Protein AF-A0A8J6LP80-F1 (afdb_monomer)

InterPro domains:
  IPR001304 C-type lectin-like [PS50041] (24-219)
  IPR001304 C-type lectin-like [SM00034] (18-219)
  IPR005078 Peptidase C54 [PTHR22624] (248-592)
  IPR016186 C-type lectin-like/link domain superfamily [G3DSA:3.10.100.10] (18-226)
  IPR016187 C-type lectin fold [SSF56436] (19-219)
  IPR018378 C-type lectin, conserved site [PS00615] (191-218)
  IPR038765 Papain-like cysteine peptidase superfamily [SSF54001] (249-574)
  IPR046792 Peptidase C54, catalytic domain [PF03416] (277-555)

Solvent-accessible surface area (backbone atoms only — not comparable to full-atom values): 34244 Å² total; per-residue (Å²): 132,85,84,73,82,73,74,62,49,58,66,46,42,73,76,28,68,53,75,69,73,47,74,56,100,90,34,43,26,34,50,33,62,79,35,86,95,34,38,87,52,56,33,27,52,69,57,39,33,44,57,20,23,61,26,39,19,20,28,32,67,68,86,44,61,66,52,42,51,51,54,49,54,26,34,48,57,75,82,80,81,77,76,86,71,85,82,90,80,69,85,72,62,64,56,59,62,54,62,65,53,76,80,49,74,90,80,60,63,44,85,74,39,56,47,33,46,38,23,34,31,47,59,82,54,95,85,46,74,91,48,70,84,26,61,60,50,79,41,39,18,38,24,27,67,55,81,66,49,72,48,60,42,50,89,47,58,38,90,95,39,96,58,53,59,44,24,74,46,50,94,80,67,38,48,24,59,64,51,53,49,33,81,74,76,67,44,64,30,44,24,33,27,44,33,43,38,80,79,79,72,49,73,28,34,38,52,35,48,45,77,55,66,34,33,40,35,26,24,55,26,64,66,55,49,49,51,34,44,70,75,44,83,87,66,81,81,85,70,61,65,78,37,48,83,71,72,68,71,78,74,91,46,67,70,90,43,90,50,54,31,25,49,37,22,43,80,42,48,38,70,86,37,40,70,58,53,43,44,56,51,29,36,39,66,38,45,48,24,35,33,78,32,74,47,43,91,48,94,89,28,55,35,50,38,71,84,23,37,32,36,56,28,32,46,44,28,47,53,48,52,48,49,42,38,72,76,64,34,83,84,56,73,63,55,83,86,63,68,54,68,69,58,40,55,56,54,44,31,48,35,61,37,81,86,15,68,54,1,63,44,39,49,37,59,47,26,47,82,70,82,33,58,76,78,55,67,54,56,53,55,56,40,51,53,36,49,48,61,46,40,76,76,38,73,89,73,48,49,37,62,48,73,32,58,93,41,38,42,47,50,48,62,52,47,58,69,23,40,58,80,76,86,84,83,86,80,95,75,94,76,90,79,79,76,66,51,35,27,34,42,40,35,38,46,46,71,50,42,80,79,42,38,45,74,80,45,50,64,44,56,56,47,50,20,52,36,75,40,18,58,19,33,34,30,37,51,93,72,53,26,34,29,31,39,22,37,41,79,70,28,32,30,30,49,74,18,91,49,81,41,78,51,73,76,60,72,80,53,88,44,69,68,24,36,57,54,49,49,68,31,37,44,79,68,50,46,70,45,51,54,64,75,41,44,18,52,29,20,44,32,34,46,22,70,39,65,67,49,43,55,52,47,54,51,48,43,46,62,72,35,36,72,79,39,96,69,43,87,52,49,78,39,65,59,81,62,83,86,72,59,82,51,76,67,60,60,52,59,66,71,74,69,85,84,90,79,94,80,70,81,74,59,58,75,81,74,98

Secondary structure (DSSP, 8-state):
-----PPPPHHHHHH------EEETTEEEEEGGGSTTTTT--B-HHHHHHHHHTTTEEE----SHHHHHHHHHHH---TTSS-SS-----TTHHHHHHHTTSSS-TTS--TT--EEEEEEEES-STT-TT-GGG-SHHHH-EEETTT-PBPPPTTSPPTT-SS--B-S--TTSSPSP--HHHHHHS----EEEEEESTTSS-EEEEEE-TTS-B-BEEEE-HHHHHHHHHHSTT---SSHHHHHTTT----TTS---SSEEEETTEEEETTTSHHHHHHHHHTSB----EEEEEEESSTTSEEE-TTTTHHHHHHHHHHHHHHHHHHT-TT----TT---HHHHHHHHTTSSSTTSTTSHHHHHHHHGGGT--TT----HHHHHHHHHHHGGG-TTT--EEEE--TTEEEHHHHHHHHB-----SS-------S--BPPEEEEEEEE--SSS--GGGHHHHHHHHHSTTEEEEEE-STT--EEEEEEETTEEEEE-----EE----SS--SHHHHHHHHTTB-SS-EEEEGGGS-SEEEEEEEESSHHHHHHHHHHHIIIIITT-SS-SSEEESS--GGGSPPHHHHHHTTS--SS----SSTHHHH-

Sequence (608 aa):
MRALVRYATPFVCVINRGPKQFFFRGHNYFFTGHVPELANRKVDWLDGRNICREYCMDLVSLETQEENNMIFRLIQQNPRQSASSSGDATNVSKEASNVMRSSLNSFLFADDVPYIWTSGRLCDFKGCENRSDLEPKNVYGWFWSANREKLAPTNKVPNGWGYNPWSSTGHKKQRQPDNAEFDINGTSESCLSVLNNVYNDGIAWHDVACYHEKPVVCEDSEELLNYVAATNRGIPMDGMFELYLEGSIEPDDIPHTRDPVYILGKRYNAIQELDIIRQDVLSKLWFTYRKNFVPIGGDEGLTTDKGWGCMLRCGQMVLAQALITLHLGRNWMWEPETRDPTYLNILSKFMDKRQAPFSIHQIAMMGVSENKEVGQWFGPNTVAQVLKKLVKYDEWSSLAIHIALDNTLVVSDIRELCLSESCSEGSRSARFGSGDWKPLLLVVPLRLGLQEINPIYVSGLQKCFQFRQSLGVIGGKPNLALYFIGCVGEEVIYLDPHTTQKSGCVENKETEEEIDLDCTYHCKYASRINILSMDPSVAVCFFCSTESDFNELCHSIKKDLIEPEKQPLFEITHEKPKQWTPTLDDAVEAADFDVSGDFDSEHEFEIL

Organism: Tenebrio molitor (NCBI:txid7067)

Radius of gyration: 31.03 Å; Cα contacts (8 Å, |Δi|>4): 1084; chains: 1; bounding box: 61×64×97 Å

Foldseek 3Di:
DPPDQDAQDLVLQVPALDDQLDDDPHKGKDWLCPPVVRVPFWFFQSVLQVVLSSNLWGFADCQAPVSVVLVLQQQAEDPPPPPPDDDDDDPPVVVVVVVVCVPDDPRSHDHHFFKAFGQKFFQPDPPSPPVPQCPVRQFFRIARNLARHTDHGQPDAPPNGPDRQFFCQDPVGHTPPPQVVCVVPNAGLGGWMFGACPVPRGTGIYRHGRRDIHITMIMNRPVSVVVSCVVDPDDDPPPPPVVVVVVHDDPPQQDQDQFWWFFQQDTDGSPPCVVVVLQLQQQQFFAAKAAQFCAAPDNPHDRILAQACFLLRLLLRLVLQLQCCQPVNSSDTDDLPDQPVSNQVSVQLAFQHPPRLSHPNQQQVLLVVVVHHRNHHDFNQSSLVSVQVSCVVVPPLQEHEAEDPPLEAAQQVQCPRFQDDPPDDDDDDDDDDDGGGRKYKYKYWFQQDDFWHDPLCQQQLLLLSNHNQWSAKWAADRSFIWGFRIDTDQKTWTRGRNDYYYGDDQHRPPDPVNSVVSSVRGDSGIDMDGPRPTGSGMMTIGIDRDPVSVVVVVVSCCPRFNVVGPDGRGYYDHHDDPVPPQDVVNVVVVVPDDDDDDPDPPVVVVPD

Structure (mmCIF, N/CA/C/O backbone):
data_AF-A0A8J6LP80-F1
#
_entry.id   AF-A0A8J6LP80-F1
#
loop_
_atom_site.group_PDB
_atom_site.id
_atom_site.type_symbol
_atom_site.label_atom_id
_atom_site.label_alt_id
_atom_site.label_comp_id
_atom_site.label_asym_id
_atom_site.label_entity_id
_atom_site.label_seq_id
_atom_site.pdbx_PDB_ins_code
_atom_site.Cartn_x
_atom_site.Cartn_y
_atom_site.Cartn_z
_atom_site.occupancy
_atom_site.B_iso_or_equiv
_atom_site.auth_seq_id
_atom_site.auth_comp_id
_atom_site.auth_asym_id
_atom_site.auth_atom_id
_atom_site.pdbx_PDB_model_num
ATOM 1 N N . MET A 1 1 ? 20.989 -16.444 -13.467 1.00 26.78 1 MET A N 1
ATOM 2 C CA . MET A 1 1 ? 19.651 -15.865 -13.214 1.00 26.78 1 MET A CA 1
ATOM 3 C C . MET A 1 1 ? 18.886 -15.852 -14.525 1.00 26.78 1 MET A C 1
ATOM 5 O O . MET A 1 1 ? 19.343 -15.214 -15.459 1.00 26.78 1 MET A O 1
ATOM 9 N N . ARG A 1 2 ? 17.793 -16.613 -14.650 1.00 22.61 2 ARG A N 1
ATOM 10 C CA . ARG A 1 2 ? 16.909 -16.500 -15.820 1.00 22.61 2 ARG A CA 1
ATOM 11 C C . ARG A 1 2 ? 16.100 -15.217 -15.644 1.00 22.61 2 ARG A C 1
ATOM 13 O O . ARG A 1 2 ? 15.275 -15.166 -14.739 1.00 22.61 2 ARG A O 1
ATOM 20 N N . ALA A 1 3 ? 16.373 -14.194 -16.449 1.00 25.19 3 ALA A N 1
ATOM 21 C CA . ALA A 1 3 ? 15.530 -13.008 -16.515 1.00 25.19 3 ALA A CA 1
ATOM 22 C C . ALA A 1 3 ? 14.143 -13.453 -17.005 1.00 25.19 3 ALA A C 1
ATOM 24 O O . ALA A 1 3 ? 13.977 -13.873 -18.150 1.00 25.19 3 ALA A O 1
ATOM 25 N N . LEU A 1 4 ? 13.173 -13.491 -16.092 1.00 31.00 4 LEU A N 1
ATOM 26 C CA . LEU A 1 4 ? 11.791 -13.795 -16.433 1.00 31.00 4 LEU A CA 1
ATOM 27 C C . LEU A 1 4 ? 11.212 -12.579 -17.147 1.00 31.00 4 LEU A C 1
ATOM 29 O O . LEU A 1 4 ? 11.228 -11.468 -16.623 1.00 31.00 4 LEU A O 1
ATOM 33 N N . VAL A 1 5 ? 10.693 -12.823 -18.344 1.00 37.19 5 VAL A N 1
ATOM 34 C CA . VAL A 1 5 ? 9.841 -11.895 -19.076 1.00 37.19 5 VAL A CA 1
ATOM 35 C C . VAL A 1 5 ? 8.685 -11.496 -18.152 1.00 37.19 5 VAL A C 1
ATOM 37 O O . VAL A 1 5 ? 7.885 -12.355 -17.774 1.00 37.19 5 VAL A O 1
ATOM 40 N N . ARG A 1 6 ? 8.603 -10.222 -17.749 1.00 46.88 6 ARG A N 1
ATOM 41 C CA . ARG A 1 6 ? 7.464 -9.736 -16.961 1.00 46.88 6 ARG A CA 1
ATOM 42 C C . ARG A 1 6 ? 6.260 -9.644 -17.895 1.00 46.88 6 ARG A C 1
ATOM 44 O O . ARG A 1 6 ? 6.293 -8.911 -18.882 1.00 46.88 6 ARG A O 1
ATOM 51 N N . TYR A 1 7 ? 5.217 -10.419 -17.615 1.00 42.94 7 TYR A N 1
ATOM 52 C CA . TYR A 1 7 ? 3.915 -10.195 -18.234 1.00 42.94 7 TYR A CA 1
ATOM 53 C C . TYR A 1 7 ? 3.310 -8.947 -17.587 1.00 42.94 7 TYR A C 1
ATOM 55 O O . TYR A 1 7 ? 3.284 -8.854 -16.359 1.00 42.94 7 TYR A O 1
ATOM 63 N N . ALA A 1 8 ? 2.865 -7.984 -18.399 1.00 46.97 8 ALA A N 1
ATOM 64 C CA . ALA A 1 8 ? 2.059 -6.873 -17.907 1.00 46.97 8 ALA A CA 1
ATOM 65 C C . ALA A 1 8 ? 0.829 -7.461 -17.203 1.00 46.97 8 ALA A C 1
ATOM 67 O O . ALA A 1 8 ? 0.135 -8.308 -17.774 1.00 46.97 8 ALA A O 1
ATOM 68 N N . THR A 1 9 ? 0.584 -7.084 -15.949 1.00 47.47 9 THR A N 1
ATOM 69 C CA . THR A 1 9 ? -0.633 -7.530 -15.272 1.00 47.47 9 THR A CA 1
ATOM 70 C C . THR A 1 9 ? -1.821 -6.768 -15.864 1.00 47.47 9 THR A C 1
ATOM 72 O O . THR A 1 9 ? -1.679 -5.587 -16.199 1.00 47.47 9 THR A O 1
ATOM 75 N N . PRO A 1 10 ? -3.005 -7.396 -15.985 1.00 44.72 10 PRO A N 1
ATOM 76 C CA . PRO A 1 10 ? -4.181 -6.731 -16.545 1.00 44.72 10 PRO A CA 1
ATOM 77 C C . PRO A 1 10 ? -4.525 -5.409 -15.832 1.00 44.72 10 PRO A C 1
ATOM 79 O O . PRO A 1 10 ? -5.001 -4.476 -16.465 1.00 44.72 10 PRO A O 1
ATOM 82 N N . PHE A 1 11 ? -4.180 -5.295 -14.546 1.00 45.62 11 PHE A N 1
ATOM 83 C CA . PHE A 1 11 ? -4.316 -4.094 -13.718 1.00 45.62 11 PHE A CA 1
ATOM 84 C C . PHE A 1 11 ? -3.388 -2.931 -14.136 1.00 45.62 11 PHE A C 1
ATOM 86 O O . PHE A 1 11 ? -3.830 -1.787 -14.224 1.00 45.62 11 PHE A O 1
ATOM 93 N N . VAL A 1 12 ? -2.120 -3.208 -14.476 1.00 46.50 12 VAL A N 1
ATOM 94 C CA . VAL A 1 12 ? -1.152 -2.188 -14.939 1.00 46.50 12 VAL A CA 1
ATOM 95 C C . VAL A 1 12 ? -1.576 -1.604 -16.291 1.00 46.50 12 VAL A C 1
ATOM 97 O O . VAL A 1 12 ? -1.488 -0.398 -16.497 1.00 46.50 12 VAL A O 1
ATOM 100 N N . CYS A 1 13 ? -2.122 -2.440 -17.176 1.00 48.72 13 CYS A N 1
ATOM 101 C CA . CYS A 1 13 ? -2.629 -2.027 -18.485 1.00 48.72 13 CYS A CA 1
ATOM 102 C C . CYS A 1 13 ? -3.896 -1.152 -18.438 1.00 48.72 13 CYS A C 1
ATOM 104 O O . CYS A 1 13 ? -4.115 -0.335 -19.334 1.00 48.72 13 CYS A O 1
ATOM 106 N N . VAL A 1 14 ? -4.740 -1.327 -17.416 1.00 47.91 14 VAL A N 1
ATOM 107 C CA . VAL A 1 14 ? -5.978 -0.548 -17.234 1.00 47.91 14 VAL A CA 1
ATOM 108 C C . VAL A 1 14 ? -5.680 0.845 -16.670 1.00 47.91 14 VAL A C 1
ATOM 110 O O . VAL A 1 14 ? -6.313 1.815 -17.079 1.00 47.91 14 VAL A O 1
ATOM 113 N N . ILE A 1 15 ? -4.689 0.960 -15.782 1.00 41.50 15 ILE A N 1
ATOM 114 C CA . ILE A 1 15 ? -4.385 2.198 -15.044 1.00 41.50 15 ILE A CA 1
ATOM 115 C C . ILE A 1 15 ? -3.308 3.039 -15.741 1.00 41.50 15 ILE A C 1
ATOM 117 O O . ILE A 1 15 ? -3.322 4.265 -15.648 1.00 41.50 15 ILE A O 1
ATOM 121 N N . ASN A 1 16 ? -2.383 2.406 -16.466 1.00 49.72 16 ASN A N 1
ATOM 122 C CA . ASN A 1 16 ? -1.235 3.073 -17.064 1.00 49.72 16 ASN A CA 1
ATOM 123 C C . ASN A 1 16 ? -1.218 2.869 -18.585 1.00 49.72 16 ASN A C 1
ATOM 125 O O . ASN A 1 16 ? -0.516 2.008 -19.108 1.00 49.72 16 ASN A O 1
ATOM 129 N N . ARG A 1 17 ? -1.986 3.691 -19.317 1.00 53.03 17 ARG A N 1
ATOM 130 C CA . ARG A 1 17 ? -1.955 3.718 -20.796 1.00 53.03 17 ARG A CA 1
ATOM 131 C C . ARG A 1 17 ? -0.724 4.435 -21.380 1.00 53.03 17 ARG A C 1
ATOM 133 O O . ARG A 1 17 ? -0.657 4.619 -22.595 1.00 53.03 17 ARG A O 1
ATOM 140 N N . GLY A 1 18 ? 0.222 4.824 -20.518 1.00 54.50 18 GLY A N 1
ATOM 141 C CA . GLY A 1 18 ? 1.477 5.478 -20.865 1.00 54.50 18 GLY A CA 1
ATOM 142 C C . GLY A 1 18 ? 1.342 6.846 -21.522 1.00 54.50 18 GLY A C 1
ATOM 143 O O . GLY A 1 18 ? 0.242 7.301 -21.841 1.00 54.50 18 GLY A O 1
ATOM 144 N N . PRO A 1 19 ? 2.470 7.543 -21.714 1.00 60.47 19 PRO A N 1
ATOM 145 C CA . PRO A 1 19 ? 2.487 8.723 -22.557 1.00 60.47 19 PRO A CA 1
ATOM 146 C C . PRO A 1 19 ? 2.093 8.288 -23.974 1.00 60.47 19 PRO A C 1
ATOM 148 O O . PRO A 1 19 ? 2.704 7.390 -24.533 1.00 60.47 19 PRO A O 1
ATOM 151 N N . LYS A 1 20 ? 1.057 8.890 -24.561 1.00 66.44 20 LYS A N 1
ATOM 152 C CA . LYS A 1 20 ? 0.644 8.646 -25.954 1.00 66.44 20 LYS A CA 1
ATOM 153 C C . LYS A 1 20 ? 1.025 9.862 -26.778 1.00 66.44 20 LYS A C 1
ATOM 155 O O . LYS A 1 20 ? 0.257 10.811 -26.896 1.00 66.44 20 LYS A O 1
ATOM 160 N N . GLN A 1 21 ? 2.269 9.877 -27.245 1.00 64.25 21 GLN A N 1
ATOM 161 C CA . GLN A 1 21 ? 2.877 11.068 -27.842 1.00 64.25 21 GLN A CA 1
ATOM 162 C C . GLN A 1 21 ? 2.489 11.244 -29.307 1.00 64.25 21 GLN A C 1
ATOM 164 O O . GLN A 1 21 ? 2.327 12.372 -29.770 1.00 64.25 21 GLN A O 1
ATOM 169 N N . PHE A 1 22 ? 2.335 10.143 -30.040 1.00 68.38 22 PHE A N 1
ATOM 170 C CA . PHE A 1 22 ? 1.884 10.175 -31.425 1.00 68.38 22 PHE A CA 1
ATOM 171 C C . PHE A 1 22 ? 1.090 8.917 -31.781 1.00 68.38 22 PHE A C 1
ATOM 173 O O . PHE A 1 22 ? 1.276 7.855 -31.192 1.00 68.38 22 PHE A O 1
ATOM 180 N N . PHE A 1 23 ? 0.173 9.064 -32.735 1.00 67.56 23 PHE A N 1
ATOM 181 C CA . PHE A 1 23 ? -0.740 8.020 -33.190 1.00 67.56 23 PHE A CA 1
ATOM 182 C C . PHE A 1 23 ? -0.531 7.776 -34.682 1.00 67.56 23 PHE A C 1
ATOM 184 O O . PHE A 1 23 ? -0.495 8.726 -35.471 1.00 67.56 23 PHE A O 1
ATOM 191 N N . PHE A 1 24 ? -0.408 6.513 -35.073 1.00 69.25 24 PHE A N 1
ATOM 192 C CA . PHE A 1 24 ? -0.235 6.120 -36.464 1.00 69.25 24 PHE A CA 1
ATOM 193 C C . PHE A 1 24 ? -0.962 4.799 -36.730 1.00 69.25 24 PHE A C 1
ATOM 195 O O . PHE A 1 24 ? -0.836 3.851 -35.967 1.00 69.25 24 PHE A O 1
ATOM 202 N N . ARG A 1 25 ? -1.770 4.761 -37.800 1.00 66.06 25 ARG A N 1
ATOM 203 C CA . ARG A 1 25 ? -2.488 3.566 -38.294 1.00 66.06 25 ARG A CA 1
ATOM 204 C C . ARG A 1 25 ? -3.314 2.756 -37.277 1.00 66.06 25 ARG A C 1
ATOM 206 O O . ARG A 1 25 ? -3.630 1.610 -37.553 1.00 66.06 25 ARG A O 1
ATOM 213 N N . GLY A 1 26 ? -3.769 3.358 -36.180 1.00 63.44 26 GLY A N 1
ATOM 214 C CA . GLY A 1 26 ? -4.545 2.639 -35.157 1.00 63.44 26 GLY A CA 1
ATOM 215 C C . GLY A 1 26 ? -3.773 2.392 -33.865 1.00 63.44 26 GLY A C 1
ATOM 216 O O . GLY A 1 26 ? -4.394 2.099 -32.848 1.00 63.44 26 GLY A O 1
ATOM 217 N N . HIS A 1 27 ? -2.456 2.600 -33.871 1.00 72.75 27 HIS A N 1
ATOM 218 C CA . HIS A 1 27 ? -1.583 2.362 -32.728 1.00 72.75 27 HIS A CA 1
ATOM 219 C C . HIS A 1 27 ? -1.078 3.679 -32.133 1.00 72.75 27 HIS A C 1
ATOM 221 O O . HIS A 1 27 ? -0.793 4.649 -32.847 1.00 72.75 27 HIS A O 1
ATOM 227 N N . ASN A 1 28 ? -0.979 3.729 -30.805 1.00 79.81 28 ASN A N 1
ATOM 228 C CA . ASN A 1 28 ? -0.285 4.799 -30.097 1.00 79.81 28 ASN A CA 1
ATOM 229 C C . ASN A 1 28 ? 1.177 4.431 -29.870 1.00 79.81 28 ASN A C 1
ATOM 231 O O . ASN A 1 28 ? 1.510 3.268 -29.648 1.00 79.81 28 ASN A O 1
ATOM 235 N N . TYR A 1 29 ? 2.020 5.457 -29.860 1.00 84.25 29 TYR A N 1
ATOM 236 C CA . TYR A 1 29 ? 3.454 5.329 -29.681 1.00 84.25 29 TYR A CA 1
ATOM 237 C C . TYR A 1 29 ? 3.985 6.363 -28.691 1.00 84.25 29 TYR A C 1
ATOM 239 O O . TYR A 1 29 ? 3.449 7.474 -28.561 1.00 84.25 29 TYR A O 1
ATOM 247 N N . PHE A 1 30 ? 5.108 6.033 -28.057 1.00 85.75 30 PHE A N 1
ATOM 248 C CA . PHE A 1 30 ? 5.949 7.023 -27.393 1.00 85.75 30 PHE A CA 1
ATOM 249 C C . PHE A 1 30 ? 7.425 6.683 -27.467 1.00 85.75 30 PHE A C 1
ATOM 251 O O . PHE A 1 30 ? 7.824 5.528 -27.605 1.00 85.75 30 PHE A O 1
ATOM 258 N N . PHE A 1 31 ? 8.240 7.721 -27.329 1.00 87.94 31 PHE A N 1
ATOM 259 C CA . PHE A 1 31 ? 9.682 7.607 -27.226 1.00 87.94 31 PHE A CA 1
ATOM 260 C C . PHE A 1 31 ? 10.124 7.891 -25.792 1.00 87.94 31 PHE A C 1
ATOM 262 O O . PHE A 1 31 ? 9.765 8.926 -25.226 1.00 87.94 31 PHE A O 1
ATOM 269 N N . THR A 1 32 ? 10.932 7.008 -25.197 1.00 84.56 32 THR A N 1
ATOM 270 C CA . THR A 1 32 ? 11.375 7.189 -23.802 1.00 84.56 32 THR A CA 1
ATOM 271 C C . THR A 1 32 ? 12.175 8.464 -23.585 1.00 84.56 32 THR A C 1
ATOM 273 O O . THR A 1 32 ? 12.100 9.034 -22.503 1.00 84.56 32 THR A O 1
ATOM 276 N N . GLY A 1 33 ? 12.889 8.956 -24.603 1.00 80.94 33 GLY A N 1
ATOM 277 C CA . GLY A 1 33 ? 13.634 10.216 -24.515 1.00 80.94 33 GLY A CA 1
ATOM 278 C C . GLY A 1 33 ? 12.755 11.448 -24.262 1.00 80.94 33 GLY A C 1
ATOM 279 O O . GLY A 1 33 ? 13.234 12.447 -23.738 1.00 80.94 33 GLY A O 1
ATOM 280 N N . HIS A 1 34 ? 11.465 11.379 -24.595 1.00 76.62 34 HIS A N 1
ATOM 281 C CA . HIS A 1 34 ? 10.493 12.455 -24.374 1.00 76.62 34 HIS A CA 1
ATOM 282 C C . HIS A 1 34 ? 9.743 12.332 -23.037 1.00 76.62 34 HIS A C 1
ATOM 284 O O . HIS A 1 34 ? 8.889 13.162 -22.730 1.00 76.62 34 HIS A O 1
ATOM 290 N N . VAL A 1 35 ? 10.001 11.275 -22.267 1.00 76.88 35 VAL A N 1
ATOM 291 C CA . VAL A 1 35 ? 9.379 11.032 -20.962 1.00 76.88 35 VAL A CA 1
ATOM 292 C C . VAL A 1 35 ? 10.377 11.479 -19.894 1.00 76.88 35 VAL A C 1
ATOM 294 O O . VAL A 1 35 ? 11.449 10.878 -19.830 1.00 76.88 35 VAL A O 1
ATOM 297 N N . PRO A 1 36 ? 10.095 12.514 -19.079 1.00 74.75 36 PRO A N 1
ATOM 298 C CA . PRO A 1 36 ? 11.082 13.104 -18.168 1.00 74.75 36 PRO A CA 1
ATOM 299 C C . PRO A 1 36 ? 11.809 12.085 -17.278 1.00 74.75 36 PRO A C 1
ATOM 301 O O . PRO A 1 36 ? 13.028 12.155 -17.117 1.00 74.75 36 PRO A O 1
ATOM 304 N N . GLU A 1 37 ? 11.092 11.081 -16.773 1.00 74.50 37 GLU A N 1
ATOM 305 C CA . GLU A 1 37 ? 11.625 10.031 -15.898 1.00 74.50 37 GLU A CA 1
ATOM 306 C C . GLU A 1 37 ? 12.518 9.018 -16.635 1.00 74.50 37 GLU A C 1
ATOM 308 O O . GLU A 1 37 ? 13.327 8.324 -16.013 1.00 74.50 37 GLU A O 1
ATOM 313 N N . LEU A 1 38 ? 12.373 8.912 -17.960 1.00 79.62 38 LEU A N 1
ATOM 314 C CA . LEU A 1 38 ? 13.081 7.954 -18.816 1.00 79.62 38 LEU A CA 1
ATOM 315 C C . LEU A 1 38 ? 14.025 8.631 -19.823 1.00 79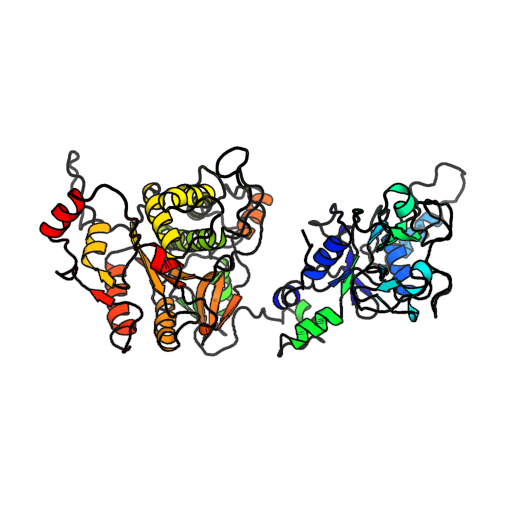.62 38 LEU A C 1
ATOM 317 O O . LEU A 1 38 ? 14.727 7.926 -20.546 1.00 79.62 38 LEU A O 1
ATOM 321 N N . ALA A 1 39 ? 14.091 9.966 -19.842 1.00 76.56 39 ALA A N 1
ATOM 322 C CA . ALA A 1 39 ? 14.715 10.748 -20.909 1.00 76.56 39 ALA A CA 1
ATOM 323 C C . ALA A 1 39 ? 16.185 10.372 -21.168 1.00 76.56 39 ALA A C 1
ATOM 325 O O . ALA A 1 39 ? 16.628 10.281 -22.310 1.00 76.56 39 ALA A O 1
ATOM 326 N N . ASN A 1 40 ? 16.926 10.081 -20.096 1.00 78.44 40 ASN A N 1
ATOM 327 C CA . ASN A 1 40 ? 18.342 9.698 -20.149 1.00 78.44 40 ASN A CA 1
ATOM 328 C C . ASN A 1 40 ? 18.575 8.190 -19.981 1.00 78.44 40 ASN A C 1
ATOM 330 O O . ASN A 1 40 ? 19.719 7.742 -19.874 1.00 78.44 40 ASN A O 1
ATOM 334 N N . ARG A 1 41 ? 17.506 7.392 -19.911 1.00 84.38 41 ARG A N 1
ATOM 335 C CA . ARG A 1 41 ? 17.596 5.965 -19.622 1.00 84.38 41 ARG A CA 1
ATOM 336 C C . ARG A 1 41 ? 17.864 5.185 -20.906 1.00 84.38 41 ARG A C 1
ATOM 338 O O . ARG A 1 41 ? 17.086 5.229 -21.857 1.00 84.38 41 ARG A O 1
ATOM 345 N N . LYS A 1 42 ? 18.961 4.431 -20.904 1.00 91.69 42 LYS A N 1
ATOM 346 C CA . LYS A 1 42 ? 19.288 3.425 -21.916 1.00 91.69 42 LYS A CA 1
ATOM 347 C C . LYS A 1 42 ? 19.245 2.059 -21.248 1.00 91.69 42 LYS A C 1
ATOM 349 O O . LYS A 1 42 ? 19.639 1.940 -20.093 1.00 91.69 42 LYS A O 1
ATOM 354 N N . VAL A 1 43 ? 18.709 1.064 -21.941 1.00 92.50 43 VAL A N 1
ATOM 355 C CA . VAL A 1 43 ? 18.515 -0.283 -21.393 1.00 92.50 43 VAL A CA 1
ATOM 356 C C . VAL A 1 43 ? 18.833 -1.343 -22.430 1.00 92.50 43 VAL A C 1
ATOM 358 O O . VAL A 1 43 ? 18.801 -1.069 -23.636 1.00 92.50 43 VAL A O 1
ATOM 361 N N . ASP A 1 44 ? 19.138 -2.547 -21.955 1.00 96.00 44 ASP A N 1
ATOM 362 C CA . ASP A 1 44 ? 19.221 -3.720 -22.814 1.00 96.00 44 ASP A CA 1
ATOM 363 C C . ASP A 1 44 ? 17.870 -4.021 -23.490 1.00 96.00 44 ASP A C 1
ATOM 365 O O . ASP A 1 44 ? 16.830 -3.434 -23.172 1.00 96.00 44 ASP A O 1
ATOM 369 N N . TRP A 1 45 ? 17.878 -4.922 -24.469 1.00 95.69 45 TRP A N 1
ATOM 370 C CA . TRP A 1 45 ? 16.689 -5.213 -25.265 1.00 95.69 45 TRP A CA 1
ATOM 371 C C . TRP A 1 45 ? 15.525 -5.776 -24.433 1.00 95.69 45 TRP A C 1
ATOM 373 O O . TRP A 1 45 ? 14.365 -5.441 -24.682 1.00 95.69 45 TRP A O 1
ATOM 383 N N . LEU A 1 46 ? 15.808 -6.625 -23.438 1.00 90.62 46 LEU A N 1
ATOM 384 C CA . LEU A 1 46 ? 14.769 -7.259 -22.625 1.00 90.62 46 LEU A CA 1
ATOM 385 C C . LEU A 1 46 ? 14.137 -6.250 -21.664 1.00 90.62 46 LEU A C 1
ATOM 387 O O . LEU A 1 46 ? 12.911 -6.197 -21.544 1.00 90.62 46 LEU A O 1
ATOM 391 N N . ASP A 1 47 ? 14.958 -5.430 -21.019 1.00 89.19 47 ASP A N 1
ATOM 392 C CA . ASP A 1 47 ? 14.495 -4.350 -20.158 1.00 89.19 47 ASP A CA 1
ATOM 393 C C . ASP A 1 47 ? 13.762 -3.268 -20.952 1.00 89.19 47 ASP A C 1
ATOM 395 O O . ASP A 1 47 ? 12.765 -2.733 -20.468 1.00 89.19 47 ASP A O 1
ATOM 399 N N . GLY A 1 48 ? 14.161 -3.019 -22.201 1.00 92.00 48 GLY A N 1
ATOM 400 C CA . GLY A 1 48 ? 13.427 -2.170 -23.138 1.00 92.00 48 GLY A CA 1
ATOM 401 C C . GLY A 1 48 ? 11.987 -2.629 -23.350 1.00 92.00 48 GLY A C 1
ATOM 402 O O . GLY A 1 48 ? 11.051 -1.841 -23.211 1.00 92.00 48 GLY A O 1
ATOM 403 N N . ARG A 1 49 ? 11.791 -3.929 -23.596 1.00 91.12 49 ARG A N 1
ATOM 404 C CA . ARG A 1 49 ? 10.446 -4.521 -23.685 1.00 91.12 49 ARG A CA 1
ATOM 405 C C . ARG A 1 49 ? 9.682 -4.428 -22.375 1.00 91.12 49 ARG A C 1
ATOM 407 O O . ARG A 1 49 ? 8.490 -4.132 -22.387 1.00 91.12 49 ARG A O 1
ATOM 414 N N . ASN A 1 50 ? 10.350 -4.681 -21.251 1.00 87.50 50 ASN A N 1
ATOM 415 C CA . ASN A 1 50 ? 9.717 -4.599 -19.937 1.00 87.50 50 ASN A CA 1
ATOM 416 C C . ASN A 1 50 ? 9.220 -3.173 -19.646 1.00 87.50 50 ASN A C 1
ATOM 418 O O . ASN A 1 50 ? 8.103 -3.038 -19.160 1.00 87.50 50 ASN A O 1
ATOM 422 N N . ILE A 1 51 ? 9.983 -2.133 -20.011 1.00 85.81 51 ILE A N 1
ATOM 423 C CA . ILE A 1 51 ? 9.553 -0.729 -19.894 1.00 85.81 51 ILE A CA 1
ATOM 424 C C . ILE A 1 51 ? 8.285 -0.483 -20.711 1.00 85.81 51 ILE A C 1
ATOM 426 O O . ILE A 1 51 ? 7.318 0.037 -20.171 1.00 85.81 51 ILE A O 1
ATOM 430 N N . CYS A 1 52 ? 8.241 -0.884 -21.984 1.00 87.94 52 CYS A N 1
ATOM 431 C CA . CYS A 1 52 ? 7.036 -0.681 -22.794 1.00 87.94 52 CYS A CA 1
ATOM 432 C C . CYS A 1 52 ? 5.811 -1.400 -22.205 1.00 87.94 52 CYS A C 1
ATOM 434 O O . CYS A 1 52 ? 4.702 -0.866 -22.204 1.00 87.94 52 CYS A O 1
ATOM 436 N N . ARG A 1 53 ? 6.018 -2.578 -21.615 1.00 84.12 53 ARG A N 1
ATOM 437 C CA . ARG A 1 53 ? 4.951 -3.383 -21.006 1.00 84.12 53 ARG A CA 1
ATOM 438 C C . ARG A 1 53 ? 4.414 -2.826 -19.699 1.00 84.12 53 ARG A C 1
ATOM 440 O O . ARG A 1 53 ? 3.270 -3.118 -19.362 1.00 84.12 53 ARG A O 1
ATOM 447 N N . GLU A 1 54 ? 5.178 -1.992 -18.997 1.00 76.62 54 GLU A N 1
ATOM 448 C CA . GLU A 1 54 ? 4.658 -1.201 -17.871 1.00 76.62 54 GLU A CA 1
ATOM 449 C C . GLU A 1 54 ? 3.561 -0.212 -18.314 1.00 76.62 54 GLU A C 1
ATOM 451 O O . GLU A 1 54 ? 2.794 0.262 -17.477 1.00 76.62 54 GLU A O 1
ATOM 456 N N . TYR A 1 55 ? 3.446 0.043 -19.623 1.00 75.19 55 TYR A N 1
ATOM 457 C CA . TYR A 1 55 ? 2.473 0.944 -20.242 1.00 75.19 55 TYR A CA 1
ATOM 458 C C . TYR A 1 55 ? 1.482 0.239 -21.183 1.00 75.19 55 TYR A C 1
ATOM 460 O O . TYR A 1 55 ? 0.865 0.877 -22.033 1.00 75.19 55 TYR A O 1
ATOM 468 N N . CYS A 1 56 ? 1.342 -1.086 -21.071 1.00 75.44 56 CYS A N 1
ATOM 469 C CA . CYS A 1 56 ? 0.544 -1.910 -21.989 1.00 75.44 56 CYS A CA 1
ATOM 470 C C . CYS A 1 56 ? 0.958 -1.863 -23.468 1.00 75.44 56 CYS A C 1
ATOM 472 O O . CYS A 1 56 ? 0.177 -2.176 -24.368 1.00 75.44 56 CYS A O 1
ATOM 474 N N . MET A 1 57 ? 2.201 -1.484 -23.716 1.00 86.31 57 MET A N 1
ATOM 475 C CA . MET A 1 57 ? 2.813 -1.447 -25.032 1.00 86.31 57 MET A CA 1
ATOM 476 C C . MET A 1 57 ? 3.875 -2.549 -25.130 1.00 86.31 57 MET A C 1
ATOM 478 O O . MET A 1 57 ? 4.181 -3.249 -24.161 1.00 86.31 57 MET A O 1
ATOM 482 N N . ASP A 1 58 ? 4.477 -2.710 -26.296 1.00 91.31 58 ASP A N 1
ATOM 483 C CA . ASP A 1 58 ? 5.731 -3.446 -26.460 1.00 91.31 58 ASP A CA 1
ATOM 484 C C . ASP A 1 58 ? 6.704 -2.583 -27.280 1.00 91.31 58 ASP A C 1
ATOM 486 O O . ASP A 1 58 ? 6.381 -1.450 -27.636 1.00 91.31 58 ASP A O 1
ATOM 490 N N . LEU A 1 59 ? 7.921 -3.065 -27.533 1.00 94.12 59 LEU A N 1
ATOM 491 C CA . LEU A 1 59 ? 8.825 -2.370 -28.450 1.00 94.12 59 LEU A CA 1
ATOM 492 C C . LEU A 1 59 ? 8.183 -2.245 -29.837 1.00 94.12 59 LEU A C 1
ATOM 494 O O . LEU A 1 59 ? 7.475 -3.148 -30.284 1.00 94.12 59 LEU A O 1
ATOM 498 N N . VAL A 1 60 ? 8.501 -1.154 -30.530 1.00 94.56 60 VAL A N 1
ATOM 499 C CA . VAL A 1 60 ? 7.973 -0.877 -31.868 1.00 94.56 60 VAL A CA 1
ATOM 500 C C . VAL A 1 60 ? 8.304 -1.983 -32.877 1.00 94.56 60 VAL A C 1
ATOM 502 O O . VAL A 1 60 ? 9.430 -2.501 -32.911 1.00 94.56 60 VAL A O 1
ATOM 505 N N . SER A 1 61 ? 7.330 -2.308 -33.720 1.00 93.56 61 SER A N 1
ATOM 506 C CA . SER A 1 61 ? 7.440 -3.221 -34.857 1.00 93.56 61 SER A CA 1
ATOM 507 C C . SER A 1 61 ? 7.323 -2.417 -36.153 1.00 93.56 61 SER A C 1
ATOM 509 O O . SER A 1 61 ? 6.419 -1.610 -36.324 1.00 93.56 61 SER A O 1
ATOM 511 N N . LEU A 1 62 ? 8.280 -2.576 -37.069 1.00 93.50 62 LEU A N 1
ATOM 512 C CA . LEU A 1 62 ? 8.356 -1.762 -38.291 1.00 93.50 62 LEU A CA 1
ATOM 513 C C . LEU A 1 62 ? 7.836 -2.562 -39.485 1.00 93.50 62 LEU A C 1
ATOM 515 O O . LEU A 1 62 ? 8.599 -2.984 -40.356 1.00 93.50 62 LEU A O 1
ATOM 519 N N . GLU A 1 63 ? 6.539 -2.839 -39.482 1.00 90.06 63 GLU A N 1
ATOM 520 C CA . GLU A 1 63 ? 5.902 -3.781 -40.407 1.00 90.06 63 GLU A CA 1
ATOM 521 C C . GLU A 1 63 ? 5.723 -3.183 -41.805 1.00 90.06 63 GLU A C 1
ATOM 523 O O . GLU A 1 63 ? 5.880 -3.865 -42.826 1.00 90.06 63 GLU A O 1
ATOM 528 N N . THR A 1 64 ? 5.474 -1.877 -41.862 1.00 90.06 64 THR A N 1
ATOM 529 C CA . THR A 1 64 ? 5.265 -1.136 -43.104 1.00 90.06 64 THR A CA 1
ATOM 530 C C . THR A 1 64 ? 6.351 -0.097 -43.356 1.00 90.06 64 THR A C 1
ATOM 532 O O . THR A 1 64 ? 6.989 0.433 -42.442 1.00 90.06 64 THR A O 1
ATOM 535 N N . GLN A 1 65 ? 6.556 0.244 -44.634 1.00 88.06 65 GLN A N 1
ATOM 536 C CA . GLN A 1 65 ? 7.525 1.275 -44.998 1.00 88.06 65 GLN A CA 1
ATOM 537 C C . GLN A 1 65 ? 7.144 2.630 -44.383 1.00 88.06 65 GLN A C 1
ATOM 539 O O . GLN A 1 65 ? 8.022 3.431 -44.060 1.00 88.06 65 GLN A O 1
ATOM 544 N N . GLU A 1 66 ? 5.851 2.907 -44.209 1.00 84.06 66 GLU A N 1
ATOM 545 C CA . GLU A 1 66 ? 5.397 4.151 -43.595 1.00 84.06 66 GLU A CA 1
ATOM 546 C C . GLU A 1 66 ? 5.747 4.237 -42.101 1.00 84.06 66 GLU A C 1
ATOM 548 O O . GLU A 1 66 ? 6.261 5.279 -41.691 1.00 84.06 66 GLU A O 1
ATOM 553 N N . GLU A 1 67 ? 5.557 3.164 -41.320 1.00 85.88 67 GLU A N 1
ATOM 554 C CA . GLU A 1 67 ? 6.019 3.080 -39.917 1.00 85.88 67 GLU A CA 1
ATOM 555 C C . GLU A 1 67 ? 7.530 3.243 -39.822 1.00 85.88 67 GLU A C 1
ATOM 557 O O . GLU A 1 67 ? 8.033 4.040 -39.030 1.00 85.88 67 GLU A O 1
ATOM 562 N N . ASN A 1 68 ? 8.270 2.541 -40.681 1.00 91.00 68 ASN A N 1
ATOM 563 C CA . ASN A 1 68 ? 9.719 2.656 -40.715 1.00 91.00 68 ASN A CA 1
ATOM 564 C C . ASN A 1 68 ? 10.163 4.099 -40.986 1.00 91.00 68 ASN A C 1
ATOM 566 O O . ASN A 1 68 ? 11.010 4.642 -40.281 1.00 91.00 68 ASN A O 1
ATOM 570 N N . ASN A 1 69 ? 9.546 4.757 -41.968 1.00 87.44 69 ASN A N 1
ATOM 571 C CA . ASN A 1 69 ? 9.846 6.148 -42.285 1.00 87.44 69 ASN A CA 1
ATOM 572 C C . ASN A 1 69 ? 9.443 7.103 -41.149 1.00 87.44 69 ASN A C 1
ATOM 574 O O . ASN A 1 69 ? 10.116 8.113 -40.948 1.00 87.44 69 ASN A O 1
ATOM 578 N N . MET A 1 70 ? 8.358 6.821 -40.423 1.00 86.38 70 MET A N 1
ATOM 579 C CA . MET A 1 70 ? 7.961 7.588 -39.239 1.00 86.38 70 MET A CA 1
ATOM 580 C C . MET A 1 70 ? 9.052 7.524 -38.168 1.00 86.38 70 MET A C 1
ATOM 582 O O . MET A 1 70 ? 9.505 8.566 -37.696 1.00 86.38 70 MET A O 1
ATOM 586 N N . ILE A 1 71 ? 9.526 6.322 -37.844 1.00 87.94 71 ILE A N 1
ATOM 587 C CA . ILE A 1 71 ? 10.592 6.119 -36.860 1.00 87.94 71 ILE A CA 1
ATOM 588 C C . ILE A 1 71 ? 11.921 6.710 -37.332 1.00 87.94 71 ILE A C 1
ATOM 590 O O . ILE A 1 71 ? 12.636 7.318 -36.540 1.00 87.94 71 ILE A O 1
ATOM 594 N N . PHE A 1 72 ? 12.229 6.628 -38.626 1.00 89.38 72 PHE A N 1
ATOM 595 C CA . PHE A 1 72 ? 13.422 7.265 -39.181 1.00 89.38 72 PHE A CA 1
ATOM 596 C C . PHE A 1 72 ? 13.368 8.782 -39.004 1.00 89.38 72 PHE A C 1
ATOM 598 O O . PHE A 1 72 ? 14.358 9.368 -38.585 1.00 89.38 72 PHE A O 1
ATOM 605 N N . ARG A 1 73 ? 12.215 9.420 -39.255 1.00 83.50 73 ARG A N 1
ATOM 606 C CA . ARG A 1 73 ? 12.035 10.866 -39.029 1.00 83.50 73 ARG A CA 1
ATOM 607 C C . ARG A 1 73 ? 12.149 11.244 -37.555 1.00 83.50 73 ARG A C 1
ATOM 609 O O . ARG A 1 73 ? 12.710 12.295 -37.268 1.00 83.50 73 ARG A O 1
ATOM 616 N N . LEU A 1 74 ? 11.639 10.402 -36.652 1.00 82.00 74 LEU A N 1
ATOM 617 C CA . LEU A 1 74 ? 11.711 10.625 -35.206 1.00 82.00 74 LEU A CA 1
ATOM 618 C C . LEU A 1 74 ? 13.163 10.750 -34.729 1.00 82.00 74 LEU A C 1
ATOM 620 O O . LEU A 1 74 ? 13.462 11.647 -33.946 1.00 82.00 74 LEU A O 1
ATOM 624 N N . ILE A 1 75 ? 14.053 9.874 -35.208 1.00 83.75 75 ILE A N 1
ATOM 625 C CA . ILE A 1 75 ? 15.459 9.814 -34.766 1.00 83.75 75 ILE A CA 1
ATOM 626 C C . ILE A 1 75 ? 16.427 10.578 -35.681 1.00 83.75 75 ILE A C 1
ATOM 628 O O . ILE A 1 75 ? 17.632 10.599 -35.428 1.00 83.75 75 ILE A O 1
ATOM 632 N N . GLN A 1 76 ? 15.934 11.185 -36.762 1.00 80.38 76 GLN A N 1
ATOM 633 C CA . GLN A 1 76 ? 16.757 11.929 -37.708 1.00 80.38 76 GLN A CA 1
ATOM 634 C C . GLN A 1 76 ? 17.297 13.211 -37.055 1.00 80.38 76 GLN A C 1
ATOM 636 O O . GLN A 1 76 ? 16.551 14.131 -36.732 1.00 80.38 76 GLN A O 1
ATOM 641 N N . GLN A 1 77 ? 18.619 13.291 -36.903 1.00 57.34 77 GLN A N 1
ATOM 642 C CA . GLN A 1 77 ? 19.311 14.456 -36.344 1.00 57.34 77 GLN A CA 1
ATOM 643 C C . GLN A 1 77 ? 19.058 15.746 -37.149 1.00 57.34 77 GLN A C 1
ATOM 645 O O . GLN A 1 77 ? 19.049 15.752 -38.383 1.00 57.34 77 GLN A O 1
ATOM 650 N N . ASN A 1 78 ? 18.942 16.874 -36.437 1.00 47.22 78 ASN A N 1
ATOM 651 C CA . ASN A 1 78 ? 18.970 18.221 -37.013 1.00 47.22 78 ASN A CA 1
ATOM 652 C C . ASN A 1 78 ? 20.273 18.420 -37.831 1.00 47.22 78 ASN A C 1
ATOM 654 O O . ASN A 1 78 ? 21.362 18.260 -37.276 1.00 47.22 78 ASN A O 1
ATOM 658 N N . PRO A 1 79 ? 20.229 18.880 -39.096 1.00 36.97 79 PRO A N 1
ATOM 659 C CA . PRO A 1 79 ? 21.416 19.093 -39.936 1.00 36.97 79 PRO A CA 1
ATOM 660 C C . PRO A 1 79 ? 22.235 20.343 -39.546 1.00 36.97 79 PRO A C 1
ATOM 662 O O . PRO A 1 79 ? 22.788 21.032 -40.401 1.00 36.97 79 PRO A O 1
ATOM 665 N N . ARG A 1 80 ? 22.322 20.691 -38.254 1.00 38.22 80 ARG A N 1
ATOM 666 C CA . ARG A 1 80 ? 23.132 21.831 -37.787 1.00 38.22 80 ARG A CA 1
ATOM 667 C C . ARG A 1 80 ? 24.614 21.502 -37.589 1.00 38.22 80 ARG A C 1
ATOM 669 O O . ARG A 1 80 ? 25.387 22.437 -37.418 1.00 38.22 80 ARG A O 1
ATOM 676 N N . GLN A 1 81 ? 25.032 20.235 -37.654 1.00 34.56 81 GLN A N 1
ATOM 677 C CA . GLN A 1 81 ? 26.430 19.847 -37.396 1.00 34.56 81 GLN A CA 1
ATOM 678 C C . GLN A 1 81 ? 27.209 19.273 -38.594 1.00 34.56 81 GLN A C 1
ATOM 680 O O . GLN A 1 81 ? 28.354 18.873 -38.423 1.00 34.56 81 GLN A O 1
ATOM 685 N N . SER A 1 82 ? 26.678 19.315 -39.821 1.00 32.97 82 SER A N 1
ATOM 686 C CA . SER A 1 82 ? 27.431 18.906 -41.026 1.00 32.97 82 SER A CA 1
ATOM 687 C C . SER A 1 82 ? 27.757 20.050 -41.997 1.00 32.97 82 SER A C 1
ATOM 689 O O . SER A 1 82 ? 28.154 19.795 -43.130 1.00 32.97 82 SER A O 1
ATOM 691 N N . ALA A 1 83 ? 27.618 21.313 -41.582 1.00 35.44 83 ALA A N 1
ATOM 692 C CA . ALA A 1 83 ? 27.980 22.482 -42.389 1.00 35.44 83 ALA A CA 1
ATOM 693 C C . ALA A 1 83 ? 29.284 23.130 -41.893 1.00 35.44 83 ALA A C 1
ATOM 695 O O . ALA A 1 83 ? 29.318 24.294 -41.503 1.00 35.44 83 ALA A O 1
ATOM 696 N N . SER A 1 84 ? 30.378 22.371 -41.925 1.00 34.53 84 SER A N 1
ATOM 697 C CA . SER A 1 84 ? 31.737 22.922 -41.930 1.00 34.53 84 SER A CA 1
ATOM 698 C C . SER A 1 84 ? 32.445 22.527 -43.224 1.00 34.53 84 SER A C 1
ATOM 700 O O . SER A 1 84 ? 33.445 21.818 -43.211 1.00 34.53 84 SER A O 1
ATOM 702 N N . SER A 1 85 ? 31.879 22.910 -44.366 1.00 36.56 85 SER A N 1
ATOM 703 C CA . SER A 1 85 ? 32.604 23.146 -45.622 1.00 36.56 85 SER A CA 1
ATOM 704 C C . SER A 1 85 ? 31.616 23.490 -46.734 1.00 36.56 85 SER A C 1
ATOM 706 O O . SER A 1 85 ? 30.561 22.881 -46.853 1.00 36.56 85 SER A O 1
ATOM 708 N N . SER A 1 86 ? 32.015 24.444 -47.572 1.00 31.66 86 SER A N 1
ATOM 709 C CA . SER A 1 86 ? 31.335 24.963 -48.767 1.00 31.66 86 SER A CA 1
ATOM 710 C C . SER A 1 86 ? 30.187 25.954 -48.525 1.00 31.66 86 SER A C 1
ATOM 712 O O . SER A 1 86 ? 29.218 25.694 -47.820 1.00 31.66 86 SER A O 1
ATOM 714 N N . GLY A 1 87 ? 30.396 27.157 -49.065 1.00 39.53 87 GLY A N 1
ATOM 715 C CA . GLY A 1 87 ? 29.542 28.324 -48.914 1.00 39.53 87 GLY A CA 1
ATOM 716 C C . GLY A 1 87 ? 28.405 28.412 -49.929 1.00 39.53 87 GLY A C 1
ATOM 717 O O . GLY A 1 87 ? 28.242 27.558 -50.792 1.00 39.53 87 GLY A O 1
ATOM 718 N N . ASP A 1 88 ? 27.680 29.521 -49.789 1.00 40.81 88 ASP A N 1
ATOM 719 C CA . ASP A 1 88 ? 26.594 30.025 -50.632 1.00 40.81 88 ASP A CA 1
ATOM 720 C C . ASP A 1 88 ? 25.292 29.212 -50.680 1.00 40.81 88 ASP A C 1
ATOM 722 O O . ASP A 1 88 ? 25.081 28.336 -51.513 1.00 40.81 88 ASP A O 1
ATOM 726 N N . ALA A 1 89 ? 24.327 29.641 -49.859 1.00 31.66 89 ALA A N 1
ATOM 727 C CA . ALA A 1 89 ? 22.911 29.555 -50.203 1.00 31.66 89 ALA A CA 1
ATOM 728 C C . ALA A 1 89 ? 22.139 30.751 -49.615 1.00 31.66 89 ALA A C 1
ATOM 730 O O . ALA A 1 89 ? 22.170 31.029 -48.417 1.00 31.66 89 ALA A O 1
ATOM 731 N N . THR A 1 90 ? 21.465 31.471 -50.508 1.00 38.16 90 THR A N 1
ATOM 732 C CA . THR A 1 90 ? 20.729 32.730 -50.306 1.00 38.16 90 THR A CA 1
ATOM 733 C C . THR A 1 90 ? 19.616 32.681 -49.245 1.00 38.16 90 THR A C 1
ATOM 735 O O . THR A 1 90 ? 18.977 31.651 -49.042 1.00 38.16 90 THR A O 1
ATOM 738 N N . ASN A 1 91 ? 19.324 33.843 -48.641 1.00 39.78 91 ASN A N 1
ATOM 739 C CA . ASN A 1 91 ? 18.371 34.086 -47.538 1.00 39.78 91 ASN A CA 1
ATOM 740 C C . ASN A 1 91 ? 16.897 33.671 -47.768 1.00 39.78 91 ASN A C 1
ATOM 742 O O . ASN A 1 91 ? 16.083 33.848 -46.869 1.00 39.78 91 ASN A O 1
ATOM 746 N N . VAL A 1 92 ? 16.537 33.088 -48.913 1.00 36.88 92 VAL A N 1
ATOM 747 C CA . VAL A 1 92 ? 15.150 32.710 -49.247 1.00 36.88 92 VAL A CA 1
ATOM 748 C C . VAL A 1 92 ? 14.777 31.306 -48.717 1.00 36.88 92 VAL A C 1
ATOM 750 O O . VAL A 1 92 ? 13.601 30.993 -48.552 1.00 36.88 92 VAL A O 1
ATOM 753 N N . SER A 1 93 ? 15.750 30.458 -48.354 1.00 35.06 93 SER A N 1
ATOM 754 C CA . SER A 1 93 ? 15.498 29.084 -47.861 1.00 35.06 93 SER A CA 1
ATOM 755 C C . SER A 1 93 ? 15.251 28.967 -46.347 1.00 35.06 93 SER A C 1
ATOM 757 O O . SER A 1 93 ? 14.771 27.932 -45.870 1.00 35.06 93 SER A O 1
ATOM 759 N N . LYS A 1 94 ? 15.539 30.025 -45.576 1.00 36.22 94 LYS A N 1
ATOM 760 C CA . LYS A 1 94 ? 15.294 30.052 -44.122 1.00 36.22 94 LYS A CA 1
ATOM 761 C C . LYS A 1 94 ? 13.827 30.309 -43.774 1.00 36.22 94 LYS A C 1
ATOM 763 O O . LYS A 1 94 ? 13.339 29.742 -42.801 1.00 36.22 94 LYS A O 1
ATOM 768 N N . GLU A 1 95 ? 13.106 31.086 -44.582 1.00 32.47 95 GLU A N 1
ATOM 769 C CA . GLU A 1 95 ? 11.681 31.361 -44.344 1.00 32.47 95 GLU A CA 1
ATOM 770 C C . GLU A 1 95 ? 10.781 30.193 -44.769 1.00 32.47 95 GLU A C 1
ATOM 772 O O . GLU A 1 95 ? 9.865 29.837 -44.031 1.00 32.47 95 GLU A O 1
ATOM 777 N N . ALA A 1 96 ? 11.099 29.488 -45.862 1.00 31.45 96 ALA A N 1
ATOM 778 C CA . ALA A 1 96 ? 10.345 28.297 -46.274 1.00 31.45 96 ALA A CA 1
ATOM 779 C C . ALA A 1 96 ? 10.438 27.140 -45.253 1.00 31.45 96 ALA A C 1
ATOM 781 O O . ALA A 1 96 ? 9.465 26.416 -45.045 1.00 31.45 96 ALA A O 1
ATOM 782 N N . SER A 1 97 ? 11.573 27.012 -44.552 1.00 37.28 97 SER A N 1
ATOM 783 C CA . SER A 1 97 ? 11.758 26.006 -43.491 1.00 37.28 97 SER A CA 1
ATOM 784 C C . SER A 1 97 ? 11.011 26.342 -42.192 1.00 37.28 97 SER A C 1
ATOM 786 O O . SER A 1 97 ? 10.717 25.443 -41.407 1.00 37.28 97 SER A O 1
ATOM 788 N N . ASN A 1 98 ? 10.685 27.618 -41.958 1.00 35.34 98 ASN A N 1
ATOM 789 C CA . ASN A 1 98 ? 9.908 28.042 -40.790 1.00 35.34 98 ASN A CA 1
ATOM 790 C C . ASN A 1 98 ? 8.396 27.996 -41.047 1.00 35.34 98 ASN A C 1
ATOM 792 O O . ASN A 1 98 ? 7.642 27.697 -40.127 1.00 35.34 98 ASN A O 1
ATOM 796 N N . VAL A 1 99 ? 7.949 28.211 -42.288 1.00 33.88 99 VAL A N 1
ATOM 797 C CA . VAL A 1 99 ? 6.520 28.133 -42.641 1.00 33.88 99 VAL A CA 1
ATOM 798 C C . VAL A 1 99 ? 6.027 26.681 -42.723 1.00 33.88 99 VAL A C 1
ATOM 800 O O . VAL A 1 99 ? 4.901 26.407 -42.329 1.00 33.88 99 VAL A O 1
ATOM 803 N N . MET A 1 100 ? 6.866 25.710 -43.112 1.00 31.48 100 MET A N 1
ATOM 804 C CA . MET A 1 100 ? 6.474 24.286 -43.077 1.00 31.48 100 MET A CA 1
ATOM 805 C C . MET A 1 100 ? 6.445 23.670 -41.662 1.00 31.48 100 MET A C 1
ATOM 807 O O . MET A 1 100 ? 5.959 22.554 -41.490 1.00 31.48 100 MET A O 1
ATOM 811 N N . ARG A 1 101 ? 6.954 24.381 -40.645 1.00 39.59 101 ARG A N 1
ATOM 812 C CA . ARG A 1 101 ? 6.940 23.959 -39.231 1.00 39.59 101 ARG A CA 1
ATOM 813 C C . ARG A 1 101 ? 5.705 24.429 -38.459 1.00 39.59 101 ARG A C 1
ATOM 815 O O . ARG A 1 101 ? 5.513 23.988 -37.334 1.00 39.59 101 ARG A O 1
ATOM 822 N N . SER A 1 102 ? 4.850 25.277 -39.038 1.00 35.69 102 SER A N 1
ATOM 823 C CA . SER A 1 102 ? 3.630 25.748 -38.363 1.00 35.69 102 SER A CA 1
ATOM 824 C C . SER A 1 102 ? 2.411 24.837 -38.565 1.00 35.69 102 SER A C 1
ATOM 826 O O . SER A 1 102 ? 1.323 25.169 -38.101 1.00 35.69 102 SER A O 1
ATOM 828 N N . SER A 1 103 ? 2.553 23.695 -39.253 1.00 34.38 103 SER A N 1
ATOM 829 C CA . SER A 1 103 ? 1.427 22.782 -39.538 1.00 34.38 103 SER A CA 1
ATOM 830 C C . SER A 1 103 ? 1.713 21.292 -39.304 1.00 34.38 103 SER A C 1
ATOM 832 O O . SER A 1 103 ? 0.862 20.460 -39.597 1.00 34.38 103 SER A O 1
ATOM 834 N N . LEU A 1 104 ? 2.869 20.937 -38.736 1.00 35.97 104 LEU A N 1
ATOM 835 C CA . LEU A 1 104 ? 3.157 19.590 -38.233 1.00 35.97 104 LEU A CA 1
ATOM 836 C C . LEU A 1 104 ? 3.723 19.723 -36.817 1.00 35.97 104 LEU A C 1
ATOM 838 O O . LEU A 1 104 ? 4.708 20.429 -36.615 1.00 35.97 104 LEU A O 1
ATOM 842 N N . ASN A 1 105 ? 3.049 19.087 -35.854 1.00 37.78 105 ASN A N 1
ATOM 843 C CA . ASN A 1 105 ? 3.294 19.185 -34.414 1.00 37.78 105 ASN A CA 1
ATOM 844 C C . ASN A 1 105 ? 4.790 19.184 -34.059 1.00 37.78 105 ASN A C 1
ATOM 846 O O . ASN A 1 105 ? 5.523 18.254 -34.393 1.00 37.78 105 ASN A O 1
ATOM 850 N N . SER A 1 106 ? 5.214 20.182 -33.283 1.00 37.81 106 SER A N 1
ATOM 851 C CA . SER A 1 106 ? 6.561 20.339 -32.714 1.00 37.81 106 SER A CA 1
ATOM 852 C C . SER A 1 106 ? 7.003 19.207 -31.767 1.00 37.81 106 SER A C 1
ATOM 854 O O . SER A 1 106 ? 8.091 19.282 -31.213 1.00 37.81 106 SER A O 1
ATOM 856 N N . PHE A 1 107 ? 6.177 18.173 -31.580 1.00 43.47 107 PHE A N 1
ATOM 857 C CA . PHE A 1 107 ? 6.379 17.037 -30.673 1.00 43.47 107 PHE A CA 1
ATOM 858 C C . PHE A 1 107 ? 6.965 15.777 -31.347 1.00 43.47 107 PHE A C 1
ATOM 860 O O . PHE A 1 107 ? 7.176 14.773 -30.677 1.00 43.47 107 PHE A O 1
ATOM 867 N N . LEU A 1 108 ? 7.202 15.792 -32.666 1.00 47.38 108 LEU A N 1
ATOM 868 C CA . LEU A 1 108 ? 7.573 14.589 -33.436 1.00 47.38 108 LEU A CA 1
ATOM 869 C C . LEU A 1 108 ? 9.080 14.312 -33.562 1.00 47.38 108 LEU A C 1
ATOM 871 O O . LEU A 1 108 ? 9.445 13.278 -34.114 1.00 47.38 108 LEU A O 1
ATOM 875 N N 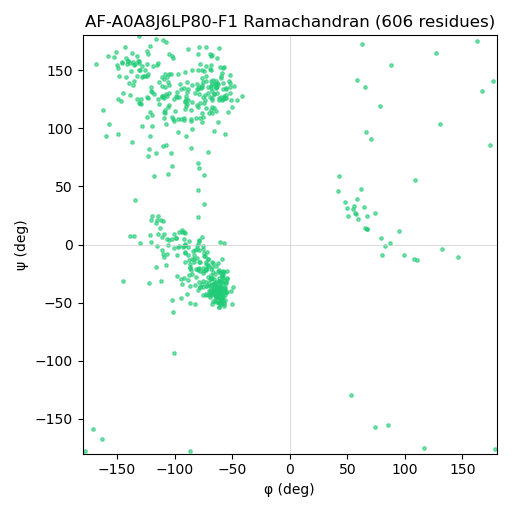. PHE A 1 109 ? 9.952 15.209 -33.104 1.00 53.03 109 PHE A N 1
ATOM 876 C CA . PHE A 1 109 ? 11.396 15.086 -33.322 1.00 53.03 109 PHE A CA 1
ATOM 877 C C . PHE A 1 109 ? 12.125 14.865 -32.002 1.00 53.03 109 PHE A C 1
ATOM 879 O O . PHE A 1 109 ? 11.999 15.684 -31.095 1.00 53.03 109 PHE A O 1
ATOM 886 N N . ALA A 1 110 ? 12.909 13.790 -31.928 1.00 57.81 110 ALA A N 1
ATOM 887 C CA . ALA A 1 110 ? 13.847 13.575 -30.842 1.00 57.81 110 ALA A CA 1
ATOM 888 C C . ALA A 1 110 ? 15.200 14.183 -31.232 1.00 57.81 110 ALA A C 1
ATOM 890 O O . ALA A 1 110 ? 15.826 13.762 -32.209 1.00 57.81 110 ALA A O 1
ATOM 891 N N . ASP A 1 111 ? 15.653 15.196 -30.495 1.00 57.34 111 ASP A N 1
ATOM 892 C CA . ASP A 1 111 ? 16.963 15.792 -30.746 1.00 57.34 111 ASP A CA 1
ATOM 893 C C . ASP A 1 111 ? 18.077 14.780 -30.407 1.00 57.34 111 ASP A C 1
ATOM 895 O O . ASP A 1 111 ? 18.141 14.243 -29.305 1.00 57.34 111 ASP A O 1
ATOM 899 N N . ASP A 1 112 ? 18.971 14.540 -31.370 1.00 65.44 112 ASP A N 1
ATOM 900 C CA . ASP A 1 112 ? 20.240 13.817 -31.193 1.00 65.44 112 ASP A CA 1
ATOM 901 C C . ASP A 1 112 ? 20.154 12.343 -30.731 1.00 65.44 112 ASP A C 1
ATOM 903 O O . ASP A 1 112 ? 20.878 11.904 -29.838 1.00 65.44 112 ASP A O 1
ATOM 907 N N . VAL A 1 113 ? 19.290 11.537 -31.368 1.00 79.69 113 VAL A N 1
ATOM 908 C CA . VAL A 1 113 ? 19.166 10.094 -31.079 1.00 79.69 113 VAL A CA 1
ATOM 909 C C . VAL A 1 113 ? 19.982 9.247 -32.072 1.00 79.69 113 VAL A C 1
ATOM 911 O O . VAL A 1 113 ? 19.581 9.094 -33.228 1.00 79.69 113 VAL A O 1
ATOM 914 N N . PRO A 1 114 ? 21.110 8.638 -31.652 1.00 83.19 114 PRO A N 1
ATOM 915 C CA . PRO A 1 114 ? 21.971 7.865 -32.551 1.00 83.19 114 PRO A CA 1
ATOM 916 C C . PRO A 1 114 ? 21.445 6.453 -32.843 1.00 83.19 114 PRO A C 1
ATOM 918 O O . PRO A 1 114 ? 21.888 5.819 -33.798 1.00 83.19 114 PRO A O 1
ATOM 921 N N . TYR A 1 115 ? 20.555 5.917 -32.006 1.00 91.75 115 TYR A N 1
ATOM 922 C CA . TYR A 1 115 ? 20.035 4.557 -32.134 1.00 91.75 115 TYR A CA 1
ATOM 923 C C . TYR A 1 115 ? 18.839 4.315 -31.213 1.00 91.75 115 TYR A C 1
ATOM 925 O O . TYR A 1 115 ? 18.735 4.938 -30.156 1.00 91.75 115 TYR A O 1
ATOM 933 N N . ILE A 1 116 ? 17.990 3.354 -31.576 1.00 95.00 116 ILE A N 1
ATOM 934 C CA . ILE A 1 116 ? 16.870 2.877 -30.750 1.00 95.00 116 ILE A CA 1
ATOM 935 C C . ILE A 1 116 ? 16.711 1.356 -30.846 1.00 95.00 116 ILE A C 1
ATOM 937 O O . ILE A 1 116 ? 17.130 0.733 -31.830 1.00 95.00 116 ILE A O 1
ATOM 941 N N . TRP A 1 117 ? 16.072 0.753 -29.845 1.00 97.44 117 TRP A N 1
ATOM 942 C CA . TRP A 1 117 ? 15.595 -0.627 -29.956 1.00 97.44 117 TRP A CA 1
ATOM 943 C C . TRP A 1 117 ? 14.283 -0.746 -30.740 1.00 97.44 117 TRP A C 1
ATOM 945 O O . TRP A 1 117 ? 13.436 0.144 -30.697 1.00 97.44 117 TRP A O 1
ATOM 955 N N . THR A 1 118 ? 14.119 -1.891 -31.407 1.00 96.75 118 THR A N 1
ATOM 956 C CA . THR A 1 118 ? 12.852 -2.379 -31.979 1.00 96.75 118 THR A CA 1
ATOM 957 C C . THR A 1 118 ? 12.508 -3.740 -31.372 1.00 96.75 118 THR A C 1
ATOM 959 O O . THR A 1 118 ? 13.350 -4.365 -30.720 1.00 96.75 118 THR A O 1
ATOM 962 N N . SER A 1 119 ? 11.309 -4.261 -31.630 1.00 95.75 119 SER A N 1
ATOM 963 C CA . SER A 1 119 ? 10.920 -5.604 -31.183 1.00 95.75 119 SER A CA 1
ATOM 964 C C . SER A 1 119 ? 11.550 -6.746 -31.993 1.00 95.75 119 SER A C 1
ATOM 966 O O . SER A 1 119 ? 11.293 -7.915 -31.683 1.00 95.75 119 SER A O 1
ATOM 968 N N . GLY A 1 120 ? 12.358 -6.451 -33.018 1.00 96.69 120 GLY A N 1
ATOM 969 C CA . GLY A 1 120 ? 12.913 -7.460 -33.917 1.00 96.69 120 GLY A CA 1
ATOM 970 C C . GLY A 1 120 ? 13.883 -8.401 -33.201 1.00 96.69 120 GLY A C 1
ATOM 971 O O . GLY A 1 120 ? 14.799 -7.969 -32.496 1.00 96.69 120 GLY A O 1
ATOM 972 N N . ARG A 1 121 ? 13.668 -9.706 -33.377 1.00 96.25 121 ARG A N 1
ATOM 973 C CA . ARG A 1 121 ? 14.387 -10.773 -32.676 1.00 96.25 121 ARG A CA 1
ATOM 974 C C . ARG A 1 121 ? 14.694 -11.928 -33.625 1.00 96.25 121 ARG A C 1
ATOM 976 O O . ARG A 1 121 ? 13.844 -12.339 -34.414 1.00 96.25 121 ARG A O 1
ATOM 983 N N . LEU A 1 122 ? 15.896 -12.484 -33.510 1.00 96.12 122 LEU A N 1
ATOM 984 C CA . LEU A 1 122 ? 16.287 -13.709 -34.201 1.00 96.12 122 LEU A CA 1
ATOM 985 C C . LEU A 1 122 ? 15.759 -14.951 -33.456 1.00 96.12 122 LEU A C 1
ATOM 987 O O . LEU A 1 122 ? 15.833 -15.033 -32.230 1.00 96.12 122 LEU A O 1
ATOM 991 N N . CYS A 1 123 ? 15.246 -15.943 -34.188 1.00 92.12 123 CYS A N 1
ATOM 992 C CA . CYS A 1 123 ? 14.756 -17.218 -33.642 1.00 92.12 123 CYS A CA 1
ATOM 993 C C . CYS A 1 123 ? 15.910 -18.199 -33.324 1.00 92.12 123 CYS A C 1
ATOM 995 O O . CYS A 1 123 ? 16.087 -19.254 -33.947 1.00 92.12 123 CYS A O 1
ATOM 997 N N . ASP A 1 124 ? 16.735 -17.841 -32.347 1.00 88.38 124 ASP A N 1
ATOM 998 C CA . ASP A 1 124 ? 17.897 -18.601 -31.860 1.00 88.38 124 ASP A CA 1
ATOM 999 C C . ASP A 1 124 ? 17.687 -19.207 -30.456 1.00 88.38 124 ASP A C 1
ATOM 1001 O O . ASP A 1 124 ? 18.618 -19.738 -29.855 1.00 88.38 124 ASP A O 1
ATOM 1005 N N . PHE A 1 125 ? 16.461 -19.150 -29.937 1.00 85.12 125 PHE A N 1
ATOM 1006 C CA . PHE A 1 125 ? 16.083 -19.622 -28.606 1.00 85.12 125 PHE A CA 1
ATOM 1007 C C . PHE A 1 125 ? 15.248 -20.910 -28.660 1.00 85.12 125 PHE A C 1
ATOM 1009 O O . PHE A 1 125 ? 14.860 -21.405 -29.722 1.00 85.12 125 PHE A O 1
ATOM 1016 N N . LYS A 1 126 ? 14.965 -21.460 -27.474 1.00 79.81 126 LYS A N 1
ATOM 1017 C CA . LYS A 1 126 ? 14.213 -22.706 -27.307 1.00 79.81 126 LYS A CA 1
ATOM 1018 C C . LYS A 1 126 ? 12.791 -22.584 -27.869 1.00 79.81 126 LYS A C 1
ATOM 1020 O O . LYS A 1 126 ? 12.045 -21.699 -27.460 1.00 79.81 126 LYS A O 1
ATOM 1025 N N . GLY A 1 127 ? 12.405 -23.494 -28.755 1.00 77.69 127 GLY A N 1
ATOM 1026 C CA . GLY A 1 127 ? 11.156 -23.481 -29.526 1.00 77.69 127 GLY A CA 1
ATOM 1027 C C . GLY A 1 127 ? 11.357 -23.213 -31.023 1.00 77.69 127 GLY A C 1
ATOM 1028 O O . GLY A 1 127 ? 10.442 -23.449 -31.810 1.00 77.69 127 GLY A O 1
ATOM 1029 N N . CYS A 1 128 ? 12.545 -22.760 -31.429 1.00 83.94 128 CYS A N 1
ATOM 1030 C CA . CYS A 1 128 ? 12.916 -22.564 -32.833 1.00 83.94 128 CYS A CA 1
ATOM 1031 C C . CYS A 1 128 ? 13.599 -23.800 -33.449 1.00 83.94 128 CYS A C 1
ATOM 1033 O O . CYS A 1 128 ? 13.986 -23.770 -34.620 1.00 83.94 128 CYS A O 1
ATOM 1035 N N . GLU A 1 129 ? 13.813 -24.872 -32.681 1.00 85.88 129 GLU A N 1
ATOM 1036 C CA . GLU A 1 129 ? 14.466 -26.083 -33.175 1.00 85.88 129 GLU A CA 1
ATOM 1037 C C . GLU A 1 129 ? 13.594 -26.781 -34.236 1.00 85.88 129 GLU A C 1
ATOM 1039 O O . GLU A 1 129 ? 12.372 -26.843 -34.122 1.00 85.88 129 GLU A O 1
ATOM 1044 N N . ASN A 1 130 ? 14.223 -27.334 -35.279 1.00 83.06 130 ASN A N 1
ATOM 1045 C CA . ASN A 1 130 ? 13.576 -28.089 -36.369 1.00 83.06 130 ASN A CA 1
ATOM 1046 C C . ASN A 1 130 ? 12.644 -27.288 -37.306 1.00 83.06 130 ASN A C 1
ATOM 1048 O O . ASN A 1 130 ? 11.931 -27.874 -38.124 1.00 83.06 130 ASN A O 1
ATOM 1052 N N . ARG A 1 131 ? 12.677 -25.953 -37.256 1.00 85.56 131 ARG A N 1
ATOM 1053 C CA . ARG A 1 131 ? 11.942 -25.072 -38.177 1.00 85.56 131 ARG A CA 1
ATOM 1054 C C . ARG A 1 131 ? 12.728 -24.820 -39.467 1.00 85.56 131 ARG A C 1
ATOM 1056 O O . ARG A 1 131 ? 13.396 -23.802 -39.614 1.00 85.56 131 ARG A O 1
ATOM 1063 N N . SER A 1 132 ? 12.638 -25.755 -40.416 1.00 89.88 132 SER A N 1
ATOM 1064 C CA . SER A 1 132 ? 13.336 -25.660 -41.717 1.00 89.88 132 SER A CA 1
ATOM 1065 C C . SER A 1 132 ? 12.972 -24.415 -42.540 1.00 89.88 132 SER A C 1
ATOM 1067 O O . SER A 1 132 ? 13.775 -23.955 -43.344 1.00 89.88 132 SER A O 1
ATOM 1069 N N . ASP A 1 133 ? 11.799 -23.823 -42.304 1.00 88.62 133 ASP A N 1
ATOM 1070 C CA . ASP A 1 133 ? 11.342 -22.579 -42.932 1.00 88.62 133 ASP A CA 1
ATOM 1071 C C . ASP A 1 133 ? 12.047 -21.314 -42.410 1.00 88.62 133 ASP A C 1
ATOM 1073 O O . ASP A 1 133 ? 11.851 -20.223 -42.959 1.00 88.62 133 ASP A O 1
ATOM 1077 N N . LEU A 1 134 ? 12.819 -21.439 -41.328 1.00 90.88 134 LEU A N 1
ATOM 1078 C CA . LEU A 1 134 ? 13.631 -20.370 -40.751 1.00 90.88 134 LEU A CA 1
ATOM 1079 C C . LEU A 1 134 ? 15.103 -20.484 -41.156 1.00 90.88 134 LEU A C 1
ATOM 1081 O O . LEU A 1 134 ? 15.875 -19.601 -40.807 1.00 90.88 134 LEU A O 1
ATOM 1085 N N . GLU A 1 135 ? 15.498 -21.524 -41.894 1.00 91.81 135 GLU A N 1
ATOM 1086 C CA . GLU A 1 135 ? 16.892 -21.752 -42.272 1.00 91.81 135 GLU A CA 1
ATOM 1087 C C . GLU A 1 135 ? 17.229 -21.186 -43.666 1.00 91.81 135 GLU A C 1
ATOM 1089 O O . GLU A 1 135 ? 16.460 -21.373 -44.612 1.00 91.81 135 GLU A O 1
ATOM 1094 N N . PRO A 1 136 ? 18.398 -20.537 -43.839 1.00 94.19 136 PRO A N 1
ATOM 1095 C CA . PRO A 1 136 ? 19.342 -20.130 -42.796 1.00 94.19 136 PRO A CA 1
ATOM 1096 C C . PRO A 1 136 ? 18.783 -19.013 -41.895 1.00 94.19 136 PRO A C 1
ATOM 1098 O O . PRO A 1 136 ? 18.208 -18.033 -42.384 1.00 94.19 136 PRO A O 1
ATOM 1101 N N . LYS A 1 137 ? 18.990 -19.147 -40.576 1.00 90.81 137 LYS A N 1
ATOM 1102 C CA . LYS A 1 137 ? 18.420 -18.244 -39.551 1.00 90.81 137 LYS A CA 1
ATOM 1103 C C . LYS A 1 137 ? 18.723 -16.769 -39.771 1.00 90.81 137 LYS A C 1
ATOM 1105 O O . LYS A 1 137 ? 17.829 -15.944 -39.624 1.00 90.81 137 LYS A O 1
ATOM 1110 N N . ASN A 1 138 ? 19.940 -16.429 -40.184 1.00 92.62 138 ASN A N 1
ATOM 1111 C CA . ASN A 1 138 ? 20.324 -15.039 -40.445 1.00 92.62 138 ASN A CA 1
ATOM 1112 C C . ASN A 1 138 ? 19.537 -14.388 -41.604 1.00 92.62 138 ASN A C 1
ATOM 1114 O O . ASN A 1 138 ? 19.488 -13.164 -41.693 1.00 92.62 138 ASN A O 1
ATOM 1118 N N . VAL A 1 139 ? 18.899 -15.178 -42.475 1.00 94.81 139 VAL A N 1
ATOM 1119 C CA . VAL A 1 139 ? 18.073 -14.673 -43.580 1.00 94.81 139 VAL A CA 1
ATOM 1120 C C . VAL A 1 139 ? 16.584 -14.776 -43.273 1.00 94.81 139 VAL A C 1
ATOM 1122 O O . VAL A 1 139 ? 15.863 -13.805 -43.484 1.00 94.81 139 VAL A O 1
ATOM 1125 N N . TYR A 1 140 ? 16.115 -15.928 -42.788 1.00 95.69 140 TYR A N 1
ATOM 1126 C CA . TYR A 1 140 ? 14.681 -16.232 -42.662 1.00 95.69 140 TYR A CA 1
ATOM 1127 C C . TYR A 1 140 ? 14.174 -16.296 -41.215 1.00 95.69 140 TYR A C 1
ATOM 1129 O O . TYR A 1 140 ? 12.977 -16.482 -41.001 1.00 95.69 140 TYR A O 1
ATOM 1137 N N . GLY A 1 141 ? 15.063 -16.180 -40.229 1.00 94.56 141 GLY A N 1
ATOM 1138 C CA . GLY A 1 141 ? 14.777 -16.437 -38.818 1.00 94.56 141 GLY A CA 1
ATOM 1139 C C . GLY A 1 141 ? 14.333 -15.225 -37.999 1.00 94.56 141 GLY A C 1
ATOM 1140 O O . GLY A 1 141 ? 14.198 -15.363 -36.785 1.00 94.56 141 GLY A O 1
ATOM 1141 N N . TRP A 1 142 ? 14.138 -14.058 -38.613 1.00 96.56 142 TRP A N 1
ATOM 1142 C CA . TRP A 1 142 ? 13.761 -12.828 -37.910 1.00 96.56 142 TRP A CA 1
ATOM 1143 C C . TRP A 1 142 ? 12.244 -12.671 -37.800 1.00 96.56 142 TRP A C 1
ATOM 1145 O O . TRP A 1 142 ? 11.508 -12.937 -38.751 1.00 96.56 142 TRP A O 1
ATOM 1155 N N . PHE A 1 143 ? 11.780 -12.207 -36.644 1.00 94.88 143 PHE A N 1
ATOM 1156 C CA . PHE A 1 143 ? 10.373 -11.899 -36.388 1.00 94.88 143 PHE A CA 1
ATOM 1157 C C . PHE A 1 143 ? 10.242 -10.701 -35.435 1.00 94.88 143 PHE A C 1
ATOM 1159 O O . PHE A 1 143 ? 11.158 -10.398 -34.662 1.00 94.88 143 PHE A O 1
ATOM 1166 N N . TRP A 1 144 ? 9.103 -10.020 -35.489 1.00 94.38 144 TRP A N 1
ATOM 1167 C CA . TRP A 1 144 ? 8.723 -8.987 -34.536 1.00 94.38 144 TRP A CA 1
ATOM 1168 C C . TRP A 1 144 ? 8.237 -9.674 -33.271 1.00 94.38 144 TRP A C 1
ATOM 1170 O O . TRP A 1 144 ? 7.196 -10.323 -33.242 1.00 94.38 144 TRP A O 1
ATOM 1180 N N . SER A 1 145 ? 9.008 -9.599 -32.195 1.00 90.31 145 SER A N 1
ATOM 1181 C CA . SER A 1 145 ? 8.666 -10.337 -30.978 1.00 90.31 145 SER A CA 1
ATOM 1182 C C . SER A 1 145 ? 7.452 -9.779 -30.229 1.00 90.31 145 SER A C 1
ATOM 1184 O O . SER A 1 145 ? 6.969 -10.446 -29.310 1.00 90.31 145 SER A O 1
ATOM 1186 N N . ALA A 1 146 ? 6.987 -8.577 -30.588 1.00 86.38 146 ALA A N 1
ATOM 1187 C CA . ALA A 1 146 ? 5.819 -7.913 -30.011 1.00 86.38 146 ALA A CA 1
ATOM 1188 C C . ALA A 1 146 ? 4.482 -8.509 -30.484 1.00 86.38 146 ALA A C 1
ATOM 1190 O O . ALA A 1 146 ? 3.558 -8.608 -29.683 1.00 86.38 146 ALA A O 1
ATOM 1191 N N . ASN A 1 147 ? 4.396 -8.927 -31.749 1.00 84.94 147 ASN A N 1
ATOM 1192 C CA . ASN A 1 147 ? 3.174 -9.453 -32.377 1.00 84.94 147 ASN A CA 1
ATOM 1193 C C . ASN A 1 147 ? 3.390 -10.796 -33.111 1.00 84.94 147 ASN A C 1
ATOM 1195 O O . ASN A 1 147 ? 2.461 -11.359 -33.675 1.00 84.94 147 ASN A O 1
ATOM 1199 N N . ARG A 1 148 ? 4.619 -11.330 -33.075 1.00 86.75 148 ARG A N 1
ATOM 1200 C CA . ARG A 1 148 ? 5.046 -12.625 -33.640 1.00 86.75 148 ARG A CA 1
ATOM 1201 C C . ARG A 1 148 ? 5.015 -12.696 -35.166 1.00 86.75 148 ARG A C 1
ATOM 1203 O O . ARG A 1 148 ? 5.193 -13.787 -35.716 1.00 86.75 148 ARG A O 1
ATOM 1210 N N . GLU A 1 149 ? 4.882 -11.561 -35.842 1.00 88.88 149 GLU A N 1
ATOM 1211 C CA . GLU A 1 149 ? 4.922 -11.497 -37.298 1.00 88.88 149 GLU A CA 1
ATOM 1212 C C . GLU A 1 149 ? 6.336 -11.749 -37.832 1.00 88.88 149 GLU A C 1
ATOM 1214 O O . GLU A 1 149 ? 7.340 -11.247 -37.318 1.00 88.88 149 GLU A O 1
ATOM 1219 N N . LYS A 1 150 ? 6.435 -12.576 -38.877 1.00 91.69 150 LYS A N 1
ATOM 1220 C CA . LYS A 1 150 ? 7.720 -12.961 -39.478 1.00 91.69 150 LYS A CA 1
ATOM 1221 C C . LYS A 1 150 ? 8.223 -11.834 -40.379 1.00 91.69 150 LYS A C 1
ATOM 1223 O O . LYS A 1 150 ? 7.510 -11.398 -41.281 1.00 91.69 150 LYS A O 1
ATOM 1228 N N . LEU A 1 151 ? 9.478 -11.417 -40.203 1.00 94.56 151 LEU A N 1
ATOM 1229 C CA . LEU A 1 151 ? 10.085 -10.429 -41.095 1.00 94.56 151 LEU A CA 1
ATOM 1230 C C . LEU A 1 151 ? 10.307 -11.031 -42.487 1.00 94.56 151 LEU A C 1
ATOM 1232 O O . LEU A 1 151 ? 10.564 -12.228 -42.659 1.00 94.56 151 LEU A O 1
ATOM 1236 N N . ALA A 1 152 ? 10.269 -10.164 -43.500 1.00 94.38 152 ALA A N 1
ATOM 1237 C CA . ALA A 1 152 ? 10.731 -10.529 -44.830 1.00 94.38 152 ALA A CA 1
ATOM 1238 C C . ALA A 1 152 ? 12.209 -10.972 -44.786 1.00 94.38 152 ALA A C 1
ATOM 1240 O O . ALA A 1 152 ? 12.969 -10.483 -43.945 1.00 94.38 152 ALA A O 1
ATOM 1241 N N . PRO A 1 153 ? 12.643 -11.858 -45.705 1.00 96.12 153 PRO A N 1
ATOM 1242 C CA . PRO A 1 153 ? 14.030 -12.297 -45.759 1.00 96.12 153 PRO A CA 1
ATOM 1243 C C . PRO A 1 153 ? 14.986 -11.105 -45.792 1.00 96.12 153 PRO A C 1
ATOM 1245 O O . PRO A 1 153 ? 14.816 -10.213 -46.626 1.00 96.12 153 PRO A O 1
ATOM 1248 N N . THR A 1 154 ? 16.007 -11.103 -44.935 1.00 96.00 154 THR A N 1
ATOM 1249 C CA . THR A 1 154 ? 16.904 -9.941 -44.749 1.00 96.00 154 THR A CA 1
ATOM 1250 C C . THR A 1 154 ? 17.605 -9.511 -46.037 1.00 96.00 154 THR A C 1
ATOM 1252 O O . THR A 1 154 ? 17.958 -8.348 -46.223 1.00 96.00 154 THR A O 1
ATOM 1255 N N . ASN A 1 155 ? 17.730 -10.427 -47.000 1.00 94.38 155 ASN A N 1
ATOM 1256 C CA . ASN A 1 155 ? 18.328 -10.177 -48.301 1.00 94.38 155 ASN A CA 1
ATOM 1257 C C . ASN A 1 155 ? 17.358 -9.665 -49.389 1.00 94.38 155 ASN A C 1
ATOM 1259 O O . ASN A 1 155 ? 17.820 -9.368 -50.494 1.00 94.38 155 ASN A O 1
ATOM 1263 N N . LYS A 1 156 ? 16.056 -9.521 -49.109 1.00 94.38 156 LYS A N 1
ATOM 1264 C CA . LYS A 1 156 ? 15.022 -9.083 -50.067 1.00 94.38 156 LYS A CA 1
ATOM 1265 C C . LYS A 1 156 ? 14.343 -7.791 -49.632 1.00 94.38 156 LYS A C 1
ATOM 1267 O O . LYS A 1 156 ? 14.313 -7.460 -48.455 1.00 94.38 156 LYS A O 1
ATOM 1272 N N . VAL A 1 157 ? 13.822 -7.036 -50.593 1.00 95.44 157 VAL A N 1
ATOM 1273 C CA . VAL A 1 157 ? 12.941 -5.899 -50.296 1.00 95.44 157 VAL A CA 1
ATOM 1274 C C . VAL A 1 157 ? 11.617 -6.462 -49.760 1.00 95.44 157 VAL A C 1
ATOM 1276 O O . VAL A 1 157 ? 11.066 -7.353 -50.416 1.00 95.44 157 VAL A O 1
ATOM 1279 N N . PRO A 1 158 ? 11.123 -6.020 -48.587 1.00 94.25 158 PRO A N 1
ATOM 1280 C CA . PRO A 1 158 ? 9.837 -6.480 -48.076 1.00 94.25 158 PRO A CA 1
ATOM 1281 C C . PRO A 1 158 ? 8.684 -6.128 -49.029 1.00 94.25 158 PRO A C 1
ATOM 1283 O O . PRO A 1 158 ? 8.749 -5.164 -49.792 1.00 94.25 158 PRO A O 1
ATOM 1286 N N . ASN A 1 159 ? 7.611 -6.918 -49.009 1.00 89.75 159 ASN A N 1
ATOM 1287 C CA . ASN A 1 159 ? 6.474 -6.687 -49.900 1.00 89.75 159 ASN A CA 1
ATOM 1288 C C . ASN A 1 159 ? 5.822 -5.329 -49.602 1.00 89.75 159 ASN A C 1
ATOM 1290 O O . ASN A 1 159 ? 5.524 -5.025 -48.453 1.00 89.75 159 ASN A O 1
ATOM 1294 N N . GLY A 1 160 ? 5.594 -4.523 -50.641 1.00 90.12 160 GLY A N 1
ATOM 1295 C CA . GLY A 1 160 ? 5.051 -3.168 -50.498 1.00 90.12 160 GLY A CA 1
ATOM 1296 C C . GLY A 1 160 ? 6.092 -2.098 -50.153 1.00 90.12 160 GLY A C 1
ATOM 1297 O O . GLY A 1 160 ? 5.731 -0.929 -50.083 1.00 90.12 160 GLY A O 1
ATOM 1298 N N . TRP A 1 161 ? 7.369 -2.466 -49.990 1.00 94.69 161 TRP A N 1
ATOM 1299 C CA . TRP A 1 161 ? 8.450 -1.519 -49.729 1.00 94.69 161 TRP A CA 1
ATOM 1300 C C . TRP A 1 161 ? 9.198 -1.155 -51.018 1.00 94.69 161 TRP A C 1
ATOM 1302 O O . TRP A 1 161 ? 9.378 -1.977 -51.916 1.00 94.69 161 TRP A O 1
ATOM 1312 N N . GLY A 1 162 ? 9.681 0.083 -51.101 1.00 94.12 162 GLY A N 1
ATOM 1313 C CA . GLY A 1 162 ? 10.522 0.580 -52.191 1.00 94.12 162 GLY A CA 1
ATOM 1314 C C . GLY A 1 162 ? 12.016 0.290 -52.015 1.00 94.12 162 GLY A C 1
ATOM 1315 O O . GLY A 1 162 ? 12.782 0.465 -52.958 1.00 94.12 162 GLY A O 1
ATOM 1316 N N . TYR A 1 163 ? 12.446 -0.138 -50.824 1.00 94.19 163 TYR A N 1
ATOM 1317 C CA . TYR A 1 163 ? 13.842 -0.447 -50.509 1.00 94.19 163 TYR A CA 1
ATOM 1318 C C . TYR A 1 163 ? 13.947 -1.490 -49.391 1.00 94.19 163 TYR A C 1
ATOM 1320 O O . TYR A 1 163 ? 12.993 -1.727 -48.653 1.00 94.19 163 TYR A O 1
ATOM 1328 N N . ASN A 1 164 ? 15.115 -2.126 -49.271 1.00 95.12 164 ASN A N 1
ATOM 1329 C CA . ASN A 1 164 ? 15.402 -3.023 -48.156 1.00 95.12 164 ASN A CA 1
ATOM 1330 C C . ASN A 1 164 ? 15.989 -2.203 -46.988 1.00 95.12 164 ASN A C 1
ATOM 1332 O O . ASN A 1 164 ? 16.983 -1.512 -47.214 1.00 95.12 164 ASN A O 1
ATOM 1336 N N . PRO A 1 165 ? 15.398 -2.268 -45.782 1.00 95.50 165 PRO A N 1
ATOM 1337 C CA . PRO A 1 165 ? 15.824 -1.454 -44.644 1.00 95.50 165 PRO A CA 1
ATOM 1338 C C . PRO A 1 165 ? 17.087 -1.948 -43.925 1.00 95.50 165 PRO A C 1
ATOM 1340 O O . PRO A 1 165 ? 17.674 -1.188 -43.158 1.00 95.50 165 PRO A O 1
ATOM 1343 N N . TRP A 1 166 ? 17.521 -3.189 -44.159 1.00 97.25 166 TRP A N 1
ATOM 1344 C CA . TRP A 1 166 ? 18.787 -3.704 -43.637 1.00 97.25 166 TRP A CA 1
ATOM 1345 C C . TRP A 1 166 ? 19.964 -3.001 -44.294 1.00 97.25 166 TRP A C 1
ATOM 1347 O O . TRP A 1 166 ? 20.028 -2.902 -45.527 1.00 97.25 166 TRP A O 1
ATOM 1357 N N . SER A 1 167 ? 20.913 -2.553 -43.474 1.00 96.44 167 SER A N 1
ATOM 1358 C CA . SER A 1 167 ? 22.070 -1.829 -43.980 1.00 96.44 167 SER A CA 1
ATOM 1359 C C . SER A 1 167 ? 22.891 -2.657 -44.966 1.00 96.44 167 SER A C 1
ATOM 1361 O O . SER A 1 167 ? 23.063 -3.872 -44.836 1.00 96.44 167 SER A O 1
ATOM 1363 N N . SER A 1 168 ? 23.447 -1.979 -45.970 1.00 94.56 168 SER A N 1
ATOM 1364 C CA . SER A 1 168 ? 24.431 -2.553 -46.888 1.00 94.56 168 SER A CA 1
ATOM 1365 C C . SER A 1 168 ? 25.823 -2.721 -46.270 1.00 94.56 168 SER A C 1
ATOM 1367 O O . SER A 1 168 ? 26.699 -3.287 -46.922 1.00 94.56 168 SER A O 1
ATOM 1369 N N . THR A 1 169 ? 26.043 -2.218 -45.055 1.00 93.81 169 THR A N 1
ATOM 1370 C CA . THR A 1 169 ? 27.321 -2.259 -44.336 1.00 93.81 169 THR A CA 1
ATOM 1371 C C . THR A 1 169 ? 27.087 -2.480 -42.837 1.00 93.81 169 THR A C 1
ATOM 1373 O O . THR A 1 169 ? 25.966 -2.396 -42.359 1.00 93.81 169 THR A O 1
ATOM 1376 N N . GLY A 1 170 ? 28.151 -2.735 -42.089 1.00 91.62 170 GLY A N 1
ATOM 1377 C CA . GLY A 1 170 ? 28.130 -2.950 -40.645 1.00 91.62 170 GLY A CA 1
ATOM 1378 C C . GLY A 1 170 ? 29.556 -2.990 -40.114 1.00 91.62 170 GLY A C 1
ATOM 1379 O O . GLY A 1 170 ? 30.487 -2.531 -40.793 1.00 91.62 170 GLY A O 1
ATOM 1380 N N . HIS A 1 171 ? 29.769 -3.585 -38.942 1.00 92.00 171 HIS A N 1
ATOM 1381 C CA . HIS A 1 171 ? 31.109 -3.708 -38.364 1.00 92.00 171 HIS A CA 1
ATOM 1382 C C . HIS A 1 171 ? 32.068 -4.479 -39.288 1.00 92.00 171 HIS A C 1
ATOM 1384 O O . HIS A 1 171 ? 33.210 -4.056 -39.492 1.00 92.00 171 HIS A O 1
ATOM 1390 N N . LYS A 1 172 ? 31.594 -5.550 -39.942 1.00 91.69 172 LYS A N 1
ATOM 1391 C CA . LYS A 1 172 ? 32.392 -6.329 -40.907 1.00 91.69 172 LYS A CA 1
ATOM 1392 C C . LYS A 1 172 ? 32.497 -5.678 -42.290 1.00 91.69 172 LYS A C 1
ATOM 1394 O O . LYS A 1 172 ? 33.101 -6.267 -43.188 1.00 91.69 172 LYS A O 1
ATOM 1399 N N . LYS A 1 173 ? 31.929 -4.480 -42.488 1.00 92.12 173 LYS A N 1
ATOM 1400 C CA . LYS A 1 173 ? 31.780 -3.810 -43.799 1.00 92.12 173 LYS A CA 1
ATOM 1401 C C . LYS A 1 173 ? 31.040 -4.678 -44.825 1.00 92.12 173 LYS A C 1
ATOM 1403 O O . LYS A 1 173 ? 31.346 -4.659 -46.016 1.00 92.12 173 LYS A O 1
ATOM 1408 N N . GLN A 1 174 ? 30.095 -5.472 -44.336 1.00 92.75 174 GLN A N 1
ATOM 1409 C CA . GLN A 1 174 ? 29.246 -6.360 -45.120 1.00 92.75 174 GLN A CA 1
ATOM 1410 C C . GLN A 1 174 ? 27.782 -6.036 -44.844 1.00 92.75 174 GLN A C 1
ATOM 1412 O O . GLN A 1 174 ? 27.459 -5.322 -43.898 1.00 92.75 174 GLN A O 1
ATOM 1417 N N . ARG A 1 175 ? 26.898 -6.563 -45.689 1.00 94.38 175 ARG A N 1
ATOM 1418 C CA . ARG A 1 175 ? 25.458 -6.375 -45.550 1.00 94.38 175 ARG A CA 1
ATOM 1419 C C . ARG A 1 175 ? 24.944 -7.002 -44.251 1.00 94.38 175 ARG A C 1
ATOM 1421 O O . ARG A 1 175 ? 25.299 -8.139 -43.958 1.00 94.38 175 ARG A O 1
ATOM 1428 N N . GLN A 1 176 ? 24.076 -6.286 -43.546 1.00 96.06 176 GLN A N 1
ATOM 1429 C CA . GLN A 1 176 ? 23.415 -6.762 -42.333 1.00 96.06 176 GLN A CA 1
ATOM 1430 C C . GLN A 1 176 ? 22.303 -7.779 -42.661 1.00 96.06 176 GLN A C 1
ATOM 1432 O O . GLN A 1 176 ? 21.665 -7.668 -43.719 1.00 96.06 176 GLN A O 1
ATOM 1437 N N . PRO A 1 177 ? 22.028 -8.751 -41.774 1.00 96.62 177 PRO A N 1
ATOM 1438 C CA . PRO A 1 177 ? 22.718 -9.007 -40.508 1.00 96.62 177 PRO A CA 1
ATOM 1439 C C . PRO A 1 177 ? 24.076 -9.709 -40.701 1.00 96.62 177 PRO A C 1
ATOM 1441 O O . PRO A 1 177 ? 24.160 -10.664 -41.483 1.00 96.62 177 PRO A O 1
ATOM 1444 N N . ASP A 1 178 ? 25.130 -9.247 -40.022 1.00 93.38 178 ASP A N 1
ATOM 1445 C CA . ASP A 1 178 ? 26.507 -9.753 -40.193 1.00 93.38 178 ASP A CA 1
ATOM 1446 C C . ASP A 1 178 ? 27.048 -10.565 -39.003 1.00 93.38 178 ASP A C 1
ATOM 1448 O O . ASP A 1 178 ? 28.103 -11.210 -39.144 1.00 93.38 178 ASP A O 1
ATOM 1452 N N . ASN A 1 179 ? 26.315 -10.607 -37.882 1.00 93.81 179 ASN A N 1
ATOM 1453 C CA . ASN A 1 179 ? 26.677 -11.288 -36.639 1.00 93.81 179 ASN A CA 1
ATOM 1454 C C . ASN A 1 179 ? 28.160 -11.063 -36.292 1.00 93.81 179 ASN A C 1
ATOM 1456 O O . ASN A 1 179 ? 28.934 -12.007 -36.081 1.00 93.81 179 ASN A O 1
ATOM 1460 N N . ALA A 1 180 ? 28.607 -9.814 -36.399 1.00 92.75 180 ALA A N 1
ATOM 1461 C CA . ALA A 1 180 ? 29.969 -9.374 -36.172 1.00 92.75 180 ALA A CA 1
ATOM 1462 C C . ALA A 1 180 ? 30.472 -9.754 -34.789 1.00 92.75 180 ALA A C 1
ATOM 1464 O O . ALA A 1 180 ? 31.593 -10.248 -34.656 1.00 92.75 180 ALA A O 1
ATOM 1465 N N . GLU A 1 181 ? 29.638 -9.565 -33.776 1.00 90.69 181 GLU A N 1
ATOM 1466 C CA . GLU A 1 181 ? 30.060 -9.717 -32.393 1.00 90.69 181 GLU A CA 1
ATOM 1467 C C . GLU A 1 181 ? 30.393 -11.161 -32.002 1.00 90.69 181 GLU A C 1
ATOM 1469 O O . GLU A 1 181 ? 31.272 -11.402 -31.169 1.00 90.69 181 GLU A O 1
ATOM 1474 N N . PHE A 1 182 ? 29.789 -12.136 -32.682 1.00 90.94 182 PHE A N 1
ATOM 1475 C CA . PHE A 1 182 ? 30.068 -13.546 -32.440 1.00 90.94 182 PHE A CA 1
ATOM 1476 C C . PHE A 1 182 ? 31.538 -13.891 -32.704 1.00 90.94 182 PHE A C 1
ATOM 1478 O O . PHE A 1 182 ? 32.139 -14.655 -31.950 1.00 90.94 182 PHE A O 1
ATOM 1485 N N . ASP A 1 183 ? 32.150 -13.265 -33.711 1.00 88.44 183 ASP A N 1
ATOM 1486 C CA . ASP A 1 183 ? 33.572 -13.455 -34.015 1.00 88.44 183 ASP A CA 1
ATOM 1487 C C . ASP A 1 183 ? 34.490 -12.720 -33.022 1.00 88.44 183 ASP A C 1
ATOM 1489 O O . ASP A 1 183 ? 35.668 -13.057 -32.901 1.00 88.44 183 ASP A O 1
ATOM 1493 N N . ILE A 1 184 ? 33.966 -11.717 -32.310 1.00 86.81 184 ILE A N 1
ATOM 1494 C CA . ILE A 1 184 ? 34.719 -10.893 -31.356 1.00 86.81 184 ILE A CA 1
ATOM 1495 C C . ILE A 1 184 ? 34.731 -11.545 -29.972 1.00 86.81 184 ILE A C 1
ATOM 1497 O O . ILE A 1 184 ? 35.789 -11.666 -29.354 1.00 86.81 184 ILE A O 1
ATOM 1501 N N . ASN A 1 185 ? 33.562 -11.936 -29.461 1.00 88.94 185 ASN A N 1
ATOM 1502 C CA . ASN A 1 185 ? 33.411 -12.407 -28.083 1.00 88.94 185 ASN A CA 1
ATOM 1503 C C . ASN A 1 185 ? 32.473 -13.622 -27.930 1.00 88.94 185 ASN A C 1
ATOM 1505 O O . ASN A 1 185 ? 32.186 -14.026 -26.803 1.00 88.94 185 ASN A O 1
ATOM 1509 N N . GLY A 1 186 ? 32.007 -14.219 -29.032 1.00 89.19 186 GLY A N 1
ATOM 1510 C CA . GLY A 1 186 ? 31.107 -15.378 -29.013 1.00 89.19 186 GLY A CA 1
ATOM 1511 C C . GLY A 1 186 ? 29.635 -15.049 -28.744 1.00 89.19 186 GLY A C 1
ATOM 1512 O O . GLY A 1 186 ? 28.828 -15.971 -28.612 1.00 89.19 186 GLY A O 1
ATOM 1513 N N . THR A 1 187 ? 29.261 -13.770 -28.667 1.00 90.44 187 THR A N 1
ATOM 1514 C CA . THR A 1 187 ? 27.870 -13.344 -28.459 1.00 90.44 187 THR A CA 1
ATOM 1515 C C . THR A 1 187 ? 27.152 -13.181 -29.789 1.00 90.44 187 THR A C 1
ATOM 1517 O O . THR A 1 187 ? 27.650 -12.529 -30.695 1.00 90.44 187 THR A O 1
ATOM 1520 N N . SER A 1 188 ? 25.961 -13.766 -29.910 1.00 92.19 188 SER A N 1
ATOM 1521 C CA . SER A 1 188 ? 25.141 -13.622 -31.114 1.00 92.19 188 SER A CA 1
ATOM 1522 C C . SER A 1 188 ? 24.402 -12.279 -31.129 1.00 92.19 188 SER A C 1
ATOM 1524 O O . SER A 1 188 ? 23.757 -11.904 -30.142 1.00 92.19 188 SER A O 1
ATOM 1526 N N . GLU A 1 189 ? 24.434 -11.587 -32.265 1.00 94.81 189 GLU A N 1
ATOM 1527 C CA . GLU A 1 189 ? 23.703 -10.343 -32.526 1.00 94.81 189 GLU A CA 1
ATOM 1528 C C . GLU A 1 189 ? 22.244 -10.640 -32.864 1.00 94.81 189 GLU A C 1
ATOM 1530 O O . GLU A 1 189 ? 21.767 -10.566 -33.988 1.00 94.81 189 GLU A O 1
ATOM 1535 N N . SER A 1 190 ? 21.509 -11.077 -31.856 1.00 96.38 190 SER A N 1
ATOM 1536 C CA . SER A 1 190 ? 20.192 -11.662 -32.079 1.00 96.38 190 SER A CA 1
ATOM 1537 C C . SER A 1 190 ? 19.037 -10.662 -31.907 1.00 96.38 190 SER A C 1
ATOM 1539 O O . SER A 1 190 ? 17.878 -11.079 -31.838 1.00 96.38 190 SER A O 1
ATOM 1541 N N . CYS A 1 191 ? 19.316 -9.359 -31.797 1.00 97.62 191 CYS A N 1
ATOM 1542 C CA . CYS A 1 191 ? 18.322 -8.293 -31.625 1.00 97.62 191 CYS A CA 1
ATOM 1543 C C . CYS A 1 191 ? 18.442 -7.225 -32.720 1.00 97.62 191 CYS A C 1
ATOM 1545 O O . CYS A 1 191 ? 19.541 -6.913 -33.163 1.00 97.62 191 CYS A O 1
ATOM 1547 N N . LEU A 1 192 ? 17.313 -6.654 -33.149 1.00 97.88 192 LEU A N 1
ATOM 1548 C CA . LEU A 1 192 ? 17.267 -5.656 -34.221 1.00 97.88 192 LEU A CA 1
ATOM 1549 C C . LEU A 1 192 ? 17.214 -4.237 -33.648 1.00 97.88 192 LEU A C 1
ATOM 1551 O O . LEU A 1 192 ? 16.327 -3.897 -32.856 1.00 97.88 192 LEU A O 1
ATOM 1555 N N . SER A 1 193 ? 18.130 -3.384 -34.099 1.00 97.12 193 SER A N 1
ATOM 1556 C CA . SER A 1 193 ? 18.164 -1.959 -33.763 1.00 97.12 193 SER A CA 1
ATOM 1557 C C . SER A 1 193 ? 18.122 -1.103 -35.024 1.00 97.12 193 SER A C 1
ATOM 1559 O O . SER A 1 193 ? 18.675 -1.473 -36.060 1.00 97.12 193 SER A O 1
ATOM 1561 N N . VAL A 1 194 ? 17.491 0.069 -34.924 1.00 96.81 194 VAL A N 1
ATOM 1562 C CA . VAL A 1 194 ? 17.656 1.128 -35.924 1.00 96.81 194 VAL A CA 1
ATOM 1563 C C . VAL A 1 194 ? 18.808 2.016 -35.479 1.00 96.81 194 VAL A C 1
ATOM 1565 O O . VAL A 1 194 ? 18.768 2.579 -34.382 1.00 96.81 194 VAL A O 1
ATOM 1568 N N . LEU A 1 195 ? 19.821 2.144 -36.331 1.00 94.44 195 LEU A N 1
ATOM 1569 C CA . LEU A 1 195 ? 20.976 3.005 -36.101 1.00 94.44 195 LEU A CA 1
ATOM 1570 C C . LEU A 1 195 ? 20.900 4.212 -37.030 1.00 94.44 195 LEU A C 1
ATOM 1572 O O . LEU A 1 195 ? 20.614 4.070 -38.217 1.00 94.44 195 LEU A O 1
ATOM 1576 N N . ASN A 1 196 ? 21.175 5.395 -36.492 1.00 92.12 196 ASN A N 1
ATOM 1577 C CA . ASN A 1 196 ? 21.235 6.633 -37.251 1.00 92.12 196 ASN A CA 1
ATOM 1578 C C . ASN A 1 196 ? 22.690 6.946 -37.620 1.00 92.12 196 ASN A C 1
ATOM 1580 O O . ASN A 1 196 ? 23.450 7.501 -36.828 1.00 92.12 196 ASN A O 1
ATOM 1584 N N . ASN A 1 197 ? 23.063 6.568 -38.843 1.00 89.19 197 ASN A N 1
ATOM 1585 C CA . ASN A 1 197 ? 24.322 6.895 -39.508 1.00 89.19 197 ASN A CA 1
ATOM 1586 C C . ASN A 1 197 ? 25.597 6.476 -38.755 1.00 89.19 197 ASN A C 1
ATOM 1588 O O . ASN A 1 197 ? 26.660 7.068 -38.943 1.00 89.19 197 ASN A O 1
ATOM 1592 N N . VAL A 1 198 ? 25.513 5.431 -37.926 1.00 89.44 198 VAL A N 1
ATOM 1593 C CA . VAL A 1 198 ? 26.641 4.915 -37.132 1.00 89.44 198 VAL A CA 1
ATOM 1594 C C . VAL A 1 198 ? 27.771 4.386 -38.026 1.00 89.44 198 VAL A C 1
ATOM 1596 O O . VAL A 1 198 ? 28.943 4.551 -37.686 1.00 89.44 198 VAL A O 1
ATOM 1599 N N . TYR A 1 199 ? 27.445 3.812 -39.191 1.00 88.50 199 TYR A N 1
ATOM 1600 C CA . TYR A 1 199 ? 28.418 3.258 -40.141 1.00 88.50 199 TYR A CA 1
ATOM 1601 C C . TYR A 1 199 ? 28.538 4.078 -41.435 1.00 88.50 199 TYR A C 1
ATOM 1603 O O . TYR A 1 199 ? 29.045 3.574 -42.440 1.00 88.50 199 TYR A O 1
ATOM 1611 N N . ASN A 1 200 ? 28.123 5.351 -41.409 1.00 88.12 200 ASN A N 1
ATOM 1612 C CA . ASN A 1 200 ? 28.084 6.241 -42.576 1.00 88.12 200 ASN A CA 1
ATOM 1613 C C . ASN A 1 200 ? 27.206 5.699 -43.727 1.00 88.12 200 ASN A C 1
ATOM 1615 O O . ASN A 1 200 ? 27.557 5.780 -44.906 1.00 88.12 200 ASN A O 1
ATOM 1619 N N . ASP A 1 201 ? 26.078 5.103 -43.356 1.00 88.56 201 ASP A N 1
ATOM 1620 C CA . ASP A 1 201 ? 25.120 4.388 -44.200 1.00 88.56 201 ASP A CA 1
ATOM 1621 C C . ASP A 1 201 ? 23.706 4.986 -44.149 1.00 88.56 201 ASP A C 1
ATOM 1623 O O . ASP A 1 201 ? 22.765 4.425 -44.710 1.00 88.56 201 ASP A O 1
ATOM 1627 N N . GLY A 1 202 ? 23.554 6.148 -43.508 1.00 89.94 202 GLY A N 1
ATOM 1628 C CA . GLY A 1 202 ? 22.255 6.736 -43.208 1.00 89.94 202 GLY A CA 1
ATOM 1629 C C . GLY A 1 202 ? 21.542 6.004 -42.070 1.00 89.94 202 GLY A C 1
ATOM 1630 O O . GLY A 1 202 ? 22.171 5.386 -41.217 1.00 89.94 202 GLY A O 1
ATOM 1631 N N . ILE A 1 203 ? 20.215 6.113 -42.019 1.00 93.25 203 ILE A N 1
ATOM 1632 C CA . ILE A 1 203 ? 19.405 5.418 -41.013 1.00 93.25 203 ILE A CA 1
ATOM 1633 C C . ILE A 1 203 ? 19.031 4.040 -41.566 1.00 93.25 203 ILE A C 1
ATOM 1635 O O . ILE A 1 203 ? 18.408 3.961 -42.625 1.00 93.25 203 ILE A O 1
ATOM 1639 N N . ALA A 1 204 ? 19.413 2.968 -40.873 1.00 95.50 204 ALA A N 1
ATOM 1640 C CA . ALA A 1 204 ? 19.214 1.597 -41.343 1.00 95.50 204 ALA A CA 1
ATOM 1641 C C . ALA A 1 204 ? 19.058 0.594 -40.187 1.00 95.50 204 ALA A C 1
ATOM 1643 O O . ALA A 1 204 ? 19.340 0.909 -39.026 1.00 95.50 204 ALA A O 1
ATOM 1644 N N . TRP A 1 205 ? 18.590 -0.617 -40.505 1.00 97.81 205 TRP A N 1
ATOM 1645 C CA . TRP A 1 205 ? 18.483 -1.729 -39.557 1.00 97.81 205 TRP A CA 1
ATOM 1646 C C . TRP A 1 205 ? 19.801 -2.487 -39.455 1.00 97.81 205 TRP A C 1
ATOM 1648 O O . TRP A 1 205 ? 20.427 -2.795 -40.476 1.00 97.81 205 TRP A O 1
ATOM 1658 N N . HIS A 1 206 ? 20.163 -2.817 -38.220 1.00 97.88 206 HIS A N 1
ATOM 1659 C CA . HIS A 1 206 ? 21.358 -3.573 -37.869 1.00 97.88 206 HIS A CA 1
ATOM 1660 C C . HIS A 1 206 ? 21.008 -4.686 -36.884 1.00 97.88 206 HIS A C 1
ATOM 1662 O O . HIS A 1 206 ? 20.121 -4.513 -36.034 1.00 97.88 206 HIS A O 1
ATOM 1668 N N . ASP A 1 207 ? 21.698 -5.818 -37.002 1.00 96.94 207 ASP A N 1
ATOM 1669 C CA . ASP A 1 207 ? 21.731 -6.803 -35.935 1.00 96.94 207 ASP A CA 1
ATOM 1670 C C . ASP A 1 207 ? 22.718 -6.350 -34.862 1.00 96.94 207 ASP A C 1
ATOM 1672 O O . ASP A 1 207 ? 23.775 -5.802 -35.143 1.00 96.94 207 ASP A O 1
ATOM 1676 N N . VAL A 1 208 ? 22.308 -6.471 -33.604 1.00 96.44 208 VAL A N 1
ATOM 1677 C CA . VAL A 1 208 ? 23.069 -5.981 -32.456 1.00 96.44 208 VAL A CA 1
ATOM 1678 C C . VAL A 1 208 ? 22.912 -6.981 -31.316 1.00 96.44 208 VAL A C 1
ATOM 1680 O O . VAL A 1 208 ? 21.831 -7.553 -31.119 1.00 96.44 208 VAL A O 1
ATOM 1683 N N . ALA A 1 209 ? 23.961 -7.195 -30.519 1.00 95.25 209 ALA A N 1
ATOM 1684 C CA . ALA A 1 209 ? 23.820 -8.009 -29.321 1.00 95.25 209 ALA A CA 1
ATOM 1685 C C . ALA A 1 209 ? 22.857 -7.360 -28.325 1.00 95.25 209 ALA A C 1
ATOM 1687 O O . ALA A 1 209 ? 22.889 -6.163 -28.035 1.00 95.25 209 ALA A O 1
ATOM 1688 N N . CYS A 1 210 ? 21.983 -8.190 -27.768 1.00 95.06 210 CYS A N 1
ATOM 1689 C CA . CYS A 1 210 ? 20.829 -7.733 -27.002 1.00 95.06 210 CYS A CA 1
ATOM 1690 C C . CYS A 1 210 ? 21.174 -7.030 -25.688 1.00 95.06 210 CYS A C 1
ATOM 1692 O O . CYS A 1 210 ? 20.300 -6.383 -25.125 1.00 95.06 210 CYS A O 1
ATOM 1694 N N . TYR A 1 211 ? 22.408 -7.168 -25.195 1.00 92.50 211 TYR A N 1
ATOM 1695 C CA . TYR A 1 211 ? 22.854 -6.537 -23.953 1.00 92.50 211 TYR A CA 1
ATOM 1696 C C . TYR A 1 211 ? 23.231 -5.056 -24.136 1.00 92.50 211 TYR A C 1
ATOM 1698 O O . TYR A 1 211 ? 23.438 -4.356 -23.148 1.00 92.50 211 TYR A O 1
ATOM 1706 N N . HIS A 1 212 ? 23.353 -4.563 -25.376 1.00 93.56 212 HIS A N 1
ATOM 1707 C CA . HIS A 1 212 ? 23.666 -3.157 -25.617 1.00 93.56 212 HIS A CA 1
ATOM 1708 C C . HIS A 1 212 ? 22.561 -2.232 -25.096 1.00 93.56 212 HIS A C 1
ATOM 1710 O O . HIS A 1 212 ? 21.374 -2.467 -25.304 1.00 93.56 212 HIS A O 1
ATOM 1716 N N . GLU A 1 213 ? 22.949 -1.120 -24.478 1.00 95.00 213 GLU A N 1
ATOM 1717 C CA . GLU A 1 213 ? 21.983 -0.186 -23.904 1.00 95.00 213 GLU A CA 1
ATOM 1718 C C . GLU A 1 213 ? 21.543 0.883 -24.913 1.00 95.00 213 GLU A C 1
ATOM 1720 O O . GLU A 1 213 ? 22.369 1.611 -25.479 1.00 95.00 213 GLU A O 1
ATOM 1725 N N . LYS A 1 214 ? 20.229 1.012 -25.133 1.00 94.44 214 LYS A N 1
ATOM 1726 C CA . LYS A 1 214 ? 19.630 2.000 -26.048 1.00 94.44 214 LYS A CA 1
ATOM 1727 C C . LYS A 1 214 ? 18.337 2.588 -25.471 1.00 94.44 214 LYS A C 1
ATOM 1729 O O . LYS A 1 214 ? 17.709 1.943 -24.630 1.00 94.44 214 LYS A O 1
ATOM 1734 N N . PRO A 1 215 ? 17.930 3.801 -25.887 1.00 93.12 215 PRO A N 1
ATOM 1735 C CA . PRO A 1 215 ? 16.571 4.273 -25.645 1.00 93.12 215 PRO A CA 1
ATOM 1736 C C . PRO A 1 215 ? 15.574 3.469 -26.493 1.00 93.12 215 PRO A C 1
ATOM 1738 O O . PRO A 1 215 ? 15.962 2.785 -27.451 1.00 93.12 215 PRO A O 1
ATOM 1741 N N . VAL A 1 216 ? 14.289 3.541 -26.149 1.00 92.75 216 VAL A N 1
ATOM 1742 C CA . VAL A 1 216 ? 13.265 2.687 -26.761 1.00 92.75 216 VAL A CA 1
ATOM 1743 C C . VAL A 1 216 ? 12.067 3.482 -27.260 1.00 92.75 216 VAL A C 1
ATOM 1745 O O . VAL A 1 216 ? 11.721 4.536 -26.723 1.00 92.75 216 VAL A O 1
ATOM 1748 N N . VAL A 1 217 ? 11.445 2.960 -28.314 1.00 92.38 217 VAL A N 1
ATOM 1749 C CA . VAL A 1 217 ? 10.139 3.408 -28.794 1.00 92.38 217 VAL A CA 1
ATOM 1750 C C . VAL A 1 217 ? 9.145 2.297 -28.498 1.00 92.38 217 VAL A C 1
ATOM 1752 O O . VAL A 1 217 ? 9.385 1.141 -28.857 1.00 92.38 217 VAL A O 1
ATOM 1755 N N . CYS A 1 218 ? 8.059 2.660 -27.831 1.00 91.75 218 CYS A N 1
ATOM 1756 C CA . CYS A 1 218 ? 6.993 1.750 -27.451 1.00 91.75 218 CYS A CA 1
ATOM 1757 C C . CYS A 1 218 ? 5.772 1.952 -28.349 1.00 91.75 218 CYS A C 1
ATOM 1759 O O . CYS A 1 218 ? 5.512 3.073 -28.787 1.00 91.75 218 CYS A O 1
ATOM 1761 N N . GLU A 1 219 ? 5.051 0.867 -28.607 1.00 90.12 219 GLU A N 1
ATOM 1762 C CA . GLU A 1 219 ? 3.881 0.775 -29.481 1.00 90.12 219 GLU A CA 1
ATOM 1763 C C . GLU A 1 219 ? 2.772 -0.050 -28.810 1.00 90.12 219 GLU A C 1
ATOM 1765 O O . GLU A 1 219 ? 3.055 -1.070 -28.173 1.00 90.12 219 GLU A O 1
ATOM 1770 N N . ASP A 1 220 ? 1.513 0.370 -28.963 1.00 84.19 220 ASP A N 1
ATOM 1771 C CA . ASP A 1 220 ? 0.339 -0.402 -28.528 1.00 84.19 220 ASP A CA 1
ATOM 1772 C C . ASP A 1 220 ? 0.396 -1.847 -29.057 1.00 84.19 220 ASP A C 1
ATOM 1774 O O . ASP A 1 220 ? 0.453 -2.086 -30.261 1.00 84.19 220 ASP A O 1
ATOM 1778 N N . SER A 1 221 ? 0.316 -2.829 -28.158 1.00 82.44 221 SER A N 1
ATOM 1779 C CA . SER A 1 221 ? 0.322 -4.245 -28.537 1.00 82.44 221 SER A CA 1
ATOM 1780 C C . SER A 1 221 ? -1.091 -4.812 -28.492 1.00 82.44 221 SER A C 1
ATOM 1782 O O . SER A 1 221 ? -1.637 -5.033 -27.413 1.00 82.44 221 SER A O 1
ATOM 1784 N N . GLU A 1 222 ? -1.676 -5.109 -29.655 1.00 73.56 222 GLU A N 1
ATOM 1785 C CA . GLU A 1 222 ? -3.003 -5.734 -29.727 1.00 73.56 222 GLU A CA 1
ATOM 1786 C C . GLU A 1 222 ? -3.061 -7.075 -28.989 1.00 73.56 222 GLU A C 1
ATOM 1788 O O . GLU A 1 222 ? -4.058 -7.357 -28.336 1.00 73.56 222 GLU A O 1
ATOM 1793 N N . GLU A 1 223 ? -2.005 -7.898 -29.030 1.00 71.25 223 GLU A N 1
ATOM 1794 C CA . GLU A 1 223 ? -1.960 -9.154 -28.266 1.00 71.25 223 GLU A CA 1
ATOM 1795 C C . GLU A 1 223 ? -2.079 -8.898 -26.757 1.00 71.25 223 GLU A C 1
ATOM 1797 O O . GLU A 1 223 ? -2.836 -9.593 -26.074 1.00 71.25 223 GLU A O 1
ATOM 1802 N N . LEU A 1 224 ? -1.361 -7.897 -26.233 1.00 69.00 224 LEU A N 1
ATOM 1803 C CA . LEU A 1 224 ? -1.433 -7.527 -24.818 1.00 69.00 224 LEU A CA 1
ATOM 1804 C C . LEU A 1 224 ? -2.789 -6.905 -24.482 1.00 69.00 224 LEU A C 1
ATOM 1806 O O . LEU A 1 224 ? -3.407 -7.308 -23.500 1.00 69.00 224 LEU A O 1
ATOM 1810 N N . LEU A 1 225 ? -3.292 -5.994 -25.316 1.00 67.00 225 LEU A N 1
ATOM 1811 C CA . LEU A 1 225 ? -4.597 -5.355 -25.136 1.00 67.00 225 LEU A CA 1
ATOM 1812 C C . LEU A 1 225 ? -5.739 -6.384 -25.181 1.00 67.00 225 LEU A C 1
ATOM 1814 O O . LEU A 1 225 ? -6.631 -6.341 -24.336 1.00 67.00 225 LEU A O 1
ATOM 1818 N N . ASN A 1 226 ? -5.683 -7.358 -26.092 1.00 64.88 226 ASN A N 1
ATOM 1819 C CA . ASN A 1 226 ? -6.647 -8.456 -26.193 1.00 64.88 226 ASN A CA 1
ATOM 1820 C C . ASN A 1 226 ? -6.527 -9.434 -25.022 1.00 64.88 226 ASN A C 1
ATOM 1822 O O . ASN A 1 226 ? -7.545 -9.885 -24.500 1.00 64.88 226 ASN A O 1
ATOM 1826 N N . TYR A 1 227 ? -5.308 -9.753 -24.576 1.00 64.69 227 TYR A N 1
ATOM 1827 C CA . TYR A 1 227 ? -5.092 -10.562 -23.375 1.00 64.69 227 TYR A CA 1
ATOM 1828 C C . TYR A 1 227 ? -5.707 -9.890 -22.141 1.00 64.69 227 TYR A C 1
ATOM 1830 O O . TYR A 1 227 ? -6.424 -10.544 -21.381 1.00 64.69 227 TYR A O 1
ATOM 1838 N N . VAL A 1 228 ? -5.494 -8.582 -21.984 1.00 59.03 228 VAL A N 1
ATOM 1839 C CA . VAL A 1 228 ? -6.059 -7.758 -20.904 1.00 59.03 228 VAL A CA 1
ATOM 1840 C C . VAL A 1 228 ? -7.584 -7.698 -21.006 1.00 59.03 228 VAL A C 1
ATOM 1842 O O . VAL A 1 228 ? -8.269 -7.923 -20.012 1.00 59.03 228 VAL A O 1
ATOM 1845 N N . ALA A 1 229 ? -8.135 -7.470 -22.200 1.00 57.25 229 ALA A N 1
ATOM 1846 C CA . ALA A 1 229 ? -9.580 -7.453 -22.427 1.00 57.25 229 ALA A CA 1
ATOM 1847 C C . ALA A 1 229 ? -10.233 -8.823 -22.158 1.00 57.25 229 ALA A C 1
ATOM 1849 O O . ALA A 1 229 ? -11.321 -8.905 -21.590 1.00 57.25 229 ALA A O 1
ATOM 1850 N N . ALA A 1 230 ? -9.566 -9.921 -22.522 1.00 56.78 230 ALA A N 1
ATOM 1851 C CA . ALA A 1 230 ? -10.068 -11.277 -22.309 1.00 56.78 230 ALA A CA 1
ATOM 1852 C C . ALA A 1 230 ? -10.018 -11.712 -20.837 1.00 56.78 230 ALA A C 1
ATOM 1854 O O . ALA A 1 230 ? -10.882 -12.477 -20.399 1.00 56.78 230 ALA A O 1
ATOM 1855 N N . THR A 1 231 ? -9.027 -11.232 -20.080 1.00 53.78 231 THR A N 1
ATOM 1856 C CA . THR A 1 231 ? -8.902 -11.490 -18.637 1.00 53.78 231 THR A CA 1
ATOM 1857 C C . THR A 1 231 ? -9.754 -10.551 -17.777 1.00 53.78 231 THR A C 1
ATOM 1859 O O . THR A 1 231 ? -10.040 -10.903 -16.638 1.00 53.78 231 THR A O 1
ATOM 1862 N N . ASN A 1 232 ? -10.257 -9.441 -18.336 1.00 52.66 232 ASN A N 1
ATOM 1863 C CA . ASN A 1 232 ? -11.134 -8.471 -17.668 1.00 52.66 232 ASN A CA 1
ATOM 1864 C C . ASN A 1 232 ? -12.467 -8.285 -18.427 1.00 52.66 232 ASN A C 1
ATOM 1866 O O . ASN A 1 232 ? -12.685 -7.287 -19.118 1.00 52.66 232 ASN A O 1
ATOM 1870 N N . ARG A 1 233 ? -13.392 -9.249 -18.318 1.00 41.00 233 ARG A N 1
ATOM 1871 C CA . ARG A 1 233 ? -14.706 -9.165 -18.986 1.00 41.00 233 ARG A CA 1
ATOM 1872 C C . ARG A 1 233 ? -15.591 -8.088 -18.342 1.00 41.00 233 ARG A C 1
ATOM 1874 O O . ARG A 1 233 ? -16.046 -8.274 -17.221 1.00 41.00 233 ARG A O 1
ATOM 1881 N N . GLY A 1 234 ? -15.886 -7.016 -19.084 1.00 45.34 234 GLY A N 1
ATOM 1882 C CA . GLY A 1 234 ? -16.808 -5.946 -18.666 1.00 45.34 234 GLY A CA 1
ATOM 1883 C C . GLY A 1 234 ? -16.442 -4.537 -19.149 1.00 45.34 234 GLY A C 1
ATOM 1884 O O . GLY A 1 234 ? -17.275 -3.641 -19.060 1.00 45.34 234 GLY A O 1
ATOM 1885 N N . ILE A 1 235 ? -15.237 -4.344 -19.699 1.00 44.19 235 ILE A N 1
ATOM 1886 C CA . ILE A 1 235 ? -14.715 -3.034 -20.120 1.00 44.19 235 ILE A CA 1
ATOM 1887 C C . ILE A 1 235 ? -14.666 -2.971 -21.663 1.00 44.19 235 ILE A C 1
ATOM 1889 O O . ILE A 1 235 ? -13.894 -3.722 -22.265 1.00 44.19 235 ILE A O 1
ATOM 1893 N N . PRO A 1 236 ? -15.463 -2.121 -22.343 1.00 43.50 236 PRO A N 1
ATOM 1894 C CA . PRO A 1 236 ? -15.343 -1.923 -23.787 1.00 43.50 236 PRO A CA 1
ATOM 1895 C C . PRO A 1 236 ? -14.109 -1.065 -24.115 1.00 43.50 236 PRO A C 1
ATOM 1897 O O . PRO A 1 236 ? -13.939 0.023 -23.572 1.00 43.50 236 PRO A O 1
ATOM 1900 N N . MET A 1 237 ? -13.243 -1.559 -25.006 1.00 49.47 237 MET A N 1
ATOM 1901 C CA . MET A 1 237 ? -11.948 -0.937 -25.337 1.00 49.47 237 MET A CA 1
ATOM 1902 C C . MET A 1 237 ? -12.016 0.151 -26.426 1.00 49.47 237 MET A C 1
ATOM 1904 O O . MET A 1 237 ? -11.160 1.038 -26.432 1.00 49.47 237 MET A O 1
ATOM 1908 N N . ASP A 1 238 ? -13.047 0.146 -27.277 1.00 40.50 238 ASP A N 1
ATOM 1909 C CA . ASP A 1 238 ? -13.227 1.110 -28.372 1.00 40.50 238 ASP A CA 1
ATOM 1910 C C . ASP A 1 238 ? -14.237 2.199 -27.980 1.00 40.50 238 ASP A C 1
ATOM 1912 O O . ASP A 1 238 ? -15.437 1.951 -27.904 1.00 40.50 238 ASP A O 1
ATOM 1916 N N . GLY A 1 239 ? -13.752 3.415 -27.709 1.00 37.91 239 GLY A N 1
ATOM 1917 C CA . GLY A 1 239 ? -14.589 4.581 -27.363 1.00 37.91 239 GLY A CA 1
ATOM 1918 C C . GLY A 1 239 ? -14.123 5.374 -26.138 1.00 37.91 239 GLY A C 1
ATOM 1919 O O . GLY A 1 239 ? -14.669 6.425 -25.823 1.00 37.91 239 GLY A O 1
ATOM 1920 N N . MET A 1 240 ? -13.070 4.910 -25.465 1.00 41.16 240 MET A N 1
ATOM 1921 C CA . MET A 1 240 ? -12.618 5.456 -24.181 1.00 41.16 240 MET A CA 1
ATOM 1922 C C . MET A 1 240 ? -11.976 6.858 -24.262 1.00 41.16 240 MET A C 1
ATOM 1924 O O . MET A 1 240 ? -11.837 7.522 -23.241 1.00 41.16 240 MET A O 1
ATOM 1928 N N . PHE A 1 241 ? -11.547 7.313 -25.448 1.00 36.50 241 PHE A N 1
ATOM 1929 C CA . PHE A 1 241 ? -10.711 8.518 -25.589 1.00 36.50 241 PHE A CA 1
ATOM 1930 C C . PHE A 1 241 ? -11.494 9.815 -25.857 1.00 36.50 241 PHE A C 1
ATOM 1932 O O . PHE A 1 241 ? -11.111 10.852 -25.323 1.00 36.50 241 PHE A O 1
ATOM 1939 N N . GLU A 1 242 ? -12.613 9.779 -26.592 1.00 33.59 242 GLU A N 1
ATOM 1940 C CA . GLU A 1 242 ? -13.472 10.973 -26.740 1.00 33.59 242 GLU A CA 1
ATOM 1941 C C . GLU A 1 242 ? -14.164 11.344 -25.416 1.00 33.59 242 GLU A C 1
ATOM 1943 O O . GLU A 1 242 ? -14.352 12.519 -25.128 1.00 33.59 242 GLU A O 1
ATOM 1948 N N . LEU A 1 243 ? -14.424 10.361 -24.548 1.00 31.48 243 LEU A N 1
ATOM 1949 C CA . LEU A 1 243 ? -15.054 10.559 -23.238 1.00 31.48 243 LEU A CA 1
ATOM 1950 C C . LEU A 1 243 ? -14.071 11.033 -22.146 1.00 31.48 243 LEU A C 1
ATOM 1952 O O . LEU A 1 243 ? -14.462 11.742 -21.219 1.00 31.48 243 LEU A O 1
ATOM 1956 N N . TYR A 1 244 ? -12.778 10.697 -22.245 1.00 34.06 244 TYR A N 1
ATOM 1957 C CA . TYR A 1 244 ? -11.781 11.077 -21.229 1.00 34.06 244 TYR A CA 1
ATOM 1958 C C . TYR A 1 244 ? -11.426 12.569 -21.258 1.00 34.06 244 TYR A C 1
ATOM 1960 O O . TYR A 1 244 ? -11.222 13.167 -20.203 1.00 34.06 244 TYR A O 1
ATOM 1968 N N . LEU A 1 245 ? -11.390 13.187 -22.445 1.00 36.12 245 LEU A N 1
ATOM 1969 C CA . LEU A 1 245 ? -11.199 14.638 -22.581 1.00 36.12 245 LEU A CA 1
ATOM 1970 C C . LEU A 1 245 ? -12.403 15.435 -22.052 1.00 36.12 245 LEU A C 1
ATOM 1972 O O . LEU A 1 245 ? -12.246 16.594 -21.676 1.00 36.12 245 LEU A O 1
ATOM 1976 N N . GLU A 1 246 ? -13.570 14.793 -21.953 1.00 31.36 246 GLU A N 1
ATOM 1977 C CA . GLU A 1 246 ? -14.784 15.340 -21.336 1.00 31.36 246 GLU A CA 1
ATOM 1978 C C . GLU A 1 246 ? -14.999 14.864 -19.880 1.00 31.36 246 GLU A C 1
ATOM 1980 O O . GLU A 1 246 ? -16.017 15.189 -19.274 1.00 31.36 246 GLU A O 1
ATOM 1985 N N . GLY A 1 247 ? -14.047 14.130 -19.281 1.00 32.34 247 GLY A N 1
ATOM 1986 C CA . GLY A 1 247 ? -14.092 13.731 -17.867 1.00 32.34 247 GLY A CA 1
ATOM 1987 C C . GLY A 1 247 ? -15.093 12.621 -17.518 1.00 32.34 247 GLY A C 1
ATOM 1988 O O . GLY A 1 247 ? -15.566 12.573 -16.387 1.00 32.34 247 GLY A O 1
ATOM 1989 N N . SER A 1 248 ? -15.432 11.729 -18.453 1.00 34.22 248 SER A N 1
ATOM 1990 C CA . SER A 1 248 ? -16.558 10.788 -18.293 1.00 34.22 248 SER A CA 1
ATOM 1991 C C . SER A 1 248 ? -16.189 9.301 -18.161 1.00 34.22 248 SER A C 1
ATOM 1993 O O . SER A 1 248 ? -17.051 8.445 -18.354 1.00 34.22 248 SER A O 1
ATOM 1995 N N . ILE A 1 249 ? -14.948 8.961 -17.779 1.00 41.59 249 ILE A N 1
ATOM 1996 C CA . ILE A 1 249 ? -14.591 7.576 -17.415 1.00 41.59 249 ILE A CA 1
ATOM 1997 C C . ILE A 1 249 ? -14.008 7.532 -16.019 1.00 41.59 249 ILE A C 1
ATOM 1999 O O . ILE A 1 249 ? -12.918 8.023 -15.730 1.00 41.59 249 ILE A O 1
ATOM 2003 N N . GLU A 1 250 ? -14.819 6.951 -15.158 1.00 48.94 250 GLU A N 1
ATOM 2004 C CA . GLU A 1 250 ? -14.596 6.873 -13.740 1.00 48.94 250 GLU A CA 1
ATOM 2005 C C . GLU A 1 250 ? -13.641 5.708 -13.418 1.00 48.94 250 GLU A C 1
ATOM 2007 O O . GLU A 1 250 ? -13.840 4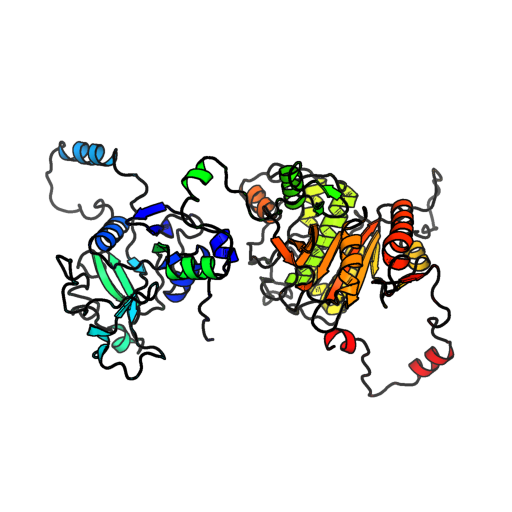.604 -13.932 1.00 48.94 250 GLU A O 1
ATOM 2012 N N . PRO A 1 251 ? -12.582 5.933 -12.617 1.00 61.75 251 PRO A N 1
ATOM 2013 C CA . PRO A 1 251 ? -11.730 4.860 -12.110 1.00 61.75 251 PRO A CA 1
ATOM 2014 C C . PRO A 1 251 ? -12.564 3.764 -11.434 1.00 61.75 251 PRO A C 1
ATOM 2016 O O . PRO A 1 251 ? -13.480 4.074 -10.681 1.00 61.75 251 PRO A O 1
ATOM 2019 N N . ASP A 1 252 ? -12.222 2.491 -11.648 1.00 71.88 252 ASP A N 1
ATOM 2020 C CA . ASP A 1 252 ? -12.880 1.348 -10.988 1.00 71.88 252 ASP A CA 1
ATOM 2021 C C . ASP A 1 252 ? -12.357 1.151 -9.546 1.00 71.88 252 ASP A C 1
ATOM 2023 O O . ASP A 1 252 ? -11.977 0.057 -9.127 1.00 71.88 252 ASP A O 1
ATOM 2027 N N . ASP A 1 253 ? -12.278 2.233 -8.773 1.00 78.69 253 ASP A N 1
ATOM 2028 C CA . ASP A 1 253 ? -11.792 2.249 -7.390 1.00 78.69 253 ASP A CA 1
ATOM 2029 C C . ASP A 1 253 ? -12.925 1.997 -6.388 1.00 78.69 253 ASP A C 1
ATOM 2031 O O . ASP A 1 253 ? -12.772 1.185 -5.473 1.00 78.69 253 ASP A O 1
ATOM 2035 N N . ILE A 1 254 ? -14.087 2.616 -6.604 1.00 85.94 254 ILE A N 1
ATOM 2036 C CA . ILE A 1 254 ? -15.302 2.462 -5.802 1.00 85.94 254 ILE A CA 1
ATOM 2037 C C . ILE A 1 254 ? -16.447 2.011 -6.720 1.00 85.94 254 ILE A C 1
ATOM 2039 O O . ILE A 1 254 ? -16.731 2.676 -7.713 1.00 85.94 254 ILE A O 1
ATOM 2043 N N . PRO A 1 255 ? -17.142 0.901 -6.416 1.00 80.44 255 PRO A N 1
ATOM 2044 C CA . PRO A 1 255 ? -18.197 0.410 -7.284 1.00 80.44 255 PRO A CA 1
ATOM 2045 C C . PRO A 1 255 ? -19.436 1.302 -7.192 1.00 80.44 255 PRO A C 1
ATOM 2047 O O . PRO A 1 255 ? -19.866 1.687 -6.102 1.00 80.44 255 PRO A O 1
ATOM 2050 N N . HIS A 1 256 ? -20.093 1.542 -8.327 1.00 79.12 256 HIS A N 1
ATOM 2051 C CA . HIS A 1 256 ? -21.413 2.172 -8.371 1.00 79.12 256 HIS A CA 1
ATOM 2052 C C . HIS A 1 256 ? -22.503 1.225 -7.853 1.00 79.12 256 HIS A C 1
ATOM 2054 O O . HIS A 1 256 ? -23.242 0.601 -8.616 1.00 79.12 256 HIS A O 1
ATOM 2060 N N . THR A 1 257 ? -22.615 1.118 -6.534 1.00 85.25 257 THR A N 1
ATOM 2061 C CA . THR A 1 257 ? -23.605 0.281 -5.851 1.00 85.25 257 THR A CA 1
ATOM 2062 C C . THR A 1 257 ? -24.468 1.098 -4.888 1.00 85.25 257 THR A C 1
ATOM 2064 O O . THR A 1 257 ? -24.168 2.237 -4.534 1.00 85.25 257 THR A O 1
ATOM 2067 N N . ARG A 1 258 ? -25.592 0.513 -4.470 1.00 87.50 258 ARG A N 1
ATOM 2068 C CA . ARG A 1 258 ? -26.407 1.027 -3.359 1.00 87.50 258 ARG A CA 1
ATOM 2069 C C . ARG A 1 258 ? -25.881 0.568 -2.003 1.00 87.50 258 ARG A C 1
ATOM 2071 O O . ARG A 1 258 ? -26.335 1.091 -0.982 1.00 87.50 258 ARG A O 1
ATOM 2078 N N . ASP A 1 259 ? -24.972 -0.403 -1.994 1.00 92.25 259 ASP A N 1
ATOM 2079 C CA . ASP A 1 259 ? -24.341 -0.861 -0.769 1.00 92.25 259 ASP A CA 1
ATOM 2080 C C . ASP A 1 259 ? -23.514 0.275 -0.155 1.00 92.25 259 ASP A C 1
ATOM 2082 O O . ASP A 1 259 ? -22.850 1.031 -0.871 1.00 92.25 259 ASP A O 1
ATOM 2086 N N . PRO A 1 260 ? -23.568 0.447 1.174 1.00 95.50 260 PRO A N 1
ATOM 2087 C CA . PRO A 1 260 ? -22.751 1.443 1.844 1.00 95.50 260 PRO A CA 1
ATOM 2088 C C . PRO A 1 260 ? -21.265 1.107 1.717 1.00 95.50 260 PRO A C 1
ATOM 2090 O O . PRO A 1 260 ? -20.857 -0.037 1.918 1.00 95.50 260 PRO A O 1
ATOM 2093 N N . VAL A 1 261 ? -20.459 2.135 1.463 1.00 97.62 261 VAL A N 1
ATOM 2094 C CA . VAL A 1 261 ? -19.000 2.043 1.531 1.00 97.62 261 VAL A CA 1
ATOM 2095 C C . VAL A 1 261 ? -18.584 2.398 2.948 1.00 97.62 261 VAL A C 1
ATOM 2097 O O . VAL A 1 261 ? -18.974 3.445 3.467 1.00 97.62 261 VAL A O 1
ATOM 2100 N N . TYR A 1 262 ? -17.796 1.544 3.584 1.00 98.44 262 TYR A N 1
ATOM 2101 C CA . TYR A 1 262 ? -17.189 1.844 4.874 1.00 98.44 262 TYR A CA 1
ATOM 2102 C C . TYR A 1 262 ? -15.696 2.044 4.690 1.00 98.44 262 TYR A C 1
ATOM 2104 O O . TYR A 1 262 ? -15.037 1.151 4.174 1.00 98.44 262 TYR A O 1
ATOM 2112 N N . ILE A 1 263 ? -15.164 3.179 5.143 1.00 98.44 263 ILE A N 1
ATOM 2113 C CA . ILE A 1 263 ? -13.723 3.429 5.250 1.00 98.44 263 ILE A CA 1
ATOM 2114 C C . ILE A 1 263 ? -13.437 3.740 6.714 1.00 98.44 263 ILE A C 1
ATOM 2116 O O . ILE A 1 263 ? -13.904 4.758 7.230 1.00 98.44 263 ILE A O 1
ATOM 2120 N N . LEU A 1 264 ? -12.687 2.872 7.395 1.00 98.19 264 LEU A N 1
ATOM 2121 C CA . LEU A 1 264 ? -12.231 3.056 8.779 1.00 98.19 264 LEU A CA 1
ATOM 2122 C C . LEU A 1 264 ? -13.322 3.622 9.711 1.00 98.19 264 LEU A C 1
ATOM 2124 O O . LEU A 1 264 ? -13.197 4.739 10.224 1.00 98.19 264 LEU A O 1
ATOM 2128 N N . GLY A 1 265 ? -14.443 2.903 9.827 1.00 97.19 265 GLY A N 1
ATOM 2129 C CA . GLY A 1 265 ? -15.565 3.257 10.701 1.00 97.19 265 GLY A CA 1
ATOM 2130 C C . GLY A 1 265 ? -16.528 4.319 10.172 1.00 97.19 265 GLY A C 1
ATOM 2131 O O . GLY A 1 265 ? -17.589 4.529 10.762 1.00 97.19 265 GLY A O 1
ATOM 2132 N N . LYS A 1 266 ? -16.207 4.992 9.061 1.00 98.06 266 LYS A N 1
ATOM 2133 C CA . LYS A 1 266 ? -17.079 6.002 8.453 1.00 98.06 266 LYS A CA 1
ATOM 2134 C C . LYS A 1 266 ? -17.857 5.406 7.289 1.00 98.06 266 LYS A C 1
ATOM 2136 O O . LYS A 1 266 ? -17.282 4.795 6.393 1.00 98.06 266 LYS A O 1
ATOM 2141 N N . ARG A 1 267 ? -19.177 5.585 7.333 1.00 98.00 267 ARG A N 1
ATOM 2142 C CA . ARG A 1 267 ? -20.130 5.110 6.328 1.00 98.00 267 ARG A CA 1
ATOM 2143 C C . ARG A 1 267 ? -20.369 6.186 5.276 1.00 98.00 267 ARG A C 1
ATOM 2145 O O . ARG A 1 267 ? -20.661 7.319 5.645 1.00 98.00 267 ARG A O 1
ATOM 2152 N N . TYR A 1 268 ? -20.361 5.787 4.013 1.00 96.19 268 TYR A N 1
ATOM 2153 C CA . TYR A 1 268 ? -20.614 6.638 2.858 1.00 96.19 268 TYR A CA 1
ATOM 2154 C C . TYR A 1 268 ? -21.621 6.006 1.896 1.00 96.19 268 TYR A C 1
ATOM 2156 O O . TYR A 1 268 ? -21.814 4.785 1.865 1.00 96.19 268 TYR A O 1
ATOM 2164 N N . ASN A 1 269 ? -22.251 6.846 1.083 1.00 93.50 269 ASN A N 1
ATOM 2165 C CA . ASN A 1 269 ? -23.003 6.441 -0.095 1.00 93.50 269 ASN A CA 1
ATOM 2166 C C . ASN A 1 269 ? -22.082 6.410 -1.327 1.00 93.50 269 ASN A C 1
ATOM 2168 O O . ASN A 1 269 ? -21.564 7.451 -1.724 1.00 93.50 269 ASN A O 1
ATOM 2172 N N . ALA A 1 270 ? -21.931 5.241 -1.961 1.00 85.50 270 ALA A N 1
ATOM 2173 C CA . ALA A 1 270 ? -21.016 5.052 -3.093 1.00 85.50 270 ALA A CA 1
ATOM 2174 C C . ALA A 1 270 ? -21.298 5.974 -4.295 1.00 85.50 270 ALA A C 1
ATOM 2176 O O . ALA A 1 270 ? -20.395 6.278 -5.061 1.00 85.50 270 ALA A O 1
ATOM 2177 N N . ILE A 1 271 ? -22.551 6.412 -4.468 1.00 78.94 271 ILE A N 1
ATOM 2178 C CA . ILE A 1 271 ? -22.986 7.211 -5.620 1.00 78.94 271 ILE A CA 1
ATOM 2179 C C . ILE A 1 271 ? -22.935 8.708 -5.293 1.00 78.94 271 ILE A C 1
ATOM 2181 O O . ILE A 1 271 ? -22.467 9.505 -6.095 1.00 78.94 271 ILE A O 1
ATOM 2185 N N . GLN A 1 272 ? -23.453 9.105 -4.129 1.00 74.44 272 GLN A N 1
ATOM 2186 C CA . GLN A 1 272 ? -23.623 10.520 -3.772 1.00 74.44 272 GLN A CA 1
ATOM 2187 C C . GLN A 1 272 ? -22.365 11.153 -3.175 1.00 74.44 272 GLN A C 1
ATOM 2189 O O . GLN A 1 272 ? -22.219 12.370 -3.228 1.00 74.44 272 GLN A O 1
ATOM 2194 N N . GLU A 1 273 ? -21.488 10.348 -2.577 1.00 82.31 273 GLU A N 1
ATOM 2195 C CA . GLU A 1 273 ? -20.338 10.822 -1.799 1.00 82.31 273 GLU A CA 1
ATOM 2196 C C . GLU A 1 273 ? -19.006 10.317 -2.370 1.00 82.31 273 GLU A C 1
ATOM 2198 O O . GLU A 1 273 ? -18.002 10.298 -1.666 1.00 82.31 273 GLU A O 1
ATOM 2203 N N . LEU A 1 274 ? -18.984 9.921 -3.644 1.00 84.12 274 LEU A N 1
ATOM 2204 C CA . LEU A 1 274 ? -17.819 9.358 -4.327 1.00 84.12 274 LEU A CA 1
ATOM 2205 C C . LEU A 1 274 ? -16.544 10.201 -4.158 1.00 84.12 274 LEU A C 1
ATOM 2207 O O . LEU A 1 274 ? -15.513 9.677 -3.741 1.00 84.12 274 LEU A O 1
ATOM 2211 N N . ASP A 1 275 ? -16.611 11.507 -4.427 1.00 80.94 275 ASP A N 1
ATOM 2212 C CA . ASP A 1 275 ? -15.448 12.396 -4.301 1.00 80.94 275 ASP A CA 1
ATOM 2213 C C . ASP A 1 275 ? -14.967 12.505 -2.848 1.00 80.94 275 ASP A C 1
ATOM 2215 O O . ASP A 1 275 ? -13.770 12.583 -2.582 1.00 80.94 275 ASP A O 1
ATOM 2219 N N . ILE A 1 276 ? -15.893 12.435 -1.886 1.00 88.38 276 ILE A N 1
ATOM 2220 C CA . ILE A 1 276 ? -15.572 12.450 -0.455 1.00 88.38 276 ILE A CA 1
ATOM 2221 C C . ILE A 1 276 ? -14.886 11.139 -0.057 1.00 88.38 276 ILE A C 1
ATOM 2223 O O . ILE A 1 276 ? -13.927 11.167 0.714 1.00 88.38 276 ILE A O 1
ATOM 2227 N N . ILE A 1 277 ? -15.339 10.000 -0.595 1.00 92.25 277 ILE A N 1
ATOM 2228 C CA . ILE A 1 277 ? -14.698 8.694 -0.393 1.00 92.25 277 ILE A CA 1
ATOM 2229 C C . ILE A 1 277 ? -13.270 8.733 -0.943 1.00 92.25 277 ILE A C 1
ATOM 2231 O O . ILE A 1 277 ? -12.334 8.377 -0.228 1.00 92.25 277 ILE A O 1
ATOM 2235 N N . ARG A 1 278 ? -13.091 9.210 -2.180 1.00 90.38 278 ARG A N 1
ATOM 2236 C CA . ARG A 1 278 ? -11.773 9.341 -2.818 1.00 90.38 278 ARG A CA 1
ATOM 2237 C C . ARG A 1 278 ? -10.849 10.259 -2.034 1.00 90.38 278 ARG A C 1
ATOM 2239 O O . ARG A 1 278 ? -9.701 9.897 -1.804 1.00 90.38 278 ARG A O 1
ATOM 2246 N N . GLN A 1 279 ? -11.354 11.392 -1.554 1.00 91.25 279 GLN A N 1
ATOM 2247 C CA . GLN A 1 279 ? -10.565 12.295 -0.725 1.00 91.25 279 GLN A CA 1
ATOM 2248 C C . GLN A 1 279 ? -10.195 11.650 0.621 1.00 91.25 279 GLN A C 1
ATOM 2250 O O . GLN A 1 279 ? -9.076 11.832 1.099 1.00 91.25 279 GLN A O 1
ATOM 2255 N N . ASP A 1 280 ? -11.096 10.880 1.245 1.00 96.25 280 ASP A N 1
ATOM 2256 C CA . ASP A 1 280 ? -10.814 10.175 2.504 1.00 96.25 280 ASP A CA 1
ATOM 2257 C C . ASP A 1 280 ? -9.722 9.115 2.305 1.00 96.25 280 ASP A C 1
ATOM 2259 O O . ASP A 1 280 ? -8.796 9.040 3.113 1.00 96.25 280 ASP A O 1
ATOM 2263 N N . VAL A 1 281 ? -9.786 8.348 1.211 1.00 96.00 281 VAL A N 1
ATOM 2264 C CA . VAL A 1 281 ? -8.744 7.390 0.800 1.00 96.00 281 VAL A CA 1
ATOM 2265 C C . VAL A 1 281 ? -7.417 8.102 0.535 1.00 96.00 281 VAL A C 1
ATOM 2267 O O . VAL A 1 281 ? -6.406 7.719 1.121 1.00 96.00 281 VAL A O 1
ATOM 2270 N N . LEU A 1 282 ? -7.428 9.166 -0.276 1.00 94.38 282 LEU A N 1
ATOM 2271 C CA . LEU A 1 282 ? -6.245 9.966 -0.603 1.00 94.38 282 LEU A CA 1
ATOM 2272 C C . LEU A 1 282 ? -5.573 10.512 0.658 1.00 94.38 282 LEU A C 1
ATOM 2274 O O . LEU A 1 282 ? -4.352 10.546 0.744 1.00 94.38 282 LEU A O 1
ATOM 2278 N N . SER A 1 283 ? -6.359 10.881 1.669 1.00 97.44 283 SER A N 1
ATOM 2279 C CA . SER A 1 283 ? -5.853 11.453 2.920 1.00 97.44 283 SER A CA 1
ATOM 2280 C C . SER A 1 283 ? -5.138 10.457 3.834 1.00 97.44 283 SER A C 1
ATOM 2282 O O . SER A 1 283 ? -4.603 10.853 4.870 1.00 97.44 283 SER A O 1
ATOM 2284 N N . LYS A 1 284 ? -5.138 9.161 3.507 1.00 98.31 284 LYS A N 1
ATOM 2285 C CA . LYS A 1 284 ? -4.422 8.141 4.280 1.00 98.31 284 LYS A CA 1
ATOM 2286 C C . LYS A 1 284 ? -2.944 8.148 3.910 1.00 98.31 284 LYS A C 1
ATOM 2288 O O . LYS A 1 284 ? -2.597 8.130 2.733 1.00 98.31 284 LYS A O 1
ATOM 2293 N N . LEU A 1 285 ? -2.088 8.117 4.932 1.00 98.62 285 LEU A N 1
ATOM 2294 C CA . LEU A 1 285 ? -0.654 7.934 4.740 1.00 98.62 285 LEU A CA 1
ATOM 2295 C C . LEU A 1 285 ? -0.388 6.533 4.177 1.00 98.62 285 LEU A C 1
ATOM 2297 O O . LEU A 1 285 ? -0.682 5.519 4.810 1.00 98.62 285 LEU A O 1
ATOM 2301 N N . TRP A 1 286 ? 0.164 6.503 2.972 1.00 98.62 286 TRP A N 1
ATOM 2302 C CA . TRP A 1 286 ? 0.451 5.330 2.167 1.00 98.62 286 TRP A CA 1
ATOM 2303 C C . TRP A 1 286 ? 1.959 5.094 2.112 1.00 98.62 286 TRP A C 1
ATOM 2305 O O . TRP A 1 286 ? 2.712 5.829 1.475 1.00 98.62 286 TRP A O 1
ATOM 2315 N N . PHE A 1 287 ? 2.416 4.042 2.787 1.00 98.75 287 PHE A N 1
ATOM 2316 C CA . PHE A 1 287 ? 3.821 3.649 2.759 1.00 98.75 287 PHE A CA 1
ATOM 2317 C C . PHE A 1 287 ? 4.013 2.482 1.803 1.00 98.75 287 PHE A C 1
ATOM 2319 O O . PHE A 1 287 ? 3.381 1.436 1.936 1.00 98.75 287 PHE A O 1
ATOM 2326 N N . THR A 1 288 ? 4.922 2.657 0.851 1.00 97.62 288 THR A N 1
ATOM 2327 C CA . THR A 1 288 ? 5.289 1.634 -0.127 1.00 97.62 288 THR A CA 1
ATOM 2328 C C . THR A 1 288 ? 6.744 1.226 0.046 1.00 97.62 288 THR A C 1
ATOM 2330 O O . THR A 1 288 ? 7.478 1.818 0.840 1.00 97.62 288 THR A O 1
ATOM 2333 N N . TYR A 1 289 ? 7.196 0.252 -0.741 1.00 97.12 289 TYR A N 1
ATOM 2334 C CA . TYR A 1 289 ? 8.622 -0.008 -0.878 1.00 97.12 289 TYR A CA 1
ATOM 2335 C C . TYR A 1 289 ? 9.388 1.260 -1.250 1.00 97.12 289 TYR A C 1
ATOM 2337 O O . TYR A 1 289 ? 8.966 2.044 -2.105 1.00 97.12 289 TYR A O 1
ATOM 2345 N N . ARG A 1 290 ? 10.566 1.418 -0.655 1.00 97.25 290 ARG A N 1
ATOM 2346 C CA . ARG A 1 290 ? 11.484 2.521 -0.907 1.00 97.25 290 ARG A CA 1
ATOM 2347 C C . ARG A 1 290 ? 12.848 1.985 -1.326 1.00 97.25 290 ARG A C 1
ATOM 2349 O O . ARG A 1 290 ? 13.218 0.839 -1.061 1.00 97.25 290 ARG A O 1
ATOM 2356 N N . LYS A 1 291 ? 13.592 2.805 -2.058 1.00 94.94 291 LYS A N 1
ATOM 2357 C CA . LYS A 1 291 ? 14.965 2.517 -2.487 1.00 94.94 291 LYS A CA 1
ATOM 2358 C C . LYS A 1 291 ? 15.854 3.732 -2.294 1.00 94.94 291 LYS A C 1
ATOM 2360 O O . LYS A 1 291 ? 15.371 4.864 -2.350 1.00 94.94 291 LYS A O 1
ATOM 2365 N N . ASN A 1 292 ? 17.152 3.467 -2.186 1.00 94.62 292 ASN A N 1
ATOM 2366 C CA . ASN A 1 292 ? 18.213 4.453 -1.992 1.00 94.62 292 ASN A CA 1
ATOM 2367 C C . ASN A 1 292 ? 18.158 5.149 -0.622 1.00 94.62 292 ASN A C 1
ATOM 2369 O O . ASN A 1 292 ? 18.671 6.260 -0.485 1.00 94.62 292 ASN A O 1
ATOM 2373 N N . PHE A 1 293 ? 17.562 4.505 0.385 1.00 95.69 293 PHE A N 1
ATOM 2374 C CA . PHE A 1 293 ? 17.684 4.966 1.765 1.00 95.69 293 PHE A CA 1
ATOM 2375 C C . PHE A 1 293 ? 19.029 4.529 2.354 1.00 95.69 293 PHE A C 1
ATOM 2377 O O . PHE A 1 293 ? 19.703 3.644 1.822 1.00 95.69 293 PHE A O 1
ATOM 2384 N N . VAL A 1 294 ? 19.424 5.149 3.468 1.00 94.06 294 VAL A N 1
ATOM 2385 C CA . VAL A 1 294 ? 20.672 4.821 4.178 1.00 94.06 294 VAL A CA 1
ATOM 2386 C C . VAL A 1 294 ? 20.699 3.321 4.515 1.00 94.06 294 VAL A C 1
ATOM 2388 O O . VAL A 1 294 ? 19.701 2.837 5.037 1.00 94.06 294 VAL A O 1
ATOM 2391 N N . PRO A 1 295 ? 21.796 2.580 4.289 1.00 95.00 295 PRO A N 1
ATOM 2392 C CA . PRO A 1 295 ? 21.861 1.144 4.573 1.00 95.00 295 PRO A CA 1
ATOM 2393 C C . PRO A 1 295 ? 21.349 0.740 5.974 1.00 95.00 295 PRO A C 1
ATOM 2395 O O . PRO A 1 295 ? 21.681 1.398 6.971 1.00 95.00 295 PRO A O 1
ATOM 2398 N N . ILE A 1 296 ? 20.555 -0.335 6.068 1.00 93.44 296 ILE A N 1
ATOM 2399 C CA . ILE A 1 296 ? 20.102 -0.954 7.333 1.00 93.44 296 ILE A CA 1
ATOM 2400 C C . ILE A 1 296 ? 21.103 -2.041 7.744 1.00 93.44 296 ILE A C 1
ATOM 2402 O O . ILE A 1 296 ? 21.323 -2.973 6.980 1.00 93.44 296 ILE A O 1
ATOM 2406 N N . GLY A 1 297 ? 21.674 -1.953 8.950 1.00 81.50 297 GLY A N 1
ATOM 2407 C CA . GLY A 1 297 ? 22.608 -2.966 9.472 1.00 81.50 297 GLY A CA 1
ATOM 2408 C C . GLY A 1 297 ? 24.104 -2.675 9.266 1.00 81.50 297 GLY A C 1
ATOM 2409 O O . GLY A 1 297 ? 24.924 -3.549 9.508 1.00 81.50 297 GLY A O 1
ATOM 2410 N N . GLY A 1 298 ? 24.477 -1.455 8.860 1.00 80.75 298 GLY A N 1
ATOM 2411 C CA . GLY A 1 298 ? 25.875 -1.061 8.598 1.00 80.75 298 GLY A CA 1
ATOM 2412 C C . GLY A 1 298 ? 26.101 -0.688 7.133 1.00 80.75 298 GLY A C 1
ATOM 2413 O O . GLY A 1 298 ? 25.138 -0.633 6.377 1.00 80.75 298 GLY A O 1
ATOM 2414 N N . ASP A 1 299 ? 27.342 -0.400 6.732 1.00 76.31 299 ASP A N 1
ATOM 2415 C CA . ASP A 1 299 ? 27.660 0.125 5.388 1.00 76.31 299 ASP A CA 1
ATOM 2416 C C . ASP A 1 299 ? 27.387 -0.876 4.247 1.00 76.31 299 ASP A C 1
ATOM 2418 O O . ASP A 1 299 ? 27.098 -0.462 3.127 1.00 76.31 299 ASP A O 1
ATOM 2422 N N . GLU A 1 300 ? 27.384 -2.180 4.540 1.00 81.56 300 GLU A N 1
ATOM 2423 C CA . GLU A 1 300 ? 27.000 -3.261 3.609 1.00 81.56 300 GLU A CA 1
ATOM 2424 C C . GLU A 1 300 ? 25.515 -3.667 3.734 1.00 81.56 300 GLU A C 1
ATOM 2426 O O . GLU A 1 300 ? 25.083 -4.703 3.231 1.00 81.56 300 GLU A O 1
ATOM 2431 N N . GLY A 1 301 ? 24.722 -2.857 4.437 1.00 88.75 301 GLY A N 1
ATOM 2432 C CA . GLY A 1 301 ? 23.315 -3.106 4.718 1.00 88.75 301 GLY A CA 1
ATOM 2433 C C . GLY A 1 301 ? 22.368 -2.931 3.526 1.00 88.75 301 GLY A C 1
ATOM 2434 O O . GLY A 1 301 ? 22.711 -2.366 2.486 1.00 88.75 301 GLY A O 1
ATOM 2435 N N . LEU A 1 302 ? 21.113 -3.354 3.698 1.00 93.62 302 LEU A N 1
ATOM 2436 C CA . LEU A 1 302 ? 20.077 -3.200 2.670 1.00 93.62 302 LEU A CA 1
ATOM 2437 C C . LEU A 1 302 ? 19.700 -1.722 2.480 1.00 93.62 302 LEU A C 1
ATOM 2439 O O . LEU A 1 302 ? 19.463 -1.008 3.453 1.00 93.62 302 LEU A O 1
ATOM 2443 N N . THR A 1 303 ? 19.595 -1.278 1.225 1.00 96.06 303 THR A N 1
ATOM 2444 C CA . THR A 1 303 ? 19.203 0.096 0.822 1.00 96.06 303 THR A CA 1
ATOM 2445 C C . THR A 1 303 ? 17.828 0.159 0.149 1.00 96.06 303 THR A C 1
ATOM 2447 O O . THR A 1 303 ? 17.411 1.196 -0.379 1.00 96.06 303 THR A O 1
ATOM 2450 N N . THR A 1 304 ? 17.121 -0.970 0.135 1.00 96.19 304 THR A N 1
ATOM 2451 C CA . THR A 1 304 ? 15.742 -1.090 -0.324 1.00 96.19 304 THR A CA 1
ATOM 2452 C C . THR A 1 304 ? 15.020 -2.171 0.466 1.00 96.19 304 THR A C 1
ATOM 2454 O O . THR A 1 304 ? 15.610 -3.193 0.823 1.00 96.19 304 THR A O 1
ATOM 2457 N N . ASP A 1 305 ? 13.735 -1.950 0.724 1.00 97.00 305 ASP A N 1
ATOM 2458 C CA . ASP A 1 305 ? 12.857 -2.922 1.372 1.00 97.00 305 ASP A CA 1
ATOM 2459 C C . ASP A 1 305 ? 11.994 -3.717 0.380 1.00 97.00 305 ASP A C 1
ATOM 2461 O O . ASP A 1 305 ? 11.142 -4.523 0.763 1.00 97.00 305 ASP A O 1
ATOM 2465 N N . LYS A 1 306 ? 12.236 -3.517 -0.922 1.00 94.44 306 LYS A N 1
ATOM 2466 C CA . LYS A 1 306 ? 11.545 -4.238 -1.987 1.00 94.44 306 LYS A CA 1
ATOM 2467 C C . LYS A 1 306 ? 11.716 -5.746 -1.821 1.00 94.44 306 LYS A C 1
ATOM 2469 O O . LYS A 1 306 ? 12.832 -6.258 -1.812 1.00 94.44 306 LYS A O 1
ATOM 2474 N N . GLY A 1 307 ? 10.586 -6.450 -1.799 1.00 88.12 307 GLY A N 1
ATOM 2475 C CA . 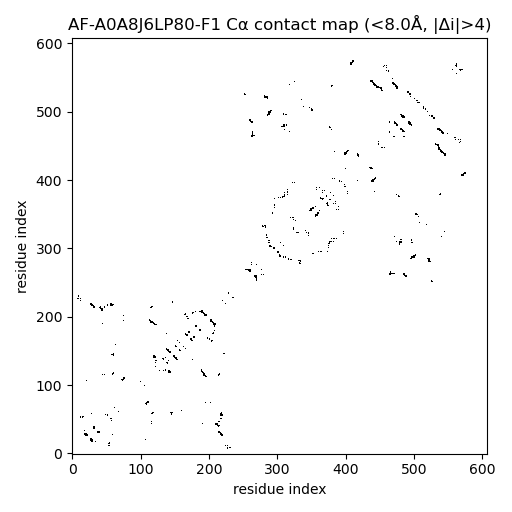GLY A 1 307 ? 10.542 -7.909 -1.757 1.00 88.12 307 GLY A CA 1
ATOM 2476 C C . GLY A 1 307 ? 10.589 -8.516 -0.357 1.00 88.12 307 GLY A C 1
ATOM 2477 O O . GLY A 1 307 ? 10.561 -9.735 -0.270 1.00 88.12 307 GLY A O 1
ATOM 2478 N N . TRP A 1 308 ? 10.631 -7.705 0.709 1.00 93.62 308 TRP A N 1
ATOM 2479 C CA . TRP A 1 308 ? 10.567 -8.207 2.090 1.00 93.62 308 TRP A CA 1
ATOM 2480 C C . TRP A 1 308 ? 9.808 -7.287 3.060 1.00 93.62 308 TRP A C 1
ATOM 2482 O O . TRP A 1 308 ? 9.114 -7.767 3.952 1.00 93.62 308 TRP A O 1
ATOM 2492 N N . GLY A 1 309 ? 9.833 -5.966 2.854 1.00 96.81 309 GLY A N 1
ATOM 2493 C CA . GLY A 1 309 ? 9.277 -4.980 3.790 1.00 96.81 309 GLY A CA 1
ATOM 2494 C C . GLY A 1 309 ? 7.755 -4.789 3.777 1.00 96.81 309 GLY A C 1
ATOM 2495 O O . GLY A 1 309 ? 7.263 -3.909 4.473 1.00 96.81 309 GLY A O 1
ATOM 2496 N N . CYS A 1 310 ? 6.980 -5.557 2.999 1.00 96.69 310 CYS A N 1
ATOM 2497 C CA . CYS A 1 310 ? 5.563 -5.232 2.737 1.00 96.69 310 CYS A CA 1
ATOM 2498 C C . CYS A 1 310 ? 4.711 -5.188 4.015 1.00 96.69 310 CYS A C 1
ATOM 2500 O O . CYS A 1 310 ? 3.940 -4.249 4.202 1.00 96.69 310 CYS A O 1
ATOM 2502 N N . MET A 1 311 ? 4.889 -6.147 4.931 1.00 98.19 311 MET A N 1
ATOM 2503 C CA . MET A 1 311 ? 4.157 -6.152 6.201 1.00 98.19 311 MET A CA 1
ATOM 2504 C C . MET A 1 311 ? 4.625 -5.028 7.135 1.00 98.19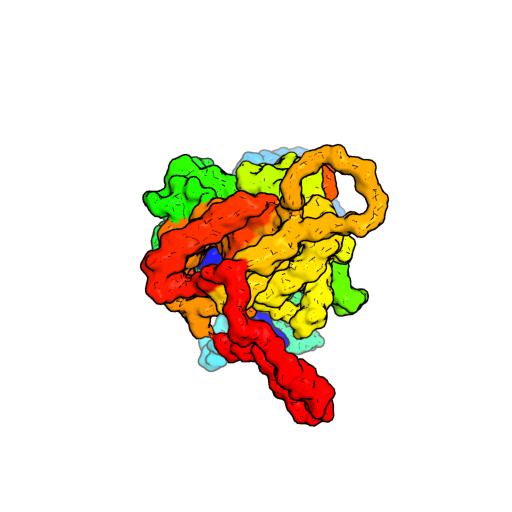 311 MET A C 1
ATOM 2506 O O . MET A 1 311 ? 3.813 -4.438 7.842 1.00 98.19 311 MET A O 1
ATOM 2510 N N . LEU A 1 312 ? 5.912 -4.665 7.092 1.00 98.50 312 LEU A N 1
ATOM 2511 C CA . LEU A 1 312 ? 6.446 -3.536 7.857 1.00 98.50 312 LEU A CA 1
ATOM 2512 C C . LEU A 1 312 ? 5.781 -2.232 7.392 1.00 98.50 312 LEU A C 1
ATOM 2514 O O . LEU A 1 312 ? 5.347 -1.441 8.226 1.00 98.50 312 LEU A O 1
ATOM 2518 N N . ARG A 1 313 ? 5.610 -2.048 6.074 1.00 98.69 313 ARG A N 1
ATOM 2519 C CA . ARG A 1 313 ? 4.866 -0.915 5.496 1.00 98.69 313 ARG A CA 1
ATOM 2520 C C . ARG A 1 313 ? 3.392 -0.910 5.899 1.00 98.69 313 ARG A C 1
ATOM 2522 O O . ARG A 1 313 ? 2.866 0.145 6.238 1.00 98.69 313 ARG A O 1
ATOM 2529 N N . CYS A 1 314 ? 2.742 -2.073 5.944 1.00 98.69 314 CYS A N 1
ATOM 2530 C CA . CYS A 1 314 ? 1.371 -2.187 6.454 1.00 98.69 314 CYS A CA 1
ATOM 2531 C C . CYS A 1 314 ? 1.271 -1.767 7.930 1.00 98.69 314 CYS A C 1
ATOM 2533 O O . CYS A 1 314 ? 0.383 -0.997 8.293 1.00 98.69 314 CYS A O 1
ATOM 2535 N N . GLY A 1 315 ? 2.228 -2.187 8.762 1.00 98.69 315 GLY A N 1
ATOM 2536 C CA . GLY A 1 315 ? 2.338 -1.735 10.149 1.00 98.69 315 GLY A CA 1
ATOM 2537 C C . GLY A 1 315 ? 2.550 -0.221 10.273 1.00 98.69 315 GLY A C 1
ATOM 2538 O O . GLY A 1 315 ? 1.891 0.421 11.092 1.00 98.69 315 GLY A O 1
ATOM 2539 N N . GLN A 1 316 ? 3.407 0.368 9.426 1.00 98.88 316 GLN A N 1
ATOM 2540 C CA . GLN A 1 316 ? 3.580 1.825 9.361 1.00 98.88 316 GLN A CA 1
ATOM 2541 C C . GLN A 1 316 ? 2.259 2.532 9.036 1.00 98.88 316 GLN A C 1
ATOM 2543 O O . GLN A 1 316 ? 1.931 3.510 9.700 1.00 98.88 316 GLN A O 1
ATOM 2548 N N . MET A 1 317 ? 1.480 2.032 8.068 1.00 98.88 317 MET A N 1
ATOM 2549 C CA . MET A 1 317 ? 0.201 2.644 7.682 1.00 98.88 317 MET A CA 1
ATOM 2550 C C . MET A 1 317 ? -0.822 2.610 8.826 1.00 98.88 317 MET A C 1
ATOM 2552 O O . MET A 1 317 ? -1.451 3.630 9.106 1.00 98.88 317 MET A O 1
ATOM 2556 N N . VAL A 1 318 ? -0.938 1.487 9.546 1.00 98.81 318 VAL A N 1
ATOM 2557 C CA . VAL A 1 318 ? -1.828 1.377 10.720 1.00 98.81 318 VAL A CA 1
ATOM 2558 C C . VAL A 1 318 ? -1.420 2.351 11.822 1.00 98.81 318 VAL A C 1
ATOM 2560 O O . VAL A 1 318 ? -2.264 3.084 12.343 1.00 98.81 318 VAL A O 1
ATOM 2563 N N . LEU A 1 319 ? -0.132 2.384 12.181 1.00 98.88 319 LEU A N 1
ATOM 2564 C CA . LEU A 1 319 ? 0.349 3.273 13.237 1.00 98.88 319 LEU A CA 1
ATOM 2565 C C . LEU A 1 319 ? 0.210 4.744 12.831 1.00 98.88 319 LEU A C 1
ATOM 2567 O O . LEU A 1 319 ? -0.243 5.558 13.631 1.00 98.88 319 LEU A O 1
ATOM 2571 N N . ALA A 1 320 ? 0.537 5.092 11.588 1.00 98.75 320 ALA A N 1
ATOM 2572 C CA . ALA A 1 320 ? 0.363 6.447 11.084 1.00 98.75 320 ALA A CA 1
ATOM 2573 C C . ALA A 1 320 ? -1.105 6.870 11.114 1.00 98.75 320 ALA A C 1
ATOM 2575 O O . ALA A 1 320 ? -1.409 7.970 11.567 1.00 98.75 320 ALA A O 1
ATOM 2576 N N . GLN A 1 321 ? -2.028 5.988 10.728 1.00 98.75 321 GLN A N 1
ATOM 2577 C CA . GLN A 1 321 ? -3.455 6.273 10.809 1.00 98.75 321 GLN A CA 1
ATOM 2578 C C . GLN A 1 321 ? -3.933 6.469 12.258 1.00 98.75 321 GLN A C 1
ATOM 2580 O O . GLN A 1 321 ? -4.779 7.334 12.508 1.00 98.75 321 GLN A O 1
ATOM 2585 N N . ALA A 1 322 ? -3.373 5.730 13.221 1.00 98.69 322 ALA A N 1
ATOM 2586 C CA . ALA A 1 322 ? -3.618 5.958 14.645 1.00 98.69 322 ALA A CA 1
ATOM 2587 C C . ALA A 1 322 ? -3.135 7.353 15.083 1.00 98.69 322 ALA A C 1
ATOM 2589 O O . ALA A 1 322 ? -3.876 8.082 15.738 1.00 98.69 322 ALA A O 1
ATOM 2590 N N . LEU A 1 323 ? -1.933 7.763 14.661 1.00 98.69 323 LEU A N 1
ATOM 2591 C CA . LEU A 1 323 ? -1.362 9.076 14.983 1.00 98.69 323 LEU A CA 1
ATOM 2592 C C . LEU A 1 323 ? -2.128 10.236 14.333 1.00 98.69 323 LEU A C 1
ATOM 2594 O O . LEU A 1 323 ? -2.379 11.239 14.999 1.00 98.69 323 LEU A O 1
ATOM 2598 N N . ILE A 1 324 ? -2.556 10.093 13.075 1.00 98.62 324 ILE A N 1
ATOM 2599 C CA . ILE A 1 324 ? -3.444 11.062 12.413 1.00 98.62 324 ILE A CA 1
ATOM 2600 C C . ILE A 1 324 ? -4.753 11.178 13.200 1.00 98.62 324 ILE A C 1
ATOM 2602 O O . ILE A 1 324 ? -5.193 12.280 13.518 1.00 98.62 324 ILE A O 1
ATOM 2606 N N . THR A 1 325 ? -5.353 10.049 13.585 1.00 98.06 325 THR A N 1
ATOM 2607 C CA . THR A 1 325 ? -6.614 10.045 14.342 1.00 98.06 325 THR A CA 1
ATOM 2608 C C . THR A 1 325 ? -6.459 10.687 15.722 1.00 98.06 325 THR A C 1
ATOM 2610 O O . THR A 1 325 ? -7.360 11.405 16.149 1.00 98.06 325 THR A O 1
ATOM 2613 N N . LEU A 1 326 ? -5.327 10.470 16.394 1.00 98.00 326 LEU A N 1
ATOM 2614 C CA . LEU A 1 326 ? -5.018 11.056 17.698 1.00 98.00 326 LEU A CA 1
ATOM 2615 C C . LEU A 1 326 ? -4.831 12.576 17.627 1.00 98.00 326 LEU A C 1
ATOM 2617 O O . LEU A 1 326 ? -5.434 13.307 18.408 1.00 98.00 326 LEU A O 1
ATOM 2621 N N . HIS A 1 327 ? -3.981 13.041 16.710 1.00 98.25 327 HIS A N 1
ATOM 2622 C CA . HIS A 1 327 ? -3.475 14.416 16.732 1.00 98.25 327 HIS A CA 1
ATOM 2623 C C . HIS A 1 327 ? -4.230 15.372 15.804 1.00 98.25 327 HIS A C 1
ATOM 2625 O O . HIS A 1 327 ? -4.276 16.570 16.071 1.00 98.25 327 HIS A O 1
ATOM 2631 N N . LEU A 1 328 ? -4.826 14.861 14.725 1.00 98.06 328 LEU A N 1
ATOM 2632 C CA . LEU A 1 328 ? -5.567 15.649 13.728 1.00 98.06 328 LEU A CA 1
ATOM 2633 C C . LEU A 1 328 ? -7.059 15.281 13.678 1.00 98.06 328 LEU A C 1
ATOM 2635 O O . LEU A 1 328 ? -7.885 16.064 13.210 1.00 98.06 328 LEU A O 1
ATOM 2639 N N . GLY A 1 329 ? -7.419 14.106 14.199 1.00 97.31 329 GLY A N 1
ATOM 2640 C CA . GLY A 1 329 ? -8.781 13.585 14.202 1.00 97.31 329 GLY A CA 1
ATOM 2641 C C . GLY A 1 329 ? -9.125 12.783 12.945 1.00 97.31 329 GLY A C 1
ATOM 2642 O O . GLY A 1 329 ? -8.597 13.001 11.858 1.00 97.31 329 GLY A O 1
ATOM 2643 N N . ARG A 1 330 ? -10.088 11.859 13.070 1.00 96.44 330 ARG A N 1
ATOM 2644 C CA . ARG A 1 330 ? -10.533 10.975 11.970 1.00 96.44 330 ARG A CA 1
ATOM 2645 C C . ARG A 1 330 ? -11.043 11.725 10.729 1.00 96.44 330 ARG A C 1
ATOM 2647 O O . ARG A 1 330 ? -11.000 11.163 9.640 1.00 96.44 330 ARG A O 1
ATOM 2654 N N . ASN A 1 331 ? -11.550 12.948 10.889 1.00 95.69 331 ASN A N 1
ATOM 2655 C CA . ASN A 1 331 ? -12.127 13.752 9.803 1.00 95.69 331 ASN A CA 1
ATOM 2656 C C . ASN A 1 331 ? -11.112 14.662 9.095 1.00 95.69 331 ASN A C 1
ATOM 2658 O O . ASN A 1 331 ? -11.513 15.416 8.212 1.00 95.69 331 ASN A O 1
ATOM 2662 N N . TRP A 1 332 ? -9.842 14.643 9.503 1.00 97.50 332 TRP A N 1
ATOM 2663 C CA . TRP A 1 332 ? -8.802 15.400 8.820 1.00 97.50 332 TRP A CA 1
ATOM 2664 C C . TRP A 1 332 ? -8.605 14.883 7.389 1.00 97.50 332 TRP A C 1
ATOM 2666 O O . TRP A 1 332 ? -8.650 13.673 7.151 1.00 97.50 332 TRP A O 1
ATOM 2676 N N . MET A 1 333 ? -8.393 15.811 6.456 1.00 94.12 333 MET A N 1
ATOM 2677 C CA . MET A 1 333 ? -8.201 15.536 5.034 1.00 94.12 333 MET A CA 1
ATOM 2678 C C . MET A 1 333 ? -6.887 16.172 4.575 1.00 94.12 333 MET A C 1
ATOM 2680 O O . MET A 1 333 ? -6.527 17.249 5.051 1.00 94.12 333 MET A O 1
ATOM 2684 N N . TRP A 1 334 ? -6.198 15.516 3.648 1.00 96.19 334 TRP A N 1
ATOM 2685 C CA . TRP A 1 334 ? -4.952 15.985 3.050 1.00 96.19 334 TRP A CA 1
ATOM 2686 C C . TRP A 1 334 ? -5.197 16.537 1.648 1.00 96.19 334 TRP A C 1
ATOM 2688 O O . TRP A 1 334 ? -6.010 16.007 0.897 1.00 96.19 334 TRP A O 1
ATOM 2698 N N . GLU A 1 335 ? -4.424 17.548 1.287 1.00 86.12 335 GLU A N 1
ATOM 2699 C CA . GLU A 1 335 ? -4.254 18.087 -0.065 1.00 86.12 335 GLU A CA 1
ATOM 2700 C C . GLU A 1 335 ? -2.749 18.294 -0.322 1.00 86.12 335 GLU A C 1
ATOM 2702 O O . GLU A 1 335 ? -2.010 18.501 0.651 1.00 86.12 335 GLU A O 1
ATOM 2707 N N . PRO A 1 336 ? -2.265 18.297 -1.579 1.00 84.25 336 PRO A N 1
ATOM 2708 C CA . PRO A 1 336 ? -0.843 18.499 -1.894 1.00 84.25 336 PRO A CA 1
ATOM 2709 C C . PRO A 1 336 ? -0.221 19.722 -1.200 1.00 84.25 336 PRO A C 1
ATOM 2711 O O . PRO A 1 336 ? 0.907 19.673 -0.695 1.00 84.25 336 PRO A O 1
ATOM 2714 N N . GLU A 1 337 ? -0.999 20.793 -1.064 1.00 84.56 337 GLU A N 1
ATOM 2715 C CA . GLU A 1 337 ? -0.622 22.063 -0.447 1.00 84.56 337 GLU A CA 1
ATOM 2716 C C . GLU A 1 337 ? -0.658 22.039 1.092 1.00 84.56 337 GLU A C 1
ATOM 2718 O O . GLU A 1 337 ? -0.363 23.048 1.733 1.00 84.56 337 GLU A O 1
ATOM 2723 N N . THR A 1 338 ? -1.004 20.913 1.721 1.00 89.00 338 THR A N 1
ATOM 2724 C CA . THR A 1 338 ? -1.132 20.800 3.181 1.00 89.00 338 THR A CA 1
ATOM 2725 C C . THR A 1 338 ? 0.224 20.937 3.864 1.00 89.00 338 THR A C 1
ATOM 2727 O O . THR A 1 338 ? 1.108 20.105 3.673 1.00 89.00 338 THR A O 1
ATOM 2730 N N . ARG A 1 339 ? 0.378 21.967 4.702 1.00 94.06 339 ARG A N 1
ATOM 2731 C CA . ARG A 1 339 ? 1.608 22.270 5.467 1.00 94.06 339 ARG A CA 1
ATOM 2732 C C . ARG A 1 339 ? 1.382 22.257 6.977 1.00 94.06 339 ARG A C 1
ATOM 2734 O O . ARG A 1 339 ? 2.065 22.963 7.715 1.00 94.06 339 ARG A O 1
ATOM 2741 N N . ASP A 1 340 ? 0.370 21.524 7.432 1.00 96.50 340 ASP A N 1
ATOM 2742 C CA . ASP A 1 340 ? 0.068 21.429 8.855 1.00 96.50 340 ASP A CA 1
ATOM 2743 C C . ASP A 1 340 ? 1.301 20.878 9.614 1.00 96.50 340 ASP A C 1
ATOM 2745 O O . ASP A 1 340 ? 1.827 19.822 9.250 1.00 96.50 340 ASP A O 1
ATOM 2749 N N . PRO A 1 341 ? 1.806 21.580 10.645 1.00 97.75 341 PRO A N 1
ATOM 2750 C CA . PRO A 1 341 ? 3.038 21.186 11.325 1.00 97.75 341 PRO A CA 1
ATOM 2751 C C . PRO A 1 341 ? 2.884 19.877 12.109 1.00 97.75 341 PRO A C 1
ATOM 2753 O O . PRO A 1 341 ? 3.851 19.132 12.264 1.00 97.75 341 PRO A O 1
ATOM 2756 N N . THR A 1 342 ? 1.677 19.570 12.583 1.00 98.25 342 THR A N 1
ATOM 2757 C CA . THR A 1 342 ? 1.357 18.312 13.261 1.00 98.25 342 THR A CA 1
ATOM 2758 C C . THR A 1 342 ? 1.374 17.159 12.261 1.00 98.25 342 THR A C 1
ATOM 2760 O O . THR A 1 342 ? 1.976 16.124 12.546 1.00 98.25 342 THR A O 1
ATOM 2763 N N . TYR A 1 343 ? 0.801 17.348 11.068 1.00 98.50 343 TYR A N 1
ATOM 2764 C CA . TYR A 1 343 ? 0.898 16.391 9.960 1.00 98.50 343 TYR A CA 1
ATOM 2765 C C . TYR A 1 343 ? 2.355 16.108 9.574 1.00 98.50 343 TYR A C 1
ATOM 2767 O O . TYR A 1 343 ? 2.778 14.950 9.563 1.00 98.50 343 TYR A O 1
ATOM 2775 N N . LEU A 1 344 ? 3.140 17.158 9.318 1.00 98.12 344 LEU A N 1
ATOM 2776 C CA . LEU A 1 344 ? 4.544 17.023 8.919 1.00 98.12 344 LEU A CA 1
ATOM 2777 C C . LEU A 1 344 ? 5.370 16.330 10.011 1.00 98.12 344 LEU A C 1
ATOM 2779 O O . LEU A 1 344 ? 6.192 15.463 9.714 1.00 98.12 344 LEU A O 1
ATOM 2783 N N . ASN A 1 345 ? 5.095 16.624 11.286 1.00 97.94 345 ASN A N 1
ATOM 2784 C CA . ASN A 1 345 ? 5.707 15.919 12.409 1.00 97.94 345 ASN A CA 1
ATOM 2785 C C . ASN A 1 345 ? 5.353 14.420 12.413 1.00 97.94 345 ASN A C 1
ATOM 2787 O O . ASN A 1 345 ? 6.244 13.592 12.603 1.00 97.94 345 ASN A O 1
ATOM 2791 N N . ILE A 1 346 ? 4.091 14.049 12.158 1.00 98.50 346 ILE A N 1
ATOM 2792 C CA . ILE A 1 346 ? 3.673 12.640 12.052 1.00 98.50 346 ILE A CA 1
ATOM 2793 C C . ILE A 1 346 ? 4.412 11.959 10.904 1.00 98.50 346 ILE A C 1
ATOM 2795 O O . ILE A 1 346 ? 5.073 10.950 11.141 1.00 98.50 346 ILE A O 1
ATOM 2799 N N . LEU A 1 347 ? 4.362 12.521 9.692 1.00 98.44 347 LEU A N 1
ATOM 2800 C CA . LEU A 1 347 ? 5.043 11.966 8.520 1.00 98.44 347 LEU A CA 1
ATOM 2801 C C . LEU A 1 347 ? 6.543 11.779 8.780 1.00 98.44 347 LEU A C 1
ATOM 2803 O O . LEU A 1 347 ? 7.115 10.737 8.441 1.00 98.44 347 LEU A O 1
ATOM 2807 N N . SER A 1 348 ? 7.173 12.746 9.453 1.00 97.56 348 SER A N 1
ATOM 2808 C CA . SER A 1 348 ? 8.604 12.699 9.748 1.00 97.56 348 SER A CA 1
ATOM 2809 C C . SER A 1 348 ? 9.030 11.476 10.558 1.00 97.56 348 SER A C 1
ATOM 2811 O O . SER A 1 348 ? 10.156 10.999 10.401 1.00 97.56 348 SER A O 1
ATOM 2813 N N . LYS A 1 349 ? 8.121 10.908 11.361 1.00 98.06 349 LYS A N 1
ATOM 2814 C CA . LYS A 1 349 ? 8.386 9.719 12.179 1.00 98.06 349 LYS A CA 1
ATOM 2815 C C . LYS A 1 349 ? 8.485 8.425 11.372 1.00 98.06 349 LYS A C 1
ATOM 2817 O O . LYS A 1 349 ? 9.034 7.455 11.893 1.00 98.06 349 LYS A O 1
ATOM 2822 N N . PHE A 1 350 ? 8.000 8.413 10.129 1.00 98.44 350 PHE A N 1
ATOM 2823 C CA . PHE A 1 350 ? 7.966 7.234 9.251 1.00 98.44 350 PHE A CA 1
ATOM 2824 C C . PHE A 1 350 ? 8.942 7.298 8.075 1.00 98.44 350 PHE A C 1
ATOM 2826 O O . PHE A 1 350 ? 9.151 6.280 7.411 1.00 98.44 350 PHE A O 1
ATOM 2833 N N . MET A 1 351 ? 9.548 8.464 7.820 1.00 97.06 351 MET A N 1
ATOM 2834 C CA . MET A 1 351 ? 10.563 8.627 6.775 1.00 97.06 351 MET A CA 1
ATOM 2835 C C . MET A 1 351 ? 11.678 7.580 6.914 1.00 97.06 351 MET A C 1
ATOM 2837 O O . MET A 1 351 ? 12.060 7.221 8.027 1.00 97.06 351 MET A O 1
ATOM 2841 N N . ASP A 1 352 ? 12.247 7.115 5.797 1.00 97.06 352 ASP A N 1
ATOM 2842 C CA . ASP A 1 352 ? 13.273 6.055 5.765 1.00 97.06 352 ASP A CA 1
ATOM 2843 C C . ASP A 1 352 ? 14.660 6.548 6.233 1.00 97.06 352 ASP A C 1
ATOM 2845 O O . ASP A 1 352 ? 15.652 6.527 5.495 1.00 97.06 352 ASP A O 1
ATOM 2849 N N . LYS A 1 353 ? 14.729 7.025 7.477 1.00 94.00 353 LYS A N 1
ATOM 2850 C CA . LYS A 1 353 ? 15.920 7.539 8.152 1.00 94.00 353 LYS A CA 1
ATOM 2851 C C . LYS A 1 353 ? 16.090 6.852 9.499 1.00 94.00 353 LYS A C 1
ATOM 2853 O O . LYS A 1 353 ? 15.128 6.669 10.234 1.00 94.00 353 LYS A O 1
ATOM 2858 N N . ARG A 1 354 ? 17.339 6.597 9.894 1.00 93.50 354 ARG A N 1
ATOM 2859 C CA . ARG A 1 354 ? 17.665 5.947 11.178 1.00 93.50 354 ARG A CA 1
ATOM 2860 C C . ARG A 1 354 ? 17.111 6.691 12.399 1.00 93.50 354 ARG A C 1
ATOM 2862 O O . ARG A 1 354 ? 16.830 6.059 13.407 1.00 93.50 354 ARG A O 1
ATOM 2869 N N . GLN A 1 355 ? 16.980 8.013 12.318 1.00 93.25 355 GLN A N 1
ATOM 2870 C CA . GLN A 1 355 ? 16.502 8.864 13.412 1.00 93.25 355 GLN A CA 1
ATOM 2871 C C . GLN A 1 355 ? 14.977 8.851 13.566 1.00 93.25 355 GLN A C 1
ATOM 2873 O O . GLN A 1 355 ? 14.475 9.210 14.626 1.00 93.25 355 GLN A O 1
ATOM 2878 N N . ALA A 1 356 ? 14.242 8.468 12.522 1.00 96.06 356 ALA A N 1
ATOM 2879 C CA . ALA A 1 356 ? 12.791 8.435 12.562 1.00 96.06 356 ALA A CA 1
ATOM 2880 C C . ALA A 1 356 ? 12.331 7.169 13.322 1.00 96.06 356 ALA A C 1
ATOM 2882 O O . ALA A 1 356 ? 12.713 6.059 12.929 1.00 96.06 356 ALA A O 1
ATOM 2883 N N . PRO A 1 357 ? 11.552 7.307 14.417 1.00 96.75 357 PRO A N 1
ATOM 2884 C CA . PRO A 1 357 ? 11.277 6.221 15.367 1.00 96.75 357 PRO A CA 1
ATOM 2885 C C . PRO A 1 357 ? 10.484 5.056 14.768 1.00 96.75 357 PRO A C 1
ATOM 2887 O O . PRO A 1 357 ? 10.613 3.927 15.231 1.00 96.75 357 PRO A O 1
ATOM 2890 N N . PHE A 1 358 ? 9.697 5.313 13.723 1.00 98.25 358 PHE A N 1
ATOM 2891 C CA . PHE A 1 358 ? 8.875 4.317 13.036 1.00 98.25 358 PHE A CA 1
ATOM 2892 C C . PHE A 1 358 ? 9.331 4.103 11.591 1.00 98.25 358 PHE A C 1
ATOM 2894 O O . PHE A 1 358 ? 8.557 3.646 10.752 1.00 98.25 358 PHE A O 1
ATOM 2901 N N . SER A 1 359 ? 10.582 4.449 11.282 1.00 98.06 359 SER A N 1
ATOM 2902 C CA . SER A 1 359 ? 11.202 4.168 9.987 1.00 98.06 359 SER A CA 1
ATOM 2903 C C . SER A 1 359 ? 11.329 2.669 9.728 1.00 98.06 359 SER A C 1
ATOM 2905 O O . SER A 1 359 ? 11.375 1.853 10.654 1.00 98.06 359 SER A O 1
ATOM 2907 N N . ILE A 1 360 ? 11.495 2.309 8.454 1.00 98.19 360 ILE A N 1
ATOM 2908 C CA . ILE A 1 360 ? 11.819 0.935 8.059 1.00 98.19 360 ILE A CA 1
ATOM 2909 C C . ILE A 1 360 ? 13.083 0.415 8.766 1.00 98.19 360 ILE A C 1
ATOM 2911 O O . ILE A 1 360 ? 13.151 -0.762 9.110 1.00 98.19 360 ILE A O 1
ATOM 2915 N N . HIS A 1 361 ? 14.048 1.297 9.059 1.00 97.25 361 HIS A N 1
ATOM 2916 C CA . HIS A 1 361 ? 15.260 0.980 9.816 1.00 97.25 361 HIS A CA 1
ATOM 2917 C C . HIS A 1 361 ? 14.932 0.513 11.227 1.00 97.25 361 HIS A C 1
ATOM 2919 O O . HIS A 1 361 ? 15.382 -0.554 11.631 1.00 97.25 361 HIS A O 1
ATOM 2925 N N . GLN A 1 362 ? 14.155 1.302 11.970 1.00 97.50 362 GLN A N 1
ATOM 2926 C CA . GLN A 1 362 ? 13.833 0.998 13.364 1.00 97.50 362 GLN A CA 1
ATOM 2927 C C . GLN A 1 362 ? 12.954 -0.248 13.473 1.00 97.50 362 GLN A C 1
ATOM 2929 O O . GLN A 1 362 ? 13.204 -1.095 14.327 1.00 97.50 362 GLN A O 1
ATOM 2934 N N . ILE A 1 363 ? 11.988 -0.413 12.565 1.00 98.12 363 ILE A N 1
ATOM 2935 C CA . ILE A 1 363 ? 11.123 -1.599 12.530 1.00 98.12 363 ILE A CA 1
ATOM 2936 C C . ILE A 1 363 ? 11.938 -2.859 12.215 1.00 98.12 363 ILE A C 1
ATOM 2938 O O . ILE A 1 363 ? 11.841 -3.843 12.946 1.00 98.12 363 ILE A O 1
ATOM 2942 N N . ALA A 1 364 ? 12.782 -2.834 11.179 1.00 97.06 364 ALA A N 1
ATOM 2943 C CA . ALA A 1 364 ? 13.597 -3.992 10.814 1.00 97.06 364 ALA A CA 1
ATOM 2944 C C . ALA A 1 364 ? 14.609 -4.357 11.914 1.00 97.06 364 ALA A C 1
ATOM 2946 O O . ALA A 1 364 ? 14.756 -5.529 12.246 1.00 97.06 364 ALA A O 1
ATOM 2947 N N . MET A 1 365 ? 15.272 -3.365 12.519 1.00 95.06 365 MET A N 1
ATOM 2948 C CA . MET A 1 365 ? 16.241 -3.605 13.595 1.00 95.06 365 MET A CA 1
ATOM 2949 C C . MET A 1 365 ? 15.575 -4.106 14.881 1.00 95.06 365 MET A C 1
ATOM 2951 O O . MET A 1 365 ? 16.122 -4.980 15.547 1.00 95.06 365 MET A O 1
ATOM 2955 N N . MET A 1 366 ? 14.394 -3.590 15.230 1.00 96.50 366 MET A N 1
ATOM 2956 C CA . MET A 1 366 ? 13.640 -4.068 16.392 1.00 96.50 366 MET A CA 1
ATOM 2957 C C . MET A 1 366 ? 13.102 -5.490 16.177 1.00 96.50 366 MET A C 1
ATOM 2959 O O . MET A 1 366 ? 13.011 -6.250 17.140 1.00 96.50 366 MET A O 1
ATOM 2963 N N . GLY A 1 367 ? 12.824 -5.885 14.930 1.00 95.38 367 GLY A N 1
ATOM 2964 C CA . GLY A 1 367 ? 12.447 -7.257 14.574 1.00 95.38 367 GLY A CA 1
ATOM 2965 C C . GLY A 1 367 ? 13.495 -8.313 14.921 1.00 95.38 367 GLY A C 1
ATOM 2966 O O . GLY A 1 367 ? 13.131 -9.448 15.206 1.00 95.38 367 GLY A O 1
ATOM 2967 N N . VAL A 1 368 ? 14.774 -7.936 15.030 1.00 93.31 368 VAL A N 1
ATOM 2968 C CA . VAL A 1 368 ? 15.830 -8.848 15.508 1.00 93.31 368 VAL A CA 1
ATOM 2969 C C . VAL A 1 368 ? 15.545 -9.318 16.938 1.00 93.31 368 VAL A C 1
ATOM 2971 O O . VAL A 1 368 ? 15.844 -10.454 17.284 1.00 93.31 368 VAL A O 1
ATOM 2974 N N . SER A 1 369 ? 14.896 -8.482 17.758 1.00 92.69 369 SER A N 1
ATOM 2975 C CA . SER A 1 369 ? 14.446 -8.866 19.106 1.00 92.69 369 SER A CA 1
ATOM 2976 C C . SER A 1 369 ? 13.202 -9.768 19.127 1.00 92.69 369 SER A C 1
ATOM 2978 O O . SER A 1 369 ? 12.772 -10.162 20.206 1.00 92.69 369 SER A O 1
ATOM 2980 N N . GLU A 1 370 ? 12.620 -10.047 17.959 1.00 92.19 370 GLU A N 1
ATOM 2981 C CA . GLU A 1 370 ? 11.520 -10.991 17.707 1.00 92.19 370 GLU A CA 1
ATOM 2982 C C . GLU A 1 370 ? 12.007 -12.158 16.820 1.00 92.19 370 GLU A C 1
ATOM 2984 O O . GLU A 1 370 ? 11.234 -12.732 16.055 1.00 92.19 370 GLU A O 1
ATOM 2989 N N . ASN A 1 371 ? 13.315 -12.453 16.838 1.00 92.94 371 ASN A N 1
ATOM 2990 C CA . ASN A 1 371 ? 13.952 -13.503 16.033 1.00 92.94 371 ASN A CA 1
ATOM 2991 C C . ASN A 1 371 ? 13.746 -13.361 14.509 1.00 92.94 371 ASN A C 1
ATOM 2993 O O . ASN A 1 371 ? 13.821 -14.346 13.774 1.00 92.94 371 ASN A O 1
ATOM 2997 N N . LYS A 1 372 ? 13.521 -12.137 14.008 1.00 93.81 372 LYS A N 1
ATOM 2998 C CA . LYS A 1 372 ? 13.483 -11.836 12.569 1.00 93.81 372 LYS A CA 1
ATOM 2999 C C . LYS A 1 372 ? 14.705 -11.037 12.146 1.00 93.81 372 LYS A C 1
ATOM 3001 O O . LYS A 1 372 ? 14.888 -9.886 12.543 1.00 93.81 372 LYS A O 1
ATOM 3006 N N . GLU A 1 373 ? 15.529 -11.629 11.293 1.00 93.81 373 GLU A N 1
ATOM 3007 C CA . GLU A 1 373 ? 16.676 -10.929 10.717 1.00 93.81 373 GLU A CA 1
ATOM 3008 C C . GLU A 1 373 ? 16.234 -9.821 9.748 1.00 93.81 373 GLU A C 1
ATOM 3010 O O . GLU A 1 373 ? 15.167 -9.875 9.127 1.00 93.81 373 GLU A O 1
ATOM 3015 N N . VAL A 1 374 ? 17.087 -8.809 9.572 1.00 93.38 374 VAL A N 1
ATOM 3016 C CA . VAL A 1 374 ? 16.858 -7.748 8.583 1.00 93.38 374 VAL A CA 1
ATOM 3017 C C . VAL A 1 374 ? 16.760 -8.371 7.188 1.00 93.38 374 VAL A C 1
ATOM 3019 O O . VAL A 1 374 ? 17.661 -9.084 6.757 1.00 93.38 374 VAL A O 1
ATOM 3022 N N . GLY A 1 375 ? 15.681 -8.074 6.463 1.00 91.44 375 GLY A N 1
ATOM 3023 C CA . GLY A 1 375 ? 15.410 -8.686 5.159 1.00 91.44 375 GLY A CA 1
ATOM 3024 C C . GLY A 1 375 ? 14.403 -9.837 5.198 1.00 91.44 375 GLY A C 1
ATOM 3025 O O . GLY A 1 375 ? 13.969 -10.281 4.137 1.00 91.44 375 GLY A O 1
ATOM 3026 N N . GLN A 1 376 ? 14.003 -10.313 6.380 1.00 91.62 376 GLN A N 1
ATOM 3027 C CA . GLN A 1 376 ? 12.956 -11.326 6.509 1.00 91.62 376 GLN A CA 1
ATOM 3028 C C . GLN A 1 376 ? 11.556 -10.704 6.516 1.00 91.62 376 GLN A C 1
ATOM 3030 O O . GLN A 1 376 ? 11.342 -9.573 6.955 1.00 91.62 376 GLN A O 1
ATOM 3035 N N . TRP A 1 377 ? 10.589 -11.472 6.015 1.00 90.69 377 TRP A N 1
ATOM 3036 C CA . TRP A 1 377 ? 9.181 -11.095 6.032 1.00 90.69 377 TRP A CA 1
ATOM 3037 C C . TRP A 1 377 ? 8.577 -11.280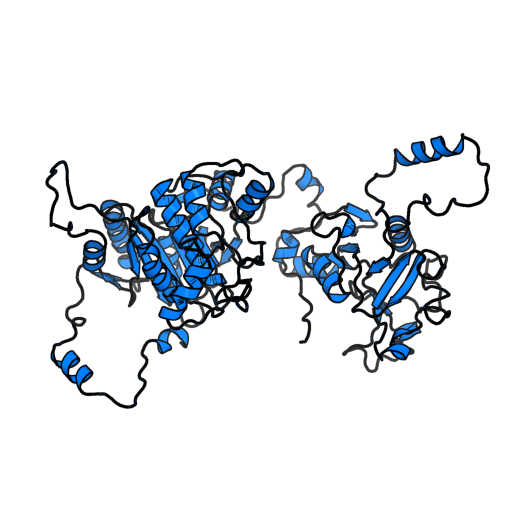 7.432 1.00 90.69 377 TRP A C 1
ATOM 3039 O O . TRP A 1 377 ? 8.912 -12.233 8.136 1.00 90.69 377 TRP A O 1
ATOM 3049 N N . PHE A 1 378 ? 7.676 -10.376 7.827 1.00 92.25 378 PHE A N 1
ATOM 3050 C CA . PHE A 1 378 ? 6.961 -10.433 9.109 1.00 92.25 378 PHE A CA 1
ATOM 3051 C C . PHE A 1 378 ? 5.510 -10.847 8.891 1.00 92.25 378 PHE A C 1
ATOM 3053 O O . PHE A 1 378 ? 4.883 -10.375 7.946 1.00 92.25 378 PHE A O 1
ATOM 3060 N N . GLY A 1 379 ? 4.953 -11.621 9.823 1.00 94.44 379 GLY A N 1
ATOM 3061 C CA . GLY A 1 379 ? 3.506 -11.775 9.947 1.00 94.44 379 GLY A CA 1
ATOM 3062 C C . GLY A 1 379 ? 2.841 -10.581 10.652 1.00 94.44 379 GLY A C 1
ATOM 3063 O O . GLY A 1 379 ? 3.535 -9.745 11.248 1.00 94.44 379 GLY A O 1
ATOM 3064 N N . PRO A 1 380 ?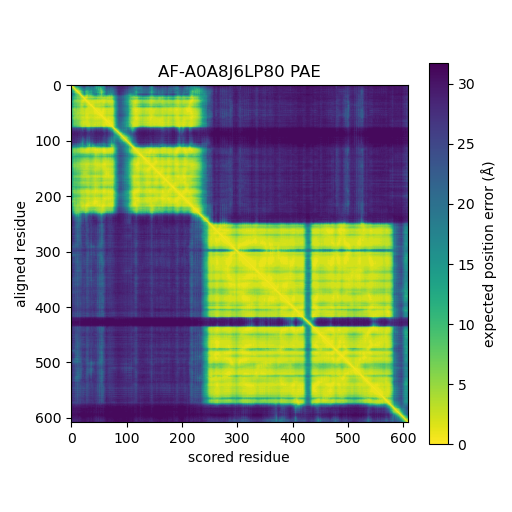 1.494 -10.502 10.641 1.00 95.56 380 PRO A N 1
ATOM 3065 C CA . PRO A 1 380 ? 0.749 -9.435 11.317 1.00 95.56 380 PRO A CA 1
ATOM 3066 C C . PRO A 1 380 ? 1.049 -9.320 12.822 1.00 95.56 380 PRO A C 1
ATOM 3068 O O . PRO A 1 380 ? 1.187 -8.214 13.341 1.00 95.56 380 PRO A O 1
ATOM 3071 N N . ASN A 1 381 ? 1.208 -10.449 13.525 1.00 95.69 381 ASN A N 1
ATOM 3072 C CA . ASN A 1 381 ? 1.560 -10.451 14.949 1.00 95.69 381 ASN A CA 1
ATOM 3073 C C . ASN A 1 381 ? 2.956 -9.853 15.189 1.00 95.69 381 ASN A C 1
ATOM 3075 O O . ASN A 1 381 ? 3.107 -8.939 15.995 1.00 95.69 381 ASN A O 1
ATOM 3079 N N . THR A 1 382 ? 3.969 -10.310 14.447 1.00 96.50 382 THR A N 1
ATOM 3080 C CA . THR A 1 382 ? 5.359 -9.867 14.620 1.00 96.50 382 THR A CA 1
ATOM 3081 C C . THR A 1 382 ? 5.507 -8.360 14.432 1.00 96.50 382 THR A C 1
ATOM 3083 O O . THR A 1 382 ? 6.123 -7.690 15.261 1.00 96.50 382 THR A O 1
ATOM 3086 N N . VAL A 1 383 ? 4.902 -7.789 13.380 1.00 98.06 383 VAL A N 1
ATOM 3087 C CA . VAL A 1 383 ? 4.959 -6.333 13.177 1.00 98.06 383 VAL A CA 1
ATOM 3088 C C . VAL A 1 383 ? 4.255 -5.584 14.312 1.00 98.06 383 VAL A C 1
ATOM 3090 O O . VAL A 1 383 ? 4.765 -4.561 14.764 1.00 98.06 383 VAL A O 1
ATOM 3093 N N . ALA A 1 384 ? 3.145 -6.105 14.844 1.00 97.94 384 ALA A N 1
ATOM 3094 C CA . ALA A 1 384 ? 2.458 -5.493 15.977 1.00 97.94 384 ALA A CA 1
ATOM 3095 C C . ALA A 1 384 ? 3.330 -5.485 17.246 1.00 97.94 384 ALA A C 1
ATOM 3097 O O . ALA A 1 384 ? 3.422 -4.449 17.911 1.00 97.94 384 ALA A O 1
ATOM 3098 N N . GLN A 1 385 ? 4.017 -6.594 17.555 1.00 97.81 385 GLN A N 1
ATOM 3099 C CA . GLN A 1 385 ? 4.939 -6.688 18.700 1.00 97.81 385 GLN A CA 1
ATOM 3100 C C . GLN A 1 385 ? 6.099 -5.695 18.571 1.00 97.81 385 GLN A C 1
ATOM 3102 O O . GLN A 1 385 ? 6.406 -4.955 19.512 1.00 97.81 385 GLN A O 1
ATOM 3107 N N . VAL A 1 386 ? 6.681 -5.589 17.373 1.00 98.31 386 VAL A N 1
ATOM 3108 C CA . VAL A 1 386 ? 7.725 -4.602 17.074 1.00 98.31 386 VAL A CA 1
ATOM 3109 C C . VAL A 1 386 ? 7.229 -3.173 17.305 1.00 98.31 386 VAL A C 1
ATOM 3111 O O . VAL A 1 386 ? 7.894 -2.394 17.993 1.00 98.31 386 VAL A O 1
ATOM 3114 N N . LEU A 1 387 ? 6.047 -2.818 16.794 1.00 98.38 387 LEU A N 1
ATOM 3115 C CA . LEU A 1 387 ? 5.479 -1.481 16.991 1.00 98.38 387 LEU A CA 1
ATOM 3116 C C . LEU A 1 387 ? 5.190 -1.198 18.472 1.00 98.38 387 LEU A C 1
ATOM 3118 O O . LEU A 1 387 ? 5.478 -0.099 18.947 1.00 98.38 387 LEU A O 1
ATOM 3122 N N . LYS A 1 388 ? 4.716 -2.193 19.234 1.00 97.94 388 LYS A N 1
ATOM 3123 C CA . LYS A 1 388 ? 4.517 -2.101 20.693 1.00 97.94 388 LYS A CA 1
ATOM 3124 C C . LYS A 1 388 ? 5.812 -1.813 21.455 1.00 97.94 388 LYS A C 1
ATOM 3126 O O . LYS A 1 388 ? 5.779 -1.137 22.486 1.00 97.94 388 LYS A O 1
ATOM 3131 N N . LYS A 1 389 ? 6.959 -2.296 20.973 1.00 97.44 389 LYS A N 1
ATOM 3132 C CA . LYS A 1 389 ? 8.275 -1.950 21.532 1.00 97.44 389 LYS A CA 1
ATOM 3133 C C . LYS A 1 389 ? 8.702 -0.535 21.127 1.00 97.44 389 LYS A C 1
ATOM 3135 O O . LYS A 1 389 ? 9.151 0.220 21.986 1.00 97.44 389 LYS A O 1
ATOM 3140 N N . LEU A 1 390 ? 8.516 -0.158 19.859 1.00 97.25 390 LEU A N 1
ATOM 3141 C CA . LEU A 1 390 ? 8.944 1.141 19.322 1.00 97.25 390 LEU A CA 1
ATOM 3142 C C . LEU A 1 390 ? 8.143 2.331 19.863 1.00 97.25 390 LEU A C 1
ATOM 3144 O O . LEU A 1 390 ? 8.713 3.393 20.102 1.00 97.25 390 LEU A O 1
ATOM 3148 N N . VAL A 1 391 ? 6.840 2.166 20.099 1.00 96.62 391 VAL A N 1
ATOM 3149 C CA . VAL A 1 391 ? 5.965 3.259 20.560 1.00 96.62 391 VAL A CA 1
ATOM 3150 C C . VAL A 1 391 ? 6.387 3.834 21.916 1.00 96.62 391 VAL A C 1
ATOM 3152 O O . VAL A 1 391 ? 6.134 5.000 22.201 1.00 96.62 391 VAL A O 1
ATOM 3155 N N . LYS A 1 392 ? 7.105 3.051 22.733 1.00 93.44 392 LYS A N 1
ATOM 3156 C CA . LYS A 1 392 ? 7.643 3.489 24.030 1.00 93.44 392 LYS A CA 1
ATOM 3157 C C . LYS A 1 392 ? 8.631 4.653 23.909 1.00 93.44 392 LYS A C 1
ATOM 3159 O O . LYS A 1 392 ? 8.835 5.361 24.887 1.00 93.44 392 LYS A O 1
ATOM 3164 N N . TYR A 1 393 ? 9.236 4.836 22.735 1.00 91.81 393 TYR A N 1
ATOM 3165 C CA . TYR A 1 393 ? 10.174 5.923 22.452 1.00 91.81 393 TYR A CA 1
ATOM 3166 C C . TYR A 1 393 ? 9.490 7.177 21.877 1.00 91.81 393 TYR A C 1
ATOM 3168 O O . TYR A 1 393 ? 10.169 8.165 21.607 1.00 91.81 393 TYR A O 1
ATOM 3176 N N . ASP A 1 394 ? 8.165 7.163 21.680 1.00 93.88 394 ASP A N 1
ATOM 3177 C CA . ASP A 1 394 ? 7.389 8.323 21.227 1.00 93.88 394 ASP A CA 1
ATOM 3178 C C . ASP A 1 394 ? 6.621 8.980 22.380 1.00 93.88 394 ASP A C 1
ATOM 3180 O O . ASP A 1 394 ? 5.411 8.809 22.548 1.00 93.88 394 ASP A O 1
ATOM 3184 N N . GLU A 1 395 ? 7.339 9.776 23.173 1.00 91.88 395 GLU A N 1
ATOM 3185 C CA . GLU A 1 395 ? 6.770 10.502 24.317 1.00 91.88 395 GLU A CA 1
ATOM 3186 C C . GLU A 1 395 ? 5.654 11.476 23.905 1.00 91.88 395 GLU A C 1
ATOM 3188 O O . GLU A 1 395 ? 4.697 11.674 24.652 1.00 91.88 395 GLU A O 1
ATOM 3193 N N . TRP A 1 396 ? 5.740 12.049 22.698 1.00 95.19 396 TRP A N 1
ATOM 3194 C CA . TRP A 1 396 ? 4.776 13.037 22.205 1.00 95.19 396 TRP A CA 1
ATOM 3195 C C . TRP A 1 396 ? 3.362 12.470 22.070 1.00 95.19 396 TRP A C 1
ATOM 3197 O O . TRP A 1 396 ? 2.400 13.133 22.452 1.00 95.19 396 TRP A O 1
ATOM 3207 N N . SER A 1 397 ? 3.232 11.250 21.547 1.00 93.44 397 SER A N 1
ATOM 3208 C CA . SER A 1 397 ? 1.923 10.609 21.380 1.00 93.44 397 SER A CA 1
ATOM 3209 C C . SER A 1 397 ? 1.493 9.833 22.622 1.00 93.44 397 SER A C 1
ATOM 3211 O O . SER A 1 397 ? 0.295 9.657 22.831 1.00 93.44 397 SER A O 1
ATOM 3213 N N . SER A 1 398 ? 2.450 9.356 23.435 1.00 92.56 398 SER A N 1
ATOM 3214 C CA . SER A 1 398 ? 2.196 8.571 24.657 1.00 92.56 398 SER A CA 1
ATOM 3215 C C . SER A 1 398 ? 1.187 7.421 24.452 1.00 92.56 398 SER A C 1
ATOM 3217 O O . SER A 1 398 ? 0.377 7.109 25.325 1.00 92.56 398 SER A O 1
ATOM 3219 N N . LEU A 1 399 ? 1.243 6.794 23.272 1.00 94.69 399 LEU A N 1
ATOM 3220 C CA . LEU A 1 399 ? 0.319 5.759 22.811 1.00 94.69 399 LEU A CA 1
ATOM 3221 C C . LEU A 1 399 ? 0.622 4.411 23.489 1.00 94.69 399 LEU A C 1
ATOM 3223 O O . LEU A 1 399 ? 1.772 3.974 23.553 1.00 94.69 399 LEU A O 1
ATOM 3227 N N . ALA A 1 400 ? -0.417 3.718 23.945 1.00 97.25 400 ALA A N 1
ATOM 3228 C CA . ALA A 1 400 ? -0.354 2.334 24.394 1.00 97.25 400 ALA A CA 1
ATOM 3229 C C . ALA A 1 400 ? -0.739 1.385 23.248 1.00 97.25 400 ALA A C 1
ATOM 3231 O O . ALA A 1 400 ? -1.746 1.597 22.577 1.00 97.25 400 ALA A O 1
ATOM 3232 N N . ILE A 1 401 ? 0.036 0.316 23.039 1.00 98.19 401 ILE A N 1
ATOM 3233 C CA . ILE A 1 401 ? -0.304 -0.749 22.084 1.00 98.19 401 ILE A CA 1
ATOM 3234 C C . ILE A 1 401 ? -0.585 -2.040 22.852 1.00 98.19 401 ILE A C 1
ATOM 3236 O O . ILE A 1 401 ? 0.291 -2.555 23.557 1.00 98.19 401 ILE A O 1
ATOM 3240 N N . HIS A 1 402 ? -1.796 -2.573 22.695 1.00 98.12 402 HIS A N 1
ATOM 3241 C CA . HIS A 1 402 ? -2.183 -3.880 23.221 1.00 98.12 402 HIS A CA 1
ATOM 3242 C C . HIS A 1 402 ? -2.396 -4.861 22.071 1.00 98.12 402 HIS A C 1
ATOM 3244 O O . HIS A 1 402 ? -3.016 -4.516 21.068 1.00 98.12 402 HIS A O 1
ATOM 3250 N N . ILE A 1 403 ? -1.893 -6.082 22.232 1.00 97.94 403 ILE A N 1
ATOM 3251 C CA . ILE A 1 403 ? -2.016 -7.156 21.246 1.00 97.94 403 ILE A CA 1
ATOM 3252 C C . ILE A 1 403 ? -2.757 -8.286 21.948 1.00 97.94 403 ILE A C 1
ATOM 3254 O O . ILE A 1 403 ? -2.224 -8.849 22.904 1.00 97.94 403 ILE A O 1
ATOM 3258 N N . ALA A 1 404 ? -3.990 -8.549 21.523 1.00 95.00 404 ALA A N 1
ATOM 3259 C CA . ALA A 1 404 ? -4.833 -9.588 22.098 1.00 95.00 404 ALA A CA 1
ATOM 3260 C C . ALA A 1 404 ? -4.444 -10.943 21.498 1.00 95.00 404 ALA A C 1
ATOM 3262 O O . ALA A 1 404 ? -4.686 -11.189 20.318 1.00 95.00 404 ALA A O 1
ATOM 3263 N N . LEU A 1 405 ? -3.806 -11.789 22.304 1.00 89.56 405 LEU A N 1
ATOM 3264 C CA . LEU A 1 405 ? -3.425 -13.147 21.918 1.00 89.56 405 LEU A CA 1
ATOM 3265 C C . LEU A 1 405 ? -4.568 -14.132 22.213 1.00 89.56 405 LEU A C 1
ATOM 3267 O O . LEU A 1 405 ? -5.558 -13.777 22.855 1.00 89.56 405 LEU A O 1
ATOM 3271 N N . ASP A 1 406 ? -4.451 -15.353 21.691 1.00 87.12 406 ASP A N 1
ATOM 3272 C CA . ASP A 1 406 ? -5.397 -16.456 21.928 1.00 87.12 406 ASP A CA 1
ATOM 3273 C C . ASP A 1 406 ? -6.856 -16.119 21.585 1.00 87.12 406 ASP A C 1
ATOM 3275 O O . ASP A 1 406 ? -7.798 -16.600 22.219 1.00 87.12 406 ASP A O 1
ATOM 3279 N N . ASN A 1 407 ? -7.048 -15.237 20.596 1.00 89.88 407 ASN A N 1
ATOM 3280 C CA . ASN A 1 407 ? -8.350 -14.721 20.172 1.00 89.88 407 ASN A CA 1
ATOM 3281 C C . ASN A 1 407 ? -9.209 -14.215 21.351 1.00 89.88 407 ASN A C 1
ATOM 3283 O O . ASN A 1 407 ? -10.434 -14.318 21.306 1.00 89.88 407 ASN A O 1
ATOM 3287 N N . THR A 1 408 ? -8.589 -13.695 22.417 1.00 91.62 408 THR A N 1
ATOM 3288 C CA . THR A 1 408 ? -9.290 -13.281 23.640 1.00 91.62 408 THR A CA 1
ATOM 3289 C C . THR A 1 408 ? -8.890 -11.872 24.055 1.00 91.62 408 THR A C 1
ATOM 3291 O O . THR A 1 408 ? -7.732 -11.576 24.344 1.00 91.62 408 THR A O 1
ATOM 3294 N N . LEU A 1 409 ? -9.879 -10.985 24.140 1.00 93.69 409 LEU A N 1
ATOM 3295 C CA . LEU A 1 409 ? -9.712 -9.620 24.618 1.00 93.69 409 LEU A CA 1
ATOM 3296 C C . LEU A 1 409 ? -9.977 -9.542 26.127 1.00 93.69 409 LEU A C 1
ATOM 3298 O O . LEU A 1 409 ? -11.129 -9.616 26.560 1.00 93.69 409 LEU A O 1
ATOM 3302 N N . VAL A 1 410 ? -8.925 -9.335 26.922 1.00 95.38 410 VAL A N 1
ATOM 3303 C CA . VAL A 1 410 ? -9.029 -9.197 28.384 1.00 95.38 410 VAL A CA 1
ATOM 3304 C C . VAL A 1 410 ? -9.132 -7.718 28.771 1.00 95.38 410 VAL A C 1
ATOM 3306 O O . VAL A 1 410 ? -8.168 -6.958 28.693 1.00 95.38 410 VAL A O 1
ATOM 3309 N N . VAL A 1 411 ? -10.320 -7.291 29.204 1.00 95.06 411 VAL A N 1
ATOM 3310 C CA . VAL A 1 411 ? -10.624 -5.874 29.480 1.00 95.06 411 VAL A CA 1
ATOM 3311 C C . VAL A 1 411 ? -9.803 -5.315 30.650 1.00 95.06 411 VAL A C 1
ATOM 3313 O O . VAL A 1 411 ? -9.407 -4.149 30.597 1.00 95.06 411 VAL A O 1
ATOM 3316 N N . SER A 1 412 ? -9.542 -6.107 31.698 1.00 93.38 412 SER A N 1
ATOM 3317 C CA . SER A 1 412 ? -8.731 -5.680 32.850 1.00 93.38 412 SER A CA 1
ATOM 3318 C C . SER A 1 412 ? -7.309 -5.292 32.452 1.00 93.38 412 SER A C 1
ATOM 3320 O O . SER A 1 412 ? -6.847 -4.226 32.848 1.00 93.38 412 SER A O 1
ATOM 3322 N N . ASP A 1 413 ? -6.660 -6.099 31.612 1.00 93.69 413 ASP A N 1
ATOM 3323 C CA . ASP A 1 413 ? -5.273 -5.894 31.177 1.00 93.69 413 ASP A CA 1
ATOM 3324 C C . ASP A 1 413 ? -5.119 -4.606 30.371 1.00 93.69 413 ASP A C 1
ATOM 3326 O O . ASP A 1 413 ? -4.140 -3.874 30.500 1.00 93.69 413 ASP A O 1
ATOM 3330 N N . ILE A 1 414 ? -6.109 -4.310 29.528 1.00 95.12 414 ILE A N 1
ATOM 3331 C CA . ILE A 1 414 ? -6.116 -3.087 28.727 1.00 95.12 414 ILE A CA 1
ATOM 3332 C C . ILE A 1 414 ? -6.307 -1.867 29.620 1.00 95.12 414 ILE A C 1
ATOM 3334 O O . ILE A 1 414 ? -5.627 -0.858 29.427 1.00 95.12 414 ILE A O 1
ATOM 3338 N N . ARG A 1 415 ? -7.205 -1.952 30.609 1.00 94.56 415 ARG A N 1
ATOM 3339 C CA . ARG A 1 415 ? -7.395 -0.871 31.579 1.00 94.56 415 ARG A CA 1
ATOM 3340 C C . ARG A 1 415 ? -6.134 -0.629 32.395 1.00 94.56 415 ARG A C 1
ATOM 3342 O O . ARG A 1 415 ? -5.747 0.522 32.520 1.00 94.56 415 ARG A O 1
ATOM 3349 N N . GLU A 1 416 ? -5.479 -1.675 32.883 1.00 93.06 416 GLU A N 1
ATOM 3350 C CA . GLU A 1 416 ? -4.205 -1.564 33.605 1.00 93.06 416 GLU A CA 1
ATOM 3351 C C . GLU A 1 416 ? -3.108 -0.931 32.734 1.00 93.06 416 GLU A C 1
ATOM 3353 O O . GLU A 1 416 ? -2.376 -0.055 33.186 1.00 93.06 416 GLU A O 1
ATOM 3358 N N . LEU A 1 417 ? -3.033 -1.305 31.452 1.00 93.56 417 LEU A N 1
ATOM 3359 C CA . LEU A 1 417 ? -2.064 -0.733 30.517 1.00 93.56 417 LEU A CA 1
ATOM 3360 C C . LEU A 1 417 ? -2.306 0.764 30.246 1.00 93.56 417 LEU A C 1
ATOM 3362 O O . LEU A 1 417 ? -1.347 1.527 30.092 1.00 93.56 417 LEU A O 1
ATOM 3366 N N . CYS A 1 418 ? -3.572 1.175 30.130 1.00 93.69 418 CYS A N 1
ATOM 3367 C CA . CYS A 1 418 ? -3.935 2.529 29.705 1.00 93.69 418 CYS A CA 1
ATOM 3368 C C . CYS A 1 418 ? -4.124 3.501 30.876 1.00 93.69 418 CYS A C 1
ATOM 3370 O O . CYS A 1 418 ? -3.877 4.694 30.707 1.00 93.69 418 CYS A O 1
ATOM 3372 N N . LEU A 1 419 ? -4.533 3.020 32.050 1.00 89.62 419 LEU A N 1
ATOM 3373 C CA . LEU A 1 419 ? -4.666 3.807 33.274 1.00 89.62 419 LEU A CA 1
ATOM 3374 C C . LEU A 1 419 ? -3.332 3.755 34.019 1.00 89.62 419 LEU A C 1
ATOM 3376 O O . LEU A 1 419 ? -3.061 2.824 34.769 1.00 89.62 419 LEU A O 1
ATOM 3380 N N . SER A 1 420 ? -2.464 4.741 33.795 1.00 67.94 420 SER A N 1
ATOM 3381 C CA . SER A 1 420 ? -1.177 4.767 34.495 1.00 67.94 420 SER A CA 1
ATOM 3382 C C . SER A 1 420 ? -1.380 4.926 36.007 1.00 67.94 420 SER A C 1
ATOM 3384 O O . SER A 1 420 ? -2.113 5.826 36.430 1.00 67.94 420 SER A O 1
ATOM 3386 N N . GLU A 1 421 ? -0.654 4.160 36.823 1.00 55.03 421 GLU A N 1
ATOM 3387 C CA . GLU A 1 421 ? -0.357 4.579 38.191 1.00 55.03 421 GLU A CA 1
ATOM 3388 C C . GLU A 1 421 ? 0.510 5.836 38.111 1.00 55.03 421 GLU A C 1
ATOM 3390 O O . GLU A 1 421 ? 1.627 5.817 37.594 1.00 55.03 421 GLU A O 1
ATOM 3395 N N . SER A 1 422 ? -0.016 6.962 38.587 1.00 45.12 422 SER A N 1
ATOM 3396 C CA . SER A 1 422 ? 0.769 8.175 38.765 1.00 45.12 422 SER A CA 1
ATOM 3397 C C . SER A 1 422 ? 2.045 7.836 39.537 1.00 45.12 422 SER A C 1
ATOM 3399 O O . SER A 1 422 ? 1.954 7.417 40.691 1.00 45.12 422 SER A O 1
ATOM 3401 N N . CYS A 1 423 ? 3.218 8.045 38.936 1.00 36.84 423 CYS A N 1
ATOM 3402 C CA . CYS A 1 423 ? 4.492 8.022 39.644 1.00 36.84 423 CYS A CA 1
ATOM 3403 C C . CYS A 1 423 ? 4.442 9.046 40.788 1.00 36.84 423 CYS A C 1
ATOM 3405 O O . CYS A 1 423 ? 4.681 10.239 40.593 1.00 36.84 423 CYS A O 1
ATOM 3407 N N . SER A 1 424 ? 4.112 8.603 41.996 1.00 38.47 424 SER A N 1
ATOM 3408 C CA . SER A 1 424 ? 4.292 9.395 43.199 1.00 38.47 424 SER A CA 1
ATOM 3409 C C . SER A 1 424 ? 5.720 9.219 43.684 1.00 38.47 424 SER A C 1
ATOM 3411 O O . SER A 1 424 ? 6.010 8.257 44.379 1.00 38.47 424 SER A O 1
ATOM 3413 N N . GLU A 1 425 ? 6.574 10.188 43.361 1.00 41.69 425 GLU A N 1
ATOM 3414 C CA . GLU A 1 425 ? 7.493 10.787 44.331 1.00 41.69 425 GLU A CA 1
ATOM 3415 C C . GLU A 1 425 ? 7.957 12.165 43.827 1.00 41.69 425 GLU A C 1
ATOM 3417 O O . GLU A 1 425 ? 8.919 12.306 43.081 1.00 41.69 425 GLU A O 1
ATOM 3422 N N . GLY A 1 426 ? 7.241 13.214 44.257 1.00 42.75 426 GLY A N 1
ATOM 3423 C CA . GLY A 1 426 ? 7.814 14.560 44.342 1.00 42.75 426 GLY A CA 1
ATOM 3424 C C . GLY A 1 426 ? 7.354 15.626 43.343 1.00 42.75 426 GLY A C 1
ATOM 3425 O O . GLY A 1 426 ? 8.196 16.298 42.769 1.00 42.75 426 GLY A O 1
ATOM 3426 N N . SER A 1 427 ? 6.054 15.918 43.221 1.00 36.91 427 SER A N 1
ATOM 3427 C CA . SER A 1 427 ? 5.621 17.319 43.047 1.00 36.91 427 SER A CA 1
ATOM 3428 C C . SER A 1 427 ? 4.140 17.496 43.367 1.00 36.91 427 SER A C 1
ATOM 3430 O O . SER A 1 427 ? 3.256 16.946 42.717 1.00 36.91 427 SER A O 1
ATOM 3432 N N . ARG A 1 428 ? 3.862 18.281 44.409 1.00 43.56 428 ARG A N 1
ATOM 3433 C CA . ARG A 1 428 ? 2.517 18.716 44.779 1.00 43.56 428 ARG A CA 1
ATOM 3434 C C . ARG A 1 428 ? 2.068 19.823 43.827 1.00 43.56 428 ARG A C 1
ATOM 3436 O O . ARG A 1 428 ? 2.453 20.972 44.013 1.00 43.56 428 ARG A O 1
ATOM 3443 N N . SER A 1 429 ? 1.169 19.509 42.901 1.00 34.28 429 SER A N 1
ATOM 3444 C CA . SER A 1 429 ? 0.182 20.484 42.431 1.00 34.28 429 SER A CA 1
ATOM 3445 C C . SER A 1 429 ? -1.098 19.766 42.020 1.00 34.28 429 SER A C 1
ATOM 3447 O O . SER A 1 429 ? -1.228 19.235 40.925 1.00 34.28 429 SER A O 1
ATOM 3449 N N . ALA A 1 430 ? -2.038 19.712 42.958 1.00 45.19 430 ALA A N 1
ATOM 3450 C CA . ALA A 1 430 ? -3.376 19.193 42.746 1.00 45.19 430 ALA A CA 1
ATOM 3451 C C . ALA A 1 430 ? -4.216 20.217 41.977 1.00 45.19 430 ALA A C 1
ATOM 3453 O O . ALA A 1 430 ? -4.532 21.248 42.571 1.00 45.19 430 ALA A O 1
ATOM 3454 N N . ARG A 1 431 ? -4.618 19.920 40.728 1.00 35.31 431 ARG A N 1
ATOM 3455 C CA . ARG A 1 431 ? -5.800 20.496 40.046 1.00 35.31 431 ARG A CA 1
ATOM 3456 C C . ARG A 1 431 ? -6.305 19.570 38.912 1.00 35.31 431 ARG A C 1
ATOM 3458 O O . ARG A 1 431 ? -5.735 19.626 37.836 1.00 35.31 431 ARG A O 1
ATOM 3465 N N . PHE A 1 432 ? -7.418 18.850 39.172 1.00 35.44 432 PHE A N 1
ATOM 3466 C CA . PHE A 1 432 ? -8.303 18.084 38.242 1.00 35.44 432 PHE A CA 1
ATOM 3467 C C . PHE A 1 432 ? -7.661 16.857 37.543 1.00 35.44 432 PHE A C 1
ATOM 3469 O O . PHE A 1 432 ? -6.552 16.981 37.068 1.00 35.44 432 PHE A O 1
ATOM 3476 N N . GLY A 1 433 ? -8.221 15.647 37.388 1.00 33.50 433 GLY A N 1
ATOM 3477 C CA . GLY A 1 433 ? -9.462 14.950 37.761 1.00 33.50 433 GLY A CA 1
ATOM 3478 C C . GLY A 1 433 ? -9.529 13.647 36.920 1.00 33.50 433 GLY A C 1
ATOM 3479 O O . GLY A 1 433 ? -9.335 13.747 35.719 1.00 33.50 433 GLY A O 1
ATOM 3480 N N . SER A 1 434 ? -9.806 12.473 37.527 1.00 41.31 434 SER A N 1
ATOM 3481 C CA . SER A 1 434 ? -9.830 11.100 36.927 1.00 41.31 434 SER A CA 1
ATOM 3482 C C . SER A 1 434 ? -8.519 10.610 36.276 1.00 41.31 434 SER A C 1
ATOM 3484 O O . SER A 1 434 ? -7.798 11.393 35.688 1.00 41.31 434 SER A O 1
ATOM 3486 N N . GLY A 1 435 ? -8.171 9.325 36.431 1.00 56.06 435 GLY A N 1
ATOM 3487 C CA . GLY A 1 435 ? -6.905 8.772 35.923 1.00 56.06 435 GLY A CA 1
ATOM 3488 C C . GLY A 1 435 ? -6.741 8.984 34.415 1.00 56.06 435 GLY A C 1
ATOM 3489 O O . GLY A 1 435 ? -7.648 8.656 33.653 1.00 56.06 435 GLY A O 1
ATOM 3490 N N . ASP A 1 436 ? -5.608 9.552 33.998 1.00 81.88 436 ASP A N 1
ATOM 3491 C CA . ASP A 1 436 ? -5.348 9.882 32.596 1.00 81.88 436 ASP A CA 1
ATOM 3492 C C . ASP A 1 436 ? -5.220 8.596 31.761 1.00 81.88 436 ASP A C 1
ATOM 3494 O O . ASP A 1 436 ? -4.289 7.806 31.935 1.00 81.88 436 ASP A O 1
ATOM 3498 N N . TRP A 1 437 ? -6.181 8.377 30.861 1.00 92.56 437 TRP A N 1
ATOM 3499 C CA . TRP A 1 437 ? -6.181 7.267 29.908 1.00 92.56 437 TRP A CA 1
ATOM 3500 C C . TRP A 1 437 ? -5.165 7.524 28.792 1.00 92.56 437 TRP A C 1
ATOM 3502 O O . TRP A 1 437 ? -5.285 8.501 28.049 1.00 92.56 437 TRP A O 1
ATOM 3512 N N . LYS A 1 438 ? -4.199 6.620 28.622 1.00 95.19 438 LYS A N 1
ATOM 3513 C CA . LYS A 1 438 ? -3.312 6.619 27.453 1.00 95.19 438 LYS A CA 1
ATOM 3514 C C . LYS A 1 438 ? -4.087 6.178 26.209 1.00 95.19 438 LYS A C 1
ATOM 3516 O O . LYS A 1 438 ? -4.711 5.117 26.260 1.00 95.19 438 LYS A O 1
ATOM 3521 N N . PRO A 1 439 ? -4.021 6.919 25.085 1.00 97.56 439 PRO A N 1
ATOM 3522 C CA . PRO A 1 439 ? -4.630 6.491 23.832 1.00 97.56 439 PRO A CA 1
ATOM 3523 C C . PRO A 1 439 ? -4.191 5.069 23.475 1.00 97.56 439 PRO A C 1
ATOM 3525 O O . PRO A 1 439 ? -3.014 4.732 23.589 1.00 97.56 439 PRO A O 1
ATOM 3528 N N . LEU A 1 440 ? -5.138 4.236 23.059 1.00 98.38 440 LEU A N 1
ATOM 3529 C CA . LEU A 1 440 ? -4.933 2.810 22.838 1.00 98.38 440 LEU A CA 1
ATOM 3530 C C . LEU A 1 440 ? -4.998 2.489 21.348 1.00 98.38 440 LEU A C 1
ATOM 3532 O O . LEU A 1 440 ? -6.002 2.766 20.696 1.00 98.38 440 LEU A O 1
ATOM 3536 N N . LEU A 1 441 ? -3.968 1.818 20.845 1.00 98.69 441 LEU A N 1
ATOM 3537 C CA . LEU A 1 441 ? -4.007 1.033 19.617 1.00 98.69 441 LEU A CA 1
ATOM 3538 C C . LEU A 1 441 ? -4.131 -0.449 20.001 1.00 98.69 441 LEU A C 1
ATOM 3540 O O . LEU A 1 441 ? -3.199 -1.058 20.527 1.00 98.69 441 LEU A O 1
ATOM 3544 N N . LEU A 1 442 ? -5.306 -1.018 19.763 1.00 98.62 442 LEU A N 1
ATOM 3545 C CA . LEU A 1 442 ? -5.612 -2.422 20.001 1.00 98.62 442 LEU A CA 1
ATOM 3546 C C . LEU A 1 442 ? -5.430 -3.210 18.703 1.00 98.62 442 LEU A C 1
ATOM 3548 O O . LEU A 1 442 ? -6.026 -2.867 17.686 1.00 98.62 442 LEU A O 1
ATOM 3552 N N . VAL A 1 443 ? -4.647 -4.281 18.751 1.00 98.62 443 VAL A N 1
ATOM 3553 C CA . VAL A 1 443 ? -4.418 -5.194 17.628 1.00 98.62 443 VAL A CA 1
ATOM 3554 C C . VAL A 1 443 ? -4.879 -6.591 18.026 1.00 98.62 443 VAL A C 1
ATOM 3556 O O . VAL A 1 443 ? -4.523 -7.081 19.095 1.00 98.62 443 VAL A O 1
ATOM 3559 N N . VAL A 1 444 ? -5.661 -7.239 17.169 1.00 98.00 444 VAL A N 1
ATOM 3560 C CA . VAL A 1 444 ? -6.150 -8.608 17.365 1.00 98.00 444 VAL A CA 1
ATOM 3561 C C . VAL A 1 444 ? -5.672 -9.456 16.183 1.00 98.00 444 VAL A C 1
ATOM 3563 O O . VAL A 1 444 ? -6.310 -9.425 15.126 1.00 98.00 444 VAL A O 1
ATOM 3566 N N . PRO A 1 445 ? -4.521 -10.146 16.297 1.00 97.25 445 PRO A N 1
ATOM 3567 C CA . PRO A 1 445 ? -4.081 -11.131 15.315 1.00 97.25 445 PRO A CA 1
ATOM 3568 C C . PRO A 1 445 ? -5.052 -12.313 15.270 1.00 97.25 445 PRO A C 1
ATOM 3570 O O . PRO A 1 445 ? -5.460 -12.813 16.313 1.00 97.25 445 PRO A O 1
ATOM 3573 N N . LEU A 1 446 ? -5.421 -12.753 14.070 1.00 95.62 446 LEU A N 1
ATOM 3574 C CA . LEU A 1 446 ? -6.403 -13.804 13.829 1.00 95.62 446 LEU A CA 1
ATOM 3575 C C . LEU A 1 446 ? -5.932 -14.740 12.713 1.00 95.62 446 LEU A C 1
ATOM 3577 O O . LEU A 1 446 ? -5.293 -14.322 11.744 1.00 95.62 446 LEU A O 1
ATOM 3581 N N . ARG A 1 447 ? -6.345 -16.005 12.818 1.00 94.44 447 ARG A N 1
ATOM 3582 C CA . ARG A 1 447 ? -6.221 -17.018 11.767 1.00 94.44 447 ARG A CA 1
ATOM 3583 C C . ARG A 1 447 ? -7.616 -17.509 11.382 1.00 94.44 447 ARG A C 1
ATOM 3585 O O . ARG A 1 447 ? -8.224 -18.295 12.099 1.00 94.44 447 ARG A O 1
ATOM 3592 N N . LEU A 1 448 ? -8.135 -17.032 10.253 1.00 94.44 448 LEU A N 1
ATOM 3593 C CA . LEU A 1 448 ? -9.536 -17.219 9.834 1.00 94.44 448 LEU A CA 1
ATOM 3594 C C . LEU A 1 448 ? -9.773 -18.468 8.965 1.00 94.44 448 LEU A C 1
ATOM 3596 O O . LEU A 1 448 ? -10.844 -18.639 8.380 1.00 94.44 448 LEU A O 1
ATOM 3600 N N . GLY A 1 449 ? -8.771 -19.335 8.858 1.00 93.00 449 GLY A N 1
ATOM 3601 C CA . GLY A 1 449 ? -8.787 -20.553 8.057 1.00 93.00 449 GLY A CA 1
ATOM 3602 C C . GLY A 1 449 ? -7.375 -21.081 7.808 1.00 93.00 449 GLY A C 1
ATOM 3603 O O . GLY A 1 449 ? -6.396 -20.451 8.202 1.00 93.00 449 GLY A O 1
ATOM 3604 N N . LEU A 1 450 ? -7.268 -22.245 7.163 1.00 88.75 450 LEU A N 1
ATOM 3605 C CA . LEU A 1 450 ? -5.975 -22.885 6.875 1.00 88.75 450 LEU A CA 1
ATOM 3606 C C . LEU A 1 450 ? -5.311 -22.297 5.619 1.00 88.75 450 LEU A C 1
ATOM 3608 O O . LEU A 1 450 ? -4.152 -21.899 5.636 1.00 88.75 450 LEU A O 1
ATOM 3612 N N . GLN A 1 451 ? -6.056 -22.224 4.513 1.00 86.88 451 GLN A N 1
ATOM 3613 C CA . GLN A 1 451 ? -5.556 -21.707 3.228 1.00 86.88 451 GLN A CA 1
ATOM 3614 C C . GLN A 1 451 ? -6.380 -20.532 2.703 1.00 86.88 451 GLN A C 1
ATOM 3616 O O . GLN A 1 451 ? -5.837 -19.624 2.079 1.00 86.88 451 GLN A O 1
ATOM 3621 N N . GLU A 1 452 ? -7.680 -20.547 2.985 1.00 91.25 452 GLU A N 1
ATOM 3622 C CA . GLU A 1 452 ? -8.656 -19.538 2.587 1.00 91.25 452 GLU A CA 1
ATOM 3623 C C . GLU A 1 452 ? -9.479 -19.143 3.816 1.00 91.25 452 GLU A C 1
ATOM 3625 O O . GLU A 1 452 ? -9.589 -19.923 4.770 1.00 91.25 452 GLU A O 1
ATOM 3630 N N . ILE A 1 453 ? -10.056 -17.942 3.800 1.00 93.25 453 ILE A N 1
ATOM 3631 C CA . ILE A 1 453 ? -10.956 -17.494 4.865 1.00 93.25 453 ILE A CA 1
ATOM 3632 C C . ILE A 1 453 ? -12.214 -18.360 4.867 1.00 93.25 453 ILE A C 1
ATOM 3634 O O . ILE A 1 453 ? -12.883 -18.516 3.845 1.00 93.25 453 ILE A O 1
ATOM 3638 N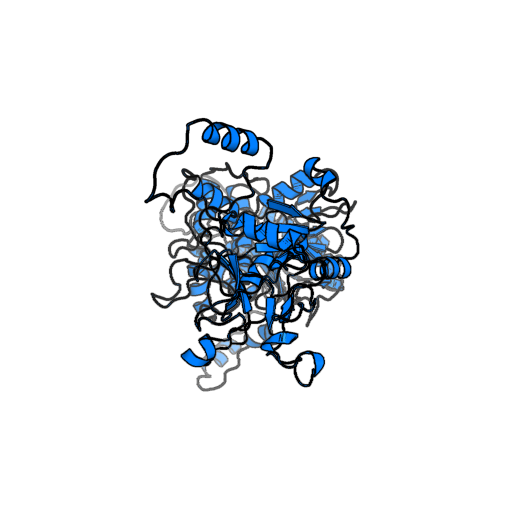 N . ASN A 1 454 ? -12.577 -18.883 6.037 1.00 94.38 454 ASN A N 1
ATOM 3639 C CA . ASN A 1 454 ? -13.855 -19.557 6.204 1.00 94.38 454 ASN A CA 1
ATOM 3640 C C . ASN A 1 454 ? -15.003 -18.528 6.076 1.00 94.38 454 ASN A C 1
ATOM 3642 O O . ASN A 1 454 ? -15.027 -17.564 6.850 1.00 94.38 454 ASN A O 1
ATOM 3646 N N . PRO A 1 455 ? -15.978 -18.721 5.162 1.00 94.69 455 PRO A N 1
ATOM 3647 C CA . PRO A 1 455 ? -17.058 -17.761 4.920 1.00 94.69 455 PRO A CA 1
ATOM 3648 C C . PRO A 1 455 ? -17.871 -17.353 6.155 1.00 94.69 455 PRO A C 1
ATOM 3650 O O . PRO A 1 455 ? -18.455 -16.272 6.159 1.00 94.69 455 PRO A O 1
ATOM 3653 N N . ILE A 1 456 ? -17.887 -18.168 7.219 1.00 93.94 456 ILE A N 1
ATOM 3654 C CA . ILE A 1 456 ? -18.550 -17.816 8.488 1.00 93.94 456 ILE A CA 1
ATOM 3655 C C . ILE A 1 456 ? -18.003 -16.517 9.100 1.00 93.94 456 ILE A C 1
ATOM 3657 O O . ILE A 1 456 ? -18.735 -15.799 9.770 1.00 93.94 456 ILE A O 1
ATOM 3661 N N . TYR A 1 457 ? -16.734 -16.189 8.843 1.00 94.38 457 TYR A N 1
ATOM 3662 C CA . TYR A 1 457 ? -16.061 -15.030 9.428 1.00 94.38 457 TYR A CA 1
ATOM 3663 C C . TYR A 1 457 ? -16.241 -13.742 8.620 1.00 94.38 457 TYR A C 1
ATOM 3665 O O . TYR A 1 457 ? -15.894 -12.667 9.108 1.00 94.38 457 TYR A O 1
ATOM 3673 N N . VAL A 1 458 ? -16.802 -13.816 7.408 1.00 94.38 458 VAL A N 1
ATOM 3674 C CA . VAL A 1 458 ? -16.960 -12.658 6.509 1.00 94.38 458 VAL A CA 1
ATOM 3675 C C . VAL A 1 458 ? -17.832 -11.571 7.138 1.00 94.38 458 VAL A C 1
ATOM 3677 O O . VAL A 1 458 ? -17.440 -10.405 7.146 1.00 94.38 458 VAL A O 1
ATOM 3680 N N . SER A 1 459 ? -18.970 -11.961 7.722 1.00 93.62 459 SER A N 1
ATOM 3681 C CA . SER A 1 459 ? -19.888 -11.053 8.428 1.00 93.62 459 SER A CA 1
ATOM 3682 C C . SER A 1 459 ? -19.173 -10.311 9.563 1.00 93.62 459 SER A C 1
ATOM 3684 O O . SER A 1 459 ? -19.197 -9.078 9.630 1.00 93.62 459 SER A O 1
ATOM 3686 N N . GLY A 1 460 ? -18.448 -11.055 10.405 1.00 94.38 460 GLY A N 1
ATOM 3687 C CA . GLY A 1 460 ? -17.666 -10.484 11.498 1.00 94.38 460 GLY A CA 1
ATOM 3688 C C . GLY A 1 460 ? -16.581 -9.525 11.003 1.00 94.38 460 GLY A C 1
ATOM 3689 O O . GLY A 1 460 ? -16.432 -8.424 11.529 1.00 94.38 460 GLY A O 1
ATOM 3690 N N . LEU A 1 461 ? -15.853 -9.889 9.946 1.00 95.69 461 LEU A N 1
ATOM 3691 C CA . LEU A 1 461 ? -14.771 -9.055 9.423 1.00 95.69 461 LEU A CA 1
ATOM 3692 C C . LEU A 1 461 ? -15.307 -7.750 8.813 1.00 95.69 461 LEU A C 1
ATOM 3694 O O . LEU A 1 461 ? -14.755 -6.677 9.059 1.00 95.69 461 LEU A O 1
ATOM 3698 N N . GLN A 1 462 ? -16.432 -7.811 8.093 1.00 96.06 462 GLN A N 1
ATOM 3699 C CA . GLN A 1 462 ? -17.136 -6.622 7.602 1.00 96.06 462 GLN A CA 1
ATOM 3700 C C . GLN A 1 462 ? -17.564 -5.702 8.749 1.00 96.06 462 GLN A C 1
ATOM 3702 O O . GLN A 1 462 ? -17.458 -4.482 8.631 1.00 96.06 462 GLN A O 1
ATOM 3707 N N . LYS A 1 463 ? -18.031 -6.263 9.870 1.00 96.31 463 LYS A N 1
ATOM 3708 C CA . LYS A 1 463 ? -18.414 -5.489 11.059 1.00 96.31 463 LYS A CA 1
ATOM 3709 C C . LYS A 1 463 ? -17.232 -4.763 11.691 1.00 96.31 463 LYS A C 1
ATOM 3711 O O . LYS A 1 463 ? -17.398 -3.613 12.093 1.00 96.31 463 LYS A O 1
ATOM 3716 N N . CYS A 1 464 ? -16.039 -5.357 11.692 1.00 97.88 464 CYS A N 1
ATOM 3717 C CA . CYS A 1 464 ? -14.836 -4.683 12.178 1.00 97.88 464 CYS A CA 1
ATOM 3718 C C . CYS A 1 464 ? -14.570 -3.359 11.442 1.00 97.88 464 CYS A C 1
ATOM 3720 O O . CYS A 1 464 ? -14.285 -2.366 12.104 1.00 97.88 464 CYS A O 1
ATOM 3722 N N . PHE A 1 465 ? -14.758 -3.296 10.115 1.00 98.00 465 PHE A N 1
ATOM 3723 C CA . PHE A 1 465 ? -14.603 -2.053 9.338 1.00 98.00 465 PHE A CA 1
ATOM 3724 C C . PHE A 1 465 ? -15.665 -0.983 9.641 1.00 98.00 465 PHE A C 1
ATOM 3726 O O . PHE A 1 465 ? -15.463 0.193 9.326 1.00 98.00 465 PHE A O 1
ATOM 3733 N N . GLN A 1 466 ? -16.803 -1.376 10.223 1.00 97.75 466 GLN A N 1
ATOM 3734 C CA . GLN A 1 466 ? -17.939 -0.493 10.510 1.00 97.75 466 GLN A CA 1
ATOM 3735 C C . GLN A 1 466 ? -17.810 0.216 11.860 1.00 97.75 466 GLN A C 1
ATOM 3737 O O . GLN A 1 466 ? -18.462 1.239 12.069 1.00 97.75 466 GLN A O 1
ATOM 3742 N N . PHE A 1 467 ? -16.993 -0.302 12.779 1.00 98.12 467 PHE A N 1
ATOM 3743 C CA . PHE A 1 467 ? -16.804 0.318 14.086 1.00 98.12 467 PHE A CA 1
ATOM 3744 C C . PHE A 1 467 ? -16.086 1.655 13.966 1.00 98.12 467 PHE A C 1
ATOM 3746 O O . PHE A 1 467 ? -15.098 1.779 13.247 1.00 98.12 467 PHE A O 1
ATOM 3753 N N . ARG A 1 468 ? -16.541 2.654 14.728 1.00 97.88 468 ARG A N 1
ATOM 3754 C CA . ARG A 1 468 ? -15.960 4.007 14.743 1.00 97.88 468 ARG A CA 1
ATOM 3755 C C . ARG A 1 468 ? -14.462 3.998 15.065 1.00 97.88 468 ARG A C 1
ATOM 3757 O O . ARG A 1 468 ? -13.718 4.830 14.560 1.00 97.88 468 ARG A O 1
ATOM 3764 N N . GLN A 1 469 ? -14.044 3.058 15.904 1.00 98.56 469 GLN A N 1
ATOM 3765 C CA . GLN A 1 469 ? -12.672 2.846 16.346 1.00 98.56 469 GLN A CA 1
ATOM 3766 C C . GLN A 1 469 ? -11.823 2.102 15.303 1.00 98.56 469 GLN A C 1
ATOM 3768 O O . GLN A 1 469 ? -10.637 1.910 15.533 1.00 98.56 469 GLN A O 1
ATOM 3773 N N . SER A 1 470 ? -12.391 1.638 14.186 1.00 98.62 470 SER A N 1
ATOM 3774 C CA . SER A 1 470 ? -11.681 0.823 13.198 1.00 98.62 470 SER A CA 1
ATOM 3775 C C . SER A 1 470 ? -10.466 1.544 12.620 1.00 98.62 470 SER A C 1
ATOM 3777 O O . SER A 1 470 ? -10.590 2.593 11.989 1.00 98.62 470 SER A O 1
ATOM 3779 N N . LEU A 1 471 ? -9.307 0.903 12.729 1.00 98.75 471 LEU A N 1
ATOM 3780 C CA . LEU A 1 471 ? -8.116 1.201 11.940 1.00 98.75 471 LEU A CA 1
ATOM 3781 C C . LEU A 1 471 ? -7.924 0.214 10.788 1.00 98.75 471 LEU A C 1
ATOM 3783 O O . LEU A 1 471 ? -6.901 0.275 10.117 1.00 98.75 471 LEU A O 1
ATOM 3787 N N . GLY A 1 472 ? -8.907 -0.644 10.516 1.00 98.50 472 GLY A N 1
ATOM 3788 C CA . GLY A 1 472 ? -8.869 -1.587 9.407 1.00 98.50 472 GLY A CA 1
ATOM 3789 C C . GLY A 1 472 ? -8.141 -2.877 9.768 1.00 98.50 472 GLY A C 1
ATOM 3790 O O . GLY A 1 472 ? -8.086 -3.274 10.934 1.00 98.50 472 GLY A O 1
ATOM 3791 N N . VAL A 1 473 ? -7.620 -3.551 8.749 1.00 98.75 473 VAL A N 1
ATOM 3792 C CA . VAL A 1 473 ? -7.033 -4.888 8.863 1.00 98.75 473 VAL A CA 1
ATOM 3793 C C . VAL A 1 473 ? -5.731 -4.926 8.076 1.00 98.75 473 VAL A C 1
ATOM 3795 O O . VAL A 1 473 ? -5.671 -4.428 6.956 1.00 98.75 473 VAL A O 1
ATOM 3798 N N . ILE A 1 474 ? -4.691 -5.533 8.634 1.00 98.56 474 ILE A N 1
ATOM 3799 C CA . ILE A 1 474 ? -3.469 -5.871 7.893 1.00 98.56 474 ILE A CA 1
ATOM 3800 C C . ILE A 1 474 ? -3.378 -7.381 7.739 1.00 98.56 474 ILE A C 1
ATOM 3802 O O . ILE A 1 474 ? -3.776 -8.125 8.630 1.00 98.56 474 ILE A O 1
ATOM 3806 N N . GLY A 1 475 ? -2.871 -7.850 6.611 1.00 94.38 475 GLY A N 1
ATOM 3807 C CA . GLY A 1 475 ? -2.766 -9.282 6.353 1.00 94.38 475 GLY A CA 1
ATOM 3808 C C . GLY A 1 475 ? -2.189 -9.561 4.981 1.00 94.38 475 GLY A C 1
ATOM 3809 O O . GLY A 1 475 ? -1.814 -8.637 4.261 1.00 94.38 475 GLY A O 1
ATOM 3810 N N . GLY A 1 476 ? -2.125 -10.834 4.618 1.00 86.94 476 GLY A N 1
ATOM 3811 C CA . GLY A 1 476 ? -1.622 -11.266 3.318 1.00 86.94 476 GLY A CA 1
ATOM 3812 C C . GLY A 1 476 ? -0.523 -12.312 3.426 1.00 86.94 476 GLY A C 1
ATOM 3813 O O . GLY A 1 476 ? 0.082 -12.518 4.478 1.00 86.94 476 GLY A O 1
ATOM 3814 N N . LYS A 1 477 ? -0.260 -12.963 2.294 1.00 80.31 477 LYS A N 1
ATOM 3815 C CA . LYS A 1 477 ? 0.780 -13.987 2.165 1.00 80.31 477 LYS A CA 1
ATOM 3816 C C . LYS A 1 477 ? 2.175 -13.372 2.308 1.00 80.31 477 LYS A C 1
ATOM 3818 O O . LYS A 1 477 ? 2.335 -12.163 2.101 1.00 80.31 477 LYS A O 1
ATOM 3823 N N . PRO A 1 478 ? 3.208 -14.196 2.565 1.00 80.50 478 PRO A N 1
ATOM 3824 C CA . PRO A 1 478 ? 4.590 -13.760 2.456 1.00 80.50 478 PRO A CA 1
ATOM 3825 C C . PRO A 1 478 ? 4.836 -12.970 1.167 1.00 80.50 478 PRO A C 1
ATOM 3827 O O . PRO A 1 478 ? 4.558 -13.448 0.067 1.00 80.50 478 PRO A O 1
ATOM 3830 N N . ASN A 1 479 ? 5.346 -11.747 1.322 1.00 77.56 479 ASN A N 1
ATOM 3831 C CA . ASN A 1 479 ? 5.633 -10.787 0.246 1.00 77.56 479 ASN A CA 1
ATOM 3832 C C . ASN A 1 479 ? 4.421 -10.249 -0.539 1.00 77.56 479 ASN A C 1
ATOM 3834 O O . ASN A 1 479 ? 4.622 -9.664 -1.600 1.00 77.56 479 ASN A O 1
ATOM 3838 N N . LEU A 1 480 ? 3.199 -10.442 -0.033 1.00 88.62 480 LEU A N 1
ATOM 3839 C CA . LEU A 1 480 ? 1.935 -9.963 -0.611 1.00 88.62 480 LEU A CA 1
ATOM 3840 C C . LEU A 1 480 ? 1.036 -9.328 0.470 1.00 88.62 480 LEU A C 1
ATOM 3842 O O . LEU A 1 480 ? -0.177 -9.533 0.483 1.00 88.62 480 LEU A O 1
ATOM 3846 N N . ALA A 1 481 ? 1.636 -8.603 1.419 1.00 92.94 481 ALA A N 1
ATOM 3847 C CA . ALA A 1 481 ? 0.907 -7.975 2.520 1.00 92.94 481 ALA A CA 1
ATOM 3848 C C . ALA A 1 481 ? 0.167 -6.707 2.070 1.00 92.94 481 ALA A C 1
ATOM 3850 O O . ALA A 1 481 ? 0.739 -5.879 1.361 1.00 92.94 481 ALA A O 1
ATOM 3851 N N . LEU A 1 482 ? -1.073 -6.535 2.520 1.00 97.06 482 LEU A N 1
ATOM 3852 C CA . LEU A 1 482 ? -1.953 -5.418 2.180 1.00 97.06 482 LEU A CA 1
ATOM 3853 C C . LEU A 1 482 ? -2.517 -4.765 3.447 1.00 97.06 482 LEU A C 1
ATOM 3855 O O . LEU A 1 482 ? -2.679 -5.419 4.483 1.00 97.06 482 LEU A O 1
ATOM 3859 N N . TYR A 1 483 ? -2.859 -3.479 3.341 1.00 98.69 483 TYR A N 1
ATOM 3860 C CA . TYR A 1 483 ? -3.597 -2.758 4.374 1.00 98.69 483 TYR A CA 1
ATOM 3861 C C . TYR A 1 483 ? -5.033 -2.496 3.922 1.00 98.69 483 TYR A C 1
ATOM 3863 O O . TYR A 1 483 ? -5.294 -1.618 3.104 1.00 98.69 483 TYR A O 1
ATOM 3871 N N . PHE A 1 484 ? -5.971 -3.264 4.462 1.00 98.62 484 PHE A N 1
ATOM 3872 C CA . PHE A 1 484 ? -7.398 -3.135 4.203 1.00 98.62 484 PHE A CA 1
ATOM 3873 C C . PHE A 1 484 ? -7.974 -2.009 5.062 1.00 98.62 484 PHE A C 1
ATOM 3875 O O . PHE A 1 484 ? -7.923 -2.054 6.292 1.00 98.62 484 PHE A O 1
ATOM 3882 N N . ILE A 1 485 ? -8.540 -0.999 4.412 1.00 98.56 485 ILE A N 1
ATOM 3883 C CA . ILE A 1 485 ? -9.049 0.226 5.041 1.00 98.56 485 ILE A CA 1
ATOM 3884 C C . ILE A 1 485 ? -10.576 0.282 5.084 1.00 98.56 485 ILE A C 1
ATOM 3886 O O . ILE A 1 485 ? -11.144 1.178 5.709 1.00 98.56 485 ILE A O 1
ATOM 3890 N N . GLY A 1 486 ? -11.260 -0.650 4.428 1.00 98.00 486 GLY A N 1
ATOM 3891 C CA . GLY A 1 486 ? -12.703 -0.577 4.285 1.00 98.00 486 GLY A CA 1
ATOM 3892 C C . GLY A 1 486 ? -13.328 -1.752 3.556 1.00 98.00 486 GLY A C 1
ATOM 3893 O O . GLY A 1 486 ? -12.639 -2.684 3.145 1.00 98.00 486 GLY A O 1
ATOM 3894 N N . CYS A 1 487 ? -14.641 -1.682 3.365 1.00 97.62 487 CYS A N 1
ATOM 3895 C CA . CYS A 1 487 ? -15.398 -2.671 2.606 1.00 97.62 487 CYS A CA 1
ATOM 3896 C C . CYS A 1 487 ? -16.624 -2.061 1.916 1.00 97.62 487 CYS A C 1
ATOM 3898 O O . CYS A 1 487 ? -17.188 -1.062 2.376 1.00 97.62 487 CYS A O 1
ATOM 3900 N N . VAL A 1 488 ? -17.053 -2.704 0.834 1.00 96.12 488 VAL A N 1
ATOM 3901 C CA . VAL A 1 488 ? -18.275 -2.404 0.082 1.00 96.12 488 VAL A CA 1
ATOM 3902 C C . VAL A 1 488 ? -18.807 -3.703 -0.520 1.00 96.12 488 VAL A C 1
ATOM 3904 O O . VAL A 1 488 ? -18.077 -4.422 -1.197 1.00 96.12 488 VAL A O 1
ATOM 3907 N N . GLY A 1 489 ? -20.067 -4.044 -0.242 1.00 93.00 489 GLY A N 1
ATOM 3908 C CA . GLY A 1 489 ? -20.593 -5.366 -0.600 1.00 93.00 489 GLY A CA 1
ATOM 3909 C C . GLY A 1 489 ? -19.700 -6.487 -0.044 1.00 93.00 489 GLY A C 1
ATOM 3910 O O . GLY A 1 489 ? -19.341 -6.467 1.131 1.00 93.00 489 GLY A O 1
ATOM 3911 N N . GLU A 1 490 ? -19.305 -7.438 -0.891 1.00 90.69 490 GLU A N 1
ATOM 3912 C CA . GLU A 1 490 ? -18.394 -8.548 -0.545 1.00 90.69 490 GLU A CA 1
ATOM 3913 C C . GLU A 1 490 ? -16.910 -8.241 -0.815 1.00 90.69 490 GLU A C 1
ATOM 3915 O O . GLU A 1 490 ? -16.061 -9.133 -0.775 1.00 90.69 490 GLU A O 1
ATOM 3920 N N . GLU A 1 491 ? -16.579 -6.986 -1.107 1.00 94.19 491 GLU A N 1
ATOM 3921 C CA . GLU A 1 491 ? -15.221 -6.560 -1.416 1.00 94.19 491 GLU A CA 1
ATOM 3922 C C . GLU A 1 491 ? -14.622 -5.733 -0.283 1.00 94.19 491 GLU A C 1
ATOM 3924 O O . GLU A 1 491 ? -15.304 -4.970 0.406 1.00 94.19 491 GLU A O 1
ATOM 3929 N N . VAL A 1 492 ? -13.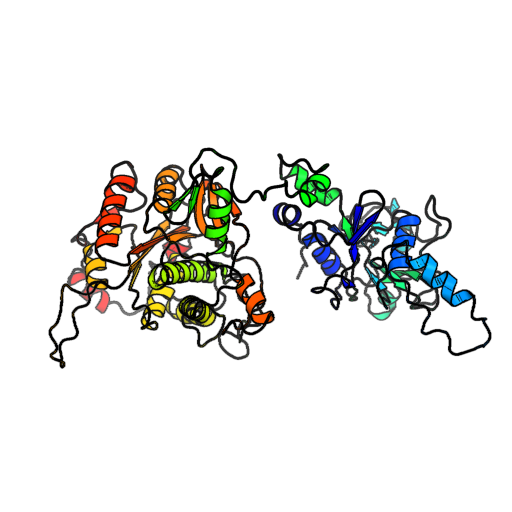312 -5.868 -0.112 1.00 96.69 492 VAL A N 1
ATOM 3930 C CA . VAL A 1 492 ? -12.504 -5.052 0.790 1.00 96.69 492 VAL A CA 1
ATOM 3931 C C . VAL A 1 492 ? -11.682 -4.056 -0.013 1.00 96.69 492 VAL A C 1
ATOM 3933 O O . VAL A 1 492 ? -11.150 -4.376 -1.075 1.00 96.69 492 VAL A O 1
ATOM 3936 N N . ILE A 1 493 ? -11.583 -2.840 0.510 1.00 97.62 493 ILE A N 1
ATOM 3937 C CA . ILE A 1 493 ? -10.842 -1.721 -0.071 1.00 97.62 493 ILE A CA 1
ATOM 3938 C C . ILE A 1 493 ? -9.487 -1.656 0.629 1.00 97.62 493 ILE A C 1
ATOM 3940 O O . ILE A 1 493 ? -9.440 -1.695 1.862 1.00 97.62 493 ILE A O 1
ATOM 3944 N N . TYR A 1 494 ? -8.389 -1.554 -0.120 1.00 97.44 494 TYR A N 1
ATOM 3945 C CA . TYR A 1 494 ? -7.042 -1.627 0.446 1.00 97.44 494 TYR A CA 1
ATOM 3946 C C . TYR A 1 494 ? -6.029 -0.674 -0.193 1.00 97.44 494 TYR A C 1
ATOM 3948 O O . TYR A 1 494 ? -6.195 -0.200 -1.320 1.00 97.44 494 TYR A O 1
ATOM 3956 N N . LEU A 1 495 ? -4.954 -0.435 0.562 1.00 96.75 495 LEU A N 1
ATOM 3957 C CA . LEU A 1 495 ? -3.734 0.239 0.141 1.00 96.75 495 LEU A CA 1
ATOM 3958 C C . LEU A 1 495 ? -2.615 -0.789 -0.054 1.00 96.75 495 LEU A C 1
ATOM 3960 O O . LEU A 1 495 ? -2.365 -1.636 0.809 1.00 96.75 495 LEU A O 1
ATOM 3964 N N . ASP A 1 496 ? -1.946 -0.703 -1.201 1.00 94.38 496 ASP A N 1
ATOM 3965 C CA . ASP A 1 496 ? -0.954 -1.678 -1.650 1.00 94.38 496 ASP A CA 1
ATOM 3966 C C . ASP A 1 496 ? 0.480 -1.126 -1.506 1.00 94.38 496 ASP A C 1
ATOM 3968 O O . ASP A 1 496 ? 0.811 -0.130 -2.153 1.00 94.38 496 ASP A O 1
ATOM 3972 N N . PRO A 1 497 ? 1.365 -1.733 -0.695 1.00 94.50 497 PRO A N 1
ATOM 3973 C CA . PRO A 1 497 ? 2.736 -1.254 -0.533 1.00 94.50 497 PRO A CA 1
ATOM 3974 C C . PRO A 1 497 ? 3.705 -1.673 -1.662 1.00 94.50 497 PRO A C 1
ATOM 3976 O O . PRO A 1 497 ? 4.866 -1.255 -1.641 1.00 94.50 497 PRO A O 1
ATOM 3979 N N . HIS A 1 498 ? 3.300 -2.483 -2.648 1.00 93.12 498 HIS A N 1
ATOM 3980 C CA . HIS A 1 498 ? 4.202 -3.164 -3.597 1.00 93.12 498 HIS A CA 1
ATOM 3981 C C . HIS A 1 498 ? 4.720 -2.298 -4.761 1.00 93.12 498 HIS A C 1
ATOM 3983 O O . HIS A 1 498 ? 5.178 -2.817 -5.782 1.00 93.12 498 HIS A O 1
ATOM 3989 N N . THR A 1 499 ? 4.753 -0.977 -4.590 1.00 84.00 499 THR A N 1
ATOM 3990 C CA . THR A 1 499 ? 5.369 -0.036 -5.536 1.00 84.00 499 THR A CA 1
ATOM 3991 C C . THR A 1 499 ? 6.684 0.496 -4.973 1.00 84.00 499 THR A C 1
ATOM 3993 O O . THR A 1 499 ? 6.741 0.975 -3.848 1.00 84.00 499 THR A O 1
ATOM 3996 N N . THR A 1 500 ? 7.780 0.418 -5.735 1.00 91.06 500 THR A N 1
ATOM 3997 C CA . THR A 1 500 ? 9.095 0.889 -5.261 1.00 91.06 500 THR A CA 1
ATOM 3998 C C . THR A 1 500 ? 9.345 2.345 -5.633 1.00 91.06 500 THR A C 1
ATOM 4000 O O . THR A 1 500 ? 9.664 2.650 -6.781 1.00 91.06 500 THR A O 1
ATOM 4003 N N . GLN A 1 501 ? 9.287 3.224 -4.639 1.00 89.88 501 GLN A N 1
ATOM 4004 C CA . GLN A 1 501 ? 9.479 4.666 -4.772 1.00 89.88 501 GLN A CA 1
ATOM 4005 C C . GLN A 1 501 ? 10.860 5.095 -4.242 1.00 89.88 501 GLN A C 1
ATOM 4007 O O . GLN A 1 501 ? 11.548 4.340 -3.554 1.00 89.88 501 GLN A O 1
ATOM 4012 N N . LYS A 1 502 ? 11.333 6.296 -4.582 1.00 90.25 502 LYS A N 1
ATOM 4013 C CA . LYS A 1 502 ? 12.610 6.823 -4.057 1.00 90.25 502 LYS A CA 1
ATOM 4014 C C . LYS A 1 502 ? 12.419 7.278 -2.604 1.00 90.25 502 LYS A C 1
ATOM 4016 O O . LYS A 1 502 ? 11.385 7.860 -2.293 1.00 90.25 502 LYS A O 1
ATOM 4021 N N . SER A 1 503 ? 13.379 7.028 -1.715 1.00 93.19 503 SER A N 1
ATOM 4022 C CA . SER A 1 503 ? 13.377 7.644 -0.378 1.00 93.19 503 SER A CA 1
ATOM 4023 C C . SER A 1 503 ? 13.814 9.110 -0.439 1.00 93.19 503 SER A C 1
ATOM 4025 O O . SER A 1 503 ? 14.655 9.472 -1.266 1.00 93.19 503 SER A O 1
ATOM 4027 N N . GLY A 1 504 ? 13.321 9.938 0.477 1.00 91.56 504 GLY A N 1
ATOM 4028 C CA . GLY A 1 504 ? 13.722 11.341 0.578 1.00 91.56 504 GLY A CA 1
ATOM 4029 C C . GLY A 1 504 ? 13.353 11.964 1.923 1.00 91.56 504 GLY A C 1
ATOM 4030 O O . GLY A 1 504 ? 13.014 11.249 2.867 1.00 91.56 504 GLY A O 1
ATOM 4031 N N . CYS A 1 505 ? 13.440 13.292 2.006 1.00 90.31 505 CYS A N 1
ATOM 4032 C CA . CYS A 1 505 ? 13.044 14.069 3.175 1.00 90.31 505 CYS A CA 1
ATOM 4033 C C . CYS A 1 505 ? 11.907 15.026 2.816 1.00 90.31 505 CYS A C 1
ATOM 4035 O O . CYS A 1 505 ? 12.047 15.768 1.851 1.00 90.31 505 CYS A O 1
ATOM 4037 N N . VAL A 1 506 ? 10.830 15.015 3.599 1.00 91.75 506 VAL A N 1
ATOM 4038 C CA . VAL A 1 506 ? 9.802 16.060 3.586 1.00 91.75 506 VAL A CA 1
ATOM 4039 C C . VAL A 1 506 ? 9.963 16.836 4.888 1.00 91.75 506 VAL A C 1
ATOM 4041 O O . VAL A 1 506 ? 9.773 16.265 5.963 1.00 91.75 506 VAL A O 1
ATOM 4044 N N . GLU A 1 507 ? 10.376 18.100 4.797 1.00 91.00 507 GLU A N 1
ATOM 4045 C CA . GLU A 1 507 ? 10.504 18.985 5.960 1.00 91.00 507 GLU A CA 1
ATOM 4046 C C . GLU A 1 507 ? 9.295 19.913 6.031 1.00 91.00 507 GLU A C 1
ATOM 4048 O O . GLU A 1 507 ? 8.255 19.532 6.562 1.00 91.00 507 GLU A O 1
ATOM 4053 N N . ASN A 1 508 ? 9.403 21.107 5.450 1.00 91.69 508 ASN A N 1
ATOM 4054 C CA . ASN A 1 508 ? 8.379 22.144 5.552 1.00 91.69 508 ASN A CA 1
ATOM 4055 C C . ASN A 1 508 ? 7.565 22.319 4.264 1.00 91.69 508 ASN A C 1
ATOM 4057 O O . ASN A 1 508 ? 6.679 23.175 4.245 1.00 91.69 508 ASN A O 1
ATOM 4061 N N . LYS A 1 509 ? 7.861 21.551 3.204 1.00 90.12 509 LYS A N 1
ATOM 4062 C CA . LYS A 1 509 ? 7.353 21.685 1.825 1.00 90.12 509 LYS A CA 1
ATOM 4063 C C . LYS A 1 509 ? 7.779 22.976 1.125 1.00 90.12 509 LYS A C 1
ATOM 4065 O O . LYS A 1 509 ? 7.005 23.580 0.388 1.00 90.12 509 LYS A O 1
ATOM 4070 N N . GLU A 1 510 ? 8.959 23.508 1.418 1.00 90.75 510 GLU A N 1
ATOM 4071 C CA . GLU A 1 510 ? 9.417 24.786 0.835 1.00 90.75 510 GLU A CA 1
ATOM 4072 C C . GLU A 1 510 ? 9.795 24.673 -0.644 1.00 90.75 510 GLU A C 1
ATOM 4074 O O . GLU A 1 510 ? 9.763 25.673 -1.362 1.00 90.75 510 GLU A O 1
ATOM 4079 N N . THR A 1 511 ? 10.094 23.462 -1.109 1.00 89.88 511 THR A N 1
ATOM 4080 C CA . THR A 1 511 ? 10.470 23.172 -2.493 1.00 89.88 511 THR A CA 1
ATOM 4081 C C . THR A 1 511 ? 9.420 22.302 -3.184 1.00 89.88 511 THR A C 1
ATOM 4083 O O . THR A 1 511 ? 8.682 21.556 -2.541 1.00 89.88 511 THR A O 1
ATOM 4086 N N . GLU A 1 512 ? 9.374 22.375 -4.515 1.00 85.31 512 GLU A N 1
ATOM 4087 C CA . GLU A 1 512 ? 8.521 21.512 -5.346 1.00 85.31 512 GLU A CA 1
ATOM 4088 C C . GLU A 1 512 ? 8.882 20.027 -5.163 1.00 85.31 512 GLU A C 1
ATOM 4090 O O . GLU A 1 512 ? 7.999 19.189 -5.026 1.00 85.31 512 GLU A O 1
ATOM 4095 N N . GLU A 1 513 ? 10.173 19.716 -4.995 1.00 84.75 513 GLU A N 1
ATOM 4096 C CA . GLU A 1 513 ? 10.653 18.357 -4.710 1.00 84.75 513 GLU A CA 1
ATOM 4097 C C . GLU A 1 513 ? 10.074 17.771 -3.410 1.00 84.75 513 GLU A C 1
ATOM 4099 O O . GLU A 1 513 ? 9.784 16.576 -3.346 1.00 84.75 513 GLU A O 1
ATOM 4104 N N . GLU A 1 514 ? 9.906 18.588 -2.363 1.00 88.75 514 GLU A N 1
ATOM 4105 C CA . GLU A 1 514 ? 9.296 18.150 -1.101 1.00 88.75 514 GLU A CA 1
ATOM 4106 C C . GLU A 1 514 ? 7.786 17.922 -1.239 1.00 88.75 514 GLU A C 1
ATOM 4108 O O . GLU A 1 514 ? 7.254 17.003 -0.615 1.00 88.75 514 GLU A O 1
ATOM 4113 N N . ILE A 1 515 ? 7.101 18.734 -2.051 1.00 85.50 515 ILE A N 1
ATOM 4114 C CA . ILE A 1 515 ? 5.670 18.572 -2.347 1.00 85.50 515 ILE A CA 1
ATOM 4115 C C . ILE A 1 515 ? 5.453 17.280 -3.138 1.00 85.50 515 ILE A C 1
ATOM 4117 O O . ILE A 1 515 ? 4.629 16.453 -2.747 1.00 85.50 515 ILE A O 1
ATOM 4121 N N . ASP A 1 516 ? 6.241 17.064 -4.190 1.00 86.12 516 ASP A N 1
ATOM 4122 C CA . ASP A 1 516 ? 6.189 15.850 -5.004 1.00 86.12 516 ASP A CA 1
ATOM 4123 C C . ASP A 1 516 ? 6.500 14.607 -4.173 1.00 86.12 516 ASP A C 1
ATOM 4125 O O . ASP A 1 516 ? 5.833 13.577 -4.300 1.00 86.12 516 ASP A O 1
ATOM 4129 N N . LEU A 1 517 ? 7.491 14.696 -3.282 1.00 87.38 517 LEU A N 1
ATOM 4130 C CA . LEU A 1 517 ? 7.816 13.603 -2.380 1.00 87.38 517 LEU A CA 1
ATOM 4131 C C . LEU A 1 517 ? 6.683 13.331 -1.386 1.00 87.38 517 LEU A C 1
ATOM 4133 O O . LEU A 1 517 ? 6.399 12.161 -1.133 1.00 87.38 517 LEU A O 1
ATOM 4137 N N . ASP A 1 518 ? 6.023 14.355 -0.845 1.00 92.25 518 ASP A N 1
ATOM 4138 C CA . ASP A 1 518 ? 4.863 14.153 0.024 1.00 92.25 518 ASP A CA 1
ATOM 4139 C C . ASP A 1 518 ? 3.721 13.445 -0.711 1.00 92.25 518 ASP A C 1
ATOM 4141 O O . ASP A 1 518 ? 3.179 12.466 -0.204 1.00 92.25 518 ASP A O 1
ATOM 4145 N N . CYS A 1 519 ? 3.440 13.838 -1.958 1.00 92.38 519 CYS A N 1
ATOM 4146 C CA . CYS A 1 519 ? 2.448 13.175 -2.808 1.00 92.38 519 CYS A CA 1
ATOM 4147 C C . CYS A 1 519 ? 2.704 11.663 -2.955 1.00 92.38 519 CYS A C 1
ATOM 4149 O O . CYS A 1 519 ? 1.757 10.889 -3.075 1.00 92.38 519 CYS A O 1
ATOM 4151 N N . THR A 1 520 ? 3.963 11.204 -2.881 1.00 92.81 520 THR A N 1
ATOM 4152 C CA . THR A 1 520 ? 4.282 9.761 -2.918 1.00 92.81 520 THR A CA 1
ATOM 4153 C C . THR A 1 520 ? 3.803 8.977 -1.691 1.00 92.81 520 THR A C 1
ATOM 4155 O O . THR A 1 520 ? 3.791 7.745 -1.733 1.00 92.81 520 THR A O 1
ATOM 4158 N N . TYR A 1 521 ? 3.436 9.658 -0.602 1.00 97.31 521 TYR A N 1
ATOM 4159 C CA . TYR A 1 521 ? 2.832 9.067 0.594 1.00 97.31 521 TYR A CA 1
ATOM 4160 C C . TYR A 1 521 ? 1.299 9.099 0.565 1.00 97.31 521 TYR A C 1
ATOM 4162 O O . TYR A 1 521 ? 0.676 8.792 1.576 1.00 97.31 521 TYR A O 1
ATOM 4170 N N . HIS A 1 522 ? 0.675 9.437 -0.566 1.00 96.06 522 HIS A N 1
ATOM 4171 C CA . HIS A 1 522 ? -0.779 9.513 -0.697 1.00 96.06 522 HIS A CA 1
ATOM 4172 C C . HIS A 1 522 ? -1.258 8.721 -1.915 1.00 96.06 522 HIS A C 1
ATOM 4174 O O . HIS A 1 522 ? -0.853 8.961 -3.052 1.00 96.06 522 HIS A O 1
ATOM 4180 N N . CYS A 1 523 ? -2.119 7.730 -1.678 1.00 89.50 523 CYS A N 1
ATOM 4181 C CA . CYS A 1 523 ? -2.620 6.860 -2.737 1.00 89.50 523 CYS A CA 1
ATOM 4182 C C . CYS A 1 523 ? -3.841 7.492 -3.410 1.00 89.50 523 CYS A C 1
ATOM 4184 O O . CYS A 1 523 ? -4.881 7.657 -2.776 1.00 89.50 523 CYS A O 1
ATOM 4186 N N . LYS A 1 524 ? -3.735 7.825 -4.701 1.00 76.19 524 LYS A N 1
ATOM 4187 C CA . LYS A 1 524 ? -4.816 8.510 -5.429 1.00 76.19 524 LYS A CA 1
ATOM 4188 C C . LYS A 1 524 ? -6.095 7.678 -5.560 1.00 76.19 524 LYS A C 1
ATOM 4190 O O . LYS A 1 524 ? -7.184 8.237 -5.502 1.00 76.19 524 LYS A O 1
ATOM 4195 N N . TYR A 1 525 ? -5.955 6.367 -5.741 1.00 79.25 525 TYR A N 1
ATOM 4196 C CA . TYR A 1 525 ? -7.069 5.441 -5.937 1.00 79.25 525 TYR A CA 1
ATOM 4197 C C . TYR A 1 525 ? -6.817 4.164 -5.140 1.00 79.25 525 TYR A C 1
ATOM 4199 O O . TYR A 1 525 ? -5.750 3.562 -5.264 1.00 79.25 525 TYR A O 1
ATOM 4207 N N . ALA A 1 526 ? -7.794 3.741 -4.337 1.00 80.00 526 ALA A N 1
ATOM 4208 C CA . ALA A 1 526 ? -7.714 2.459 -3.646 1.00 80.00 526 ALA A CA 1
ATOM 4209 C C . ALA A 1 526 ? -8.040 1.300 -4.592 1.00 80.00 526 ALA A C 1
ATOM 4211 O O . ALA A 1 526 ? -8.750 1.456 -5.584 1.00 80.00 526 ALA A O 1
ATOM 4212 N N . SER A 1 527 ? -7.529 0.121 -4.250 1.00 87.12 527 SER A N 1
ATOM 4213 C CA . SER A 1 527 ? -7.848 -1.125 -4.946 1.00 87.12 527 SER A CA 1
ATOM 4214 C C . SER A 1 527 ? -8.872 -1.937 -4.157 1.00 87.12 527 SER A C 1
ATOM 4216 O O . SER A 1 527 ? -9.040 -1.737 -2.950 1.00 87.12 527 SER A O 1
ATOM 4218 N N . ARG A 1 528 ? -9.548 -2.869 -4.836 1.00 91.38 528 ARG A N 1
ATOM 4219 C CA . ARG A 1 528 ? -10.534 -3.778 -4.242 1.00 91.38 528 ARG A CA 1
ATOM 4220 C C . ARG A 1 528 ? -10.228 -5.231 -4.567 1.00 91.38 528 ARG A C 1
ATOM 4222 O O . ARG A 1 528 ? -9.752 -5.537 -5.656 1.00 91.38 528 ARG A O 1
ATOM 4229 N N . ILE A 1 529 ? -10.520 -6.114 -3.620 1.00 89.44 529 ILE A N 1
ATOM 4230 C CA . ILE A 1 529 ? -10.576 -7.564 -3.835 1.00 89.44 529 ILE A CA 1
ATOM 4231 C C . ILE A 1 529 ? -11.777 -8.146 -3.096 1.00 89.44 529 ILE A C 1
ATOM 4233 O O . ILE A 1 529 ? -12.230 -7.584 -2.100 1.00 89.44 529 ILE A O 1
ATOM 4237 N N . ASN A 1 530 ? -12.264 -9.304 -3.541 1.00 93.94 530 ASN A N 1
ATOM 4238 C CA . ASN A 1 530 ? -13.256 -10.055 -2.782 1.00 93.94 530 ASN A CA 1
ATOM 4239 C C . ASN A 1 530 ? -12.675 -10.477 -1.420 1.00 93.94 530 ASN A C 1
ATOM 4241 O O . ASN A 1 530 ? -11.531 -10.928 -1.339 1.00 93.94 530 ASN A O 1
ATOM 4245 N N . ILE A 1 531 ? -13.473 -10.366 -0.360 1.00 94.25 531 ILE A N 1
ATOM 4246 C CA . ILE A 1 531 ? -13.070 -10.689 1.014 1.00 94.25 531 ILE A CA 1
ATOM 4247 C C . ILE A 1 531 ? -12.560 -12.130 1.171 1.00 94.25 531 ILE A C 1
ATOM 4249 O O . ILE A 1 531 ? -11.620 -12.367 1.922 1.00 94.25 531 ILE A O 1
ATOM 4253 N N . LEU A 1 532 ? -13.101 -13.089 0.413 1.00 93.06 532 LEU A N 1
ATOM 4254 C CA . LEU A 1 532 ? -12.653 -14.487 0.432 1.00 93.06 532 LEU A CA 1
ATOM 4255 C C . LEU A 1 532 ? -11.292 -14.690 -0.249 1.00 93.06 532 LEU A C 1
ATOM 4257 O O . LEU A 1 532 ? -10.664 -15.726 -0.062 1.00 93.06 532 LEU A O 1
ATOM 4261 N N . SER A 1 533 ? -10.824 -13.712 -1.032 1.00 90.19 533 SER A N 1
ATOM 4262 C CA . SER A 1 533 ? -9.491 -13.728 -1.651 1.00 90.19 533 SER A CA 1
ATOM 4263 C C . SER A 1 533 ? -8.387 -13.215 -0.719 1.00 90.19 533 SER A C 1
ATOM 4265 O O . SER A 1 533 ? -7.212 -13.257 -1.088 1.00 90.19 533 SER A O 1
ATOM 4267 N N . MET A 1 534 ? -8.740 -12.717 0.470 1.00 93.00 534 MET A N 1
ATOM 4268 C CA . MET A 1 534 ? -7.767 -12.349 1.497 1.00 93.00 534 MET A CA 1
ATOM 4269 C C . MET A 1 534 ? -7.071 -13.596 2.059 1.00 93.00 534 MET A C 1
ATOM 4271 O O . MET A 1 534 ? -7.654 -14.677 2.139 1.00 93.00 534 MET A O 1
ATOM 4275 N N . ASP A 1 535 ? -5.820 -13.434 2.492 1.00 93.19 535 ASP A N 1
ATOM 4276 C CA . ASP A 1 535 ? -5.143 -14.482 3.256 1.00 93.19 535 ASP A CA 1
ATOM 4277 C C . ASP A 1 535 ? -5.801 -14.643 4.639 1.00 93.19 535 ASP A C 1
ATOM 4279 O O . ASP A 1 535 ? -6.164 -13.632 5.246 1.00 93.19 535 ASP A O 1
ATOM 4283 N N . PRO A 1 536 ? -5.955 -15.872 5.166 1.00 94.06 536 PRO A N 1
ATOM 4284 C CA . PRO A 1 536 ? -6.566 -16.068 6.474 1.00 94.06 536 PRO A CA 1
ATOM 4285 C C . PRO A 1 536 ? -5.707 -15.602 7.657 1.00 94.06 536 PRO A C 1
ATOM 4287 O O . PRO A 1 536 ? -6.242 -15.538 8.762 1.00 94.06 536 PRO A O 1
ATOM 4290 N N . SER A 1 537 ? -4.417 -15.293 7.475 1.00 95.12 537 SER A N 1
ATOM 4291 C CA . SER A 1 537 ? -3.578 -14.654 8.499 1.00 95.12 537 SER A CA 1
ATOM 4292 C C . SER A 1 537 ? -3.723 -13.132 8.443 1.00 95.12 537 SER A C 1
ATOM 4294 O O . SER A 1 537 ? -3.220 -12.465 7.530 1.00 95.12 537 SER A O 1
ATOM 4296 N N . VAL A 1 538 ? -4.431 -12.571 9.424 1.00 97.12 538 VAL A N 1
ATOM 4297 C CA . VAL A 1 538 ? -4.754 -11.139 9.489 1.00 97.12 538 VAL A CA 1
ATOM 4298 C C . VAL A 1 538 ? -4.568 -10.590 10.901 1.00 97.12 538 VAL A C 1
ATOM 4300 O O . VAL A 1 538 ? -4.498 -11.337 11.868 1.00 97.12 538 VAL A O 1
ATOM 4303 N N . ALA A 1 539 ? -4.524 -9.270 11.045 1.00 98.31 539 ALA A N 1
ATOM 4304 C CA . ALA A 1 539 ? -4.709 -8.597 12.321 1.00 98.31 539 ALA A CA 1
ATOM 4305 C C . ALA A 1 539 ? -5.693 -7.439 12.165 1.00 98.31 539 ALA A C 1
ATOM 4307 O O . ALA A 1 539 ? -5.508 -6.566 11.313 1.00 98.31 539 ALA A O 1
ATOM 4308 N N . VAL A 1 540 ? -6.741 -7.447 12.988 1.00 98.25 540 VAL A N 1
ATOM 4309 C CA . VAL A 1 540 ? -7.743 -6.379 13.047 1.00 98.25 540 VAL A CA 1
ATOM 4310 C C . VAL A 1 540 ? -7.275 -5.321 14.039 1.00 98.25 540 VAL A C 1
ATOM 4312 O O . VAL A 1 540 ? -6.846 -5.654 15.144 1.00 98.25 540 VAL A O 1
ATOM 4315 N N . CYS A 1 541 ? -7.363 -4.050 13.657 1.00 98.75 541 CYS A N 1
ATOM 4316 C CA . CYS A 1 541 ? -6.813 -2.941 14.428 1.00 98.75 541 CYS A CA 1
ATOM 4317 C C . CYS A 1 541 ? -7.911 -1.948 14.834 1.00 98.75 541 CYS A C 1
ATOM 4319 O O . CYS A 1 541 ? -8.727 -1.536 14.007 1.00 98.75 541 CYS A O 1
ATOM 4321 N N . PHE A 1 542 ? -7.890 -1.502 16.090 1.00 98.75 542 PHE A N 1
ATOM 4322 C CA . PHE A 1 542 ? -8.801 -0.496 16.636 1.00 98.75 542 PHE A CA 1
ATOM 4323 C C . PHE A 1 542 ? -8.047 0.605 17.384 1.00 98.75 542 PHE A C 1
ATOM 4325 O O . PHE A 1 542 ? -6.998 0.362 17.977 1.00 98.75 542 PHE A O 1
ATOM 4332 N N . PHE A 1 543 ? -8.606 1.812 17.396 1.00 98.69 543 PHE A N 1
ATOM 4333 C CA . PHE A 1 543 ? -8.070 2.973 18.092 1.00 98.69 543 PHE A CA 1
ATOM 4334 C C . PHE A 1 543 ? -9.078 3.568 19.073 1.00 98.69 543 PHE A C 1
ATOM 4336 O O . PHE A 1 543 ? -10.201 3.910 18.698 1.00 98.69 543 PHE A O 1
ATOM 4343 N N . CYS A 1 544 ? -8.658 3.743 20.323 1.00 98.38 544 CYS A N 1
ATOM 4344 C CA . CYS A 1 544 ? -9.463 4.340 21.384 1.00 98.38 544 CYS A CA 1
ATOM 4345 C C . CYS A 1 544 ? -8.679 5.474 22.052 1.00 98.38 544 CYS A C 1
ATOM 4347 O O . CYS A 1 544 ? -7.807 5.230 22.888 1.00 98.38 544 CYS A O 1
ATOM 4349 N N . SER A 1 545 ? -9.004 6.722 21.705 1.00 96.00 545 SER A N 1
ATOM 4350 C CA . SER A 1 545 ? -8.378 7.908 22.307 1.00 96.00 545 SER A CA 1
ATOM 4351 C C . SER A 1 545 ? -8.692 8.065 23.792 1.00 96.00 545 SER A C 1
ATOM 4353 O O . SER A 1 545 ? -7.882 8.614 24.531 1.00 96.00 545 SER A O 1
ATOM 4355 N N . THR A 1 546 ? -9.856 7.587 24.228 1.00 96.19 546 THR A N 1
ATOM 4356 C CA . THR A 1 546 ? -10.336 7.701 25.606 1.00 96.19 546 THR A CA 1
ATOM 4357 C C . THR A 1 546 ? -10.860 6.365 26.127 1.00 96.19 546 THR A C 1
ATOM 4359 O O . THR A 1 546 ? -11.241 5.483 25.351 1.00 96.19 546 THR A O 1
ATOM 4362 N N . GLU A 1 547 ? -10.976 6.239 27.452 1.00 96.12 547 GLU A N 1
ATOM 4363 C CA . GLU A 1 547 ? -11.621 5.078 28.075 1.00 96.12 547 GLU A CA 1
ATOM 4364 C C . GLU A 1 547 ? -13.080 4.923 27.603 1.00 96.12 547 GLU A C 1
ATOM 4366 O O . GLU A 1 547 ? -13.579 3.809 27.439 1.00 96.12 547 GLU A O 1
ATOM 4371 N N . SER A 1 548 ? -13.770 6.036 27.328 1.00 97.06 548 SER A N 1
ATOM 4372 C CA . SER A 1 548 ? -15.129 6.008 26.779 1.00 97.06 548 SER A CA 1
ATOM 4373 C C . SER A 1 548 ? -15.170 5.349 25.399 1.00 97.06 548 SER A C 1
ATOM 4375 O O . SER A 1 548 ? -16.050 4.522 25.159 1.00 97.06 548 SER A O 1
ATOM 4377 N N . ASP A 1 549 ? -14.213 5.664 24.519 1.00 97.38 549 ASP A N 1
ATOM 4378 C CA . ASP A 1 549 ? -14.128 5.047 23.188 1.00 97.38 549 ASP A CA 1
ATOM 4379 C C . ASP A 1 549 ? -13.884 3.536 23.297 1.00 97.38 549 ASP A C 1
ATOM 4381 O O . ASP A 1 549 ? -14.449 2.761 22.524 1.00 97.38 549 ASP A O 1
ATOM 4385 N N . PHE A 1 550 ? -13.079 3.108 24.277 1.00 97.88 550 PHE A N 1
ATOM 4386 C CA . PHE A 1 550 ? -12.822 1.694 24.549 1.00 97.88 550 PHE A CA 1
ATOM 4387 C C . PHE A 1 550 ? -14.054 0.972 25.112 1.00 97.88 550 PHE A C 1
ATOM 4389 O O . PHE A 1 550 ? -14.377 -0.137 24.682 1.00 97.88 550 PHE A O 1
ATOM 4396 N N . ASN A 1 551 ? -14.792 1.602 26.027 1.00 97.25 551 ASN A N 1
ATOM 4397 C CA . ASN A 1 551 ? -16.039 1.050 26.560 1.00 97.25 551 ASN A CA 1
ATOM 4398 C C . ASN A 1 551 ? -17.118 0.904 25.468 1.00 97.25 551 ASN A C 1
ATOM 4400 O O . ASN A 1 551 ? -17.848 -0.093 25.459 1.00 97.25 551 ASN A O 1
ATOM 4404 N N . GLU A 1 552 ? -17.203 1.868 24.545 1.00 97.81 552 GLU A N 1
ATOM 4405 C CA . GLU A 1 552 ? -18.082 1.815 23.369 1.00 97.81 552 GLU A CA 1
ATOM 4406 C C . GLU A 1 552 ? -17.673 0.681 22.415 1.00 97.81 552 GLU A C 1
ATOM 4408 O O . GLU A 1 552 ? -18.530 -0.087 21.967 1.00 97.81 552 GLU A O 1
ATOM 4413 N N . LEU A 1 553 ? -16.369 0.518 22.162 1.00 97.69 553 LEU A N 1
ATOM 4414 C CA . LEU A 1 553 ? -15.843 -0.586 21.359 1.00 97.69 553 LEU A CA 1
ATOM 4415 C C . LEU A 1 553 ? -16.193 -1.943 21.982 1.00 97.69 553 LEU A C 1
ATOM 4417 O O . LEU A 1 553 ? -16.722 -2.812 21.296 1.00 97.69 553 LEU A O 1
ATOM 4421 N N . CYS A 1 554 ? -15.975 -2.115 23.289 1.00 97.25 554 CYS A N 1
ATOM 4422 C CA . CYS A 1 554 ? -16.314 -3.348 24.004 1.00 97.25 554 CYS A CA 1
ATOM 4423 C C . CYS A 1 554 ? -17.807 -3.690 23.896 1.00 97.25 554 CYS A C 1
ATOM 4425 O O . CYS A 1 554 ? -18.163 -4.853 23.707 1.00 97.25 554 CYS A O 1
ATOM 4427 N N . HIS A 1 555 ? -18.687 -2.689 24.015 1.00 96.56 555 HIS A N 1
ATOM 4428 C CA . HIS A 1 555 ? -20.126 -2.881 23.824 1.00 96.56 555 HIS A CA 1
ATOM 4429 C C . HIS A 1 555 ? -20.461 -3.302 22.392 1.00 96.56 555 HIS A C 1
ATOM 4431 O O . HIS A 1 555 ? -21.239 -4.236 22.203 1.00 96.56 555 HIS A O 1
ATOM 4437 N N . SER A 1 556 ? -19.863 -2.641 21.400 1.00 96.06 556 SER A N 1
ATOM 4438 C CA . SER A 1 556 ? -20.108 -2.917 19.980 1.00 96.06 556 SER A CA 1
ATOM 4439 C C . SER A 1 556 ? -19.616 -4.312 19.588 1.00 96.06 556 SER A C 1
ATOM 4441 O O . SER A 1 556 ? -20.338 -5.051 18.931 1.00 96.06 556 SER A O 1
ATOM 4443 N N . ILE A 1 557 ? -18.443 -4.732 20.074 1.00 95.31 557 ILE A N 1
ATOM 4444 C CA . ILE A 1 557 ? -17.922 -6.094 19.880 1.00 95.31 557 ILE A CA 1
ATOM 4445 C C . ILE A 1 557 ? -18.891 -7.129 20.464 1.00 95.31 557 ILE A C 1
ATOM 4447 O O . ILE A 1 557 ? -19.292 -8.055 19.763 1.00 95.31 557 ILE A O 1
ATOM 4451 N N . LYS A 1 558 ? -19.316 -6.971 21.726 1.00 94.38 558 LYS A N 1
ATOM 4452 C CA . LYS A 1 558 ? -20.252 -7.919 22.358 1.00 94.38 558 LYS A CA 1
ATOM 4453 C C . LYS A 1 558 ? -21.546 -8.047 21.555 1.00 94.38 558 LYS A C 1
ATOM 4455 O O . LYS A 1 558 ? -21.939 -9.152 21.196 1.00 94.38 558 LYS A O 1
ATOM 4460 N N . LYS A 1 559 ? -22.159 -6.909 21.241 1.00 94.81 559 LYS A N 1
ATOM 4461 C CA . LYS A 1 559 ? -23.475 -6.840 20.608 1.00 94.81 559 LYS A CA 1
ATOM 4462 C C . LYS A 1 559 ? -23.468 -7.247 19.134 1.00 94.81 559 LYS A C 1
ATOM 4464 O O . LYS A 1 559 ? -24.391 -7.920 18.691 1.00 94.81 559 LYS A O 1
ATOM 4469 N N . ASP A 1 560 ? -22.470 -6.807 18.369 1.00 92.62 560 ASP A N 1
ATOM 4470 C CA . ASP A 1 560 ? -22.492 -6.893 16.905 1.00 92.62 560 ASP A CA 1
ATOM 4471 C C . ASP A 1 560 ? -21.543 -7.966 16.336 1.00 92.62 560 ASP A C 1
ATOM 4473 O O . ASP A 1 560 ? -21.725 -8.347 15.182 1.00 92.62 560 ASP A O 1
ATOM 4477 N N . LEU A 1 561 ? -20.556 -8.459 17.106 1.00 90.06 561 LEU A N 1
ATOM 4478 C CA . LEU A 1 561 ? -19.635 -9.533 16.680 1.00 90.06 561 LEU A CA 1
ATOM 4479 C C . LEU A 1 561 ? -19.821 -10.856 17.427 1.00 90.06 561 LEU A C 1
ATOM 4481 O O . LEU A 1 561 ? -19.541 -11.902 16.849 1.00 90.06 561 LEU A O 1
ATOM 4485 N N . ILE A 1 562 ? -20.234 -10.823 18.700 1.00 91.38 562 ILE A N 1
ATOM 4486 C CA . ILE A 1 562 ? -20.280 -12.025 19.549 1.00 91.38 562 ILE A CA 1
ATOM 4487 C C . ILE A 1 562 ? -21.700 -12.575 19.665 1.00 91.38 562 ILE A C 1
ATOM 4489 O O . ILE A 1 562 ? -21.942 -13.715 19.291 1.00 91.38 562 ILE A O 1
ATOM 4493 N N . GLU A 1 563 ? -22.655 -11.783 20.153 1.00 91.19 563 GLU A N 1
ATOM 4494 C CA . GLU A 1 563 ? -24.047 -12.219 20.349 1.00 91.19 563 GLU A CA 1
ATOM 4495 C C . GLU A 1 563 ? -24.750 -12.755 19.079 1.00 91.19 563 GLU A C 1
ATOM 4497 O O . GLU A 1 563 ? -25.517 -13.716 19.204 1.00 91.19 563 GLU A O 1
ATOM 4502 N N . PRO A 1 564 ? -24.534 -12.193 17.870 1.00 89.19 564 PRO A N 1
ATOM 4503 C CA . PRO A 1 564 ? -25.213 -12.663 16.660 1.00 89.19 564 PRO A CA 1
ATOM 4504 C C . PRO A 1 564 ? -24.596 -13.932 16.059 1.00 89.19 564 PRO A C 1
ATOM 4506 O O . PRO A 1 564 ? -25.267 -14.637 15.302 1.00 89.19 564 PRO A O 1
ATOM 4509 N N . GLU A 1 565 ? -23.330 -14.215 16.368 1.00 86.25 565 GLU A N 1
ATOM 4510 C CA . GLU A 1 565 ? -22.534 -15.230 15.686 1.00 86.25 565 GLU A CA 1
ATOM 4511 C C . GLU A 1 565 ? -22.390 -16.488 16.548 1.00 86.25 565 GLU A C 1
ATOM 4513 O O . GLU A 1 565 ? -22.118 -16.439 17.745 1.00 86.25 565 GLU A O 1
ATOM 4518 N N . LYS A 1 566 ? -22.533 -17.667 15.934 1.00 80.81 566 LYS A N 1
ATOM 4519 C CA . LYS A 1 566 ? -22.301 -18.939 16.648 1.00 80.81 566 LYS A CA 1
ATOM 4520 C C . LYS A 1 566 ? -20.820 -19.179 16.943 1.00 80.81 566 LYS A C 1
ATOM 4522 O O . LYS A 1 566 ? -20.498 -19.919 17.867 1.00 80.81 566 LYS A O 1
ATOM 4527 N N . GLN A 1 567 ? -19.952 -18.628 16.099 1.00 85.69 567 GLN A N 1
ATOM 4528 C CA . GLN A 1 567 ? -18.500 -18.755 16.156 1.00 85.69 567 GLN A CA 1
ATOM 4529 C C . GLN A 1 567 ? -17.904 -17.368 15.880 1.00 85.69 567 GLN A C 1
ATOM 4531 O O . GLN A 1 567 ? -17.694 -17.027 14.714 1.00 85.69 567 GLN A O 1
ATOM 4536 N N . PRO A 1 568 ? -17.706 -16.539 16.920 1.00 89.06 568 PRO A N 1
ATOM 4537 C CA . PRO A 1 568 ? -17.175 -15.194 16.745 1.00 89.06 568 PRO A CA 1
ATOM 4538 C C . PRO A 1 568 ? -15.708 -15.222 16.300 1.00 89.06 568 PRO A C 1
ATOM 4540 O O . PRO A 1 568 ? -15.013 -16.225 16.458 1.00 89.06 568 PRO A O 1
ATOM 4543 N N . LEU A 1 569 ? -15.231 -14.093 15.766 1.00 90.19 569 LEU A N 1
ATOM 4544 C CA . LEU A 1 569 ? -13.820 -13.909 15.396 1.00 90.19 569 LEU A CA 1
ATOM 4545 C C . LEU A 1 569 ? -12.882 -14.042 16.605 1.00 90.19 569 LEU A C 1
ATOM 4547 O O . LEU A 1 569 ? -11.794 -14.594 16.491 1.00 90.19 569 LEU A O 1
ATOM 4551 N N . PHE A 1 570 ? -13.304 -13.486 17.739 1.00 92.12 570 PHE A N 1
ATOM 4552 C CA . PHE A 1 570 ? -12.584 -13.469 19.006 1.00 92.12 570 PHE A CA 1
ATOM 4553 C C . PHE A 1 570 ? -13.574 -13.243 20.156 1.00 92.12 570 PHE A C 1
ATOM 4555 O O . PHE A 1 570 ? -14.701 -12.782 19.948 1.00 92.12 570 PHE A O 1
ATOM 4562 N N . GLU A 1 571 ? -13.151 -13.559 21.374 1.00 91.69 571 GLU A N 1
ATOM 4563 C CA . GLU A 1 571 ? -13.944 -13.421 22.593 1.00 91.69 571 GLU A CA 1
ATOM 4564 C C . GLU A 1 571 ? -13.541 -12.181 23.398 1.00 91.69 571 GLU A C 1
ATOM 4566 O O . GLU A 1 571 ? -12.464 -11.611 23.220 1.00 91.69 571 GLU A O 1
ATOM 4571 N N . ILE A 1 572 ? -14.410 -11.755 24.317 1.00 92.69 572 ILE A N 1
ATOM 4572 C CA . ILE A 1 572 ? -14.129 -10.665 25.256 1.00 92.69 572 ILE A CA 1
ATOM 4573 C C . ILE A 1 572 ? -14.449 -11.103 26.682 1.00 92.69 572 ILE A C 1
ATOM 4575 O O . ILE A 1 572 ? -15.573 -11.506 26.995 1.00 92.69 572 ILE A O 1
ATOM 4579 N N . THR A 1 573 ? -13.470 -10.974 27.569 1.00 92.31 573 THR A N 1
ATOM 4580 C CA . THR A 1 573 ? -13.585 -11.331 28.984 1.00 92.31 573 THR A CA 1
ATOM 4581 C C . THR A 1 573 ? -13.205 -10.144 29.861 1.00 92.31 573 THR A C 1
ATOM 4583 O O . THR A 1 573 ? -12.438 -9.262 29.475 1.00 92.31 573 THR A O 1
ATOM 4586 N N . HIS A 1 574 ? -13.801 -10.065 31.053 1.00 89.19 574 HIS A N 1
ATOM 4587 C CA . HIS A 1 574 ? -13.506 -8.967 31.975 1.00 89.19 574 HIS A CA 1
ATOM 4588 C C . HIS A 1 574 ? -12.198 -9.171 32.741 1.00 89.19 574 HIS A C 1
ATOM 4590 O O . HIS A 1 574 ? -11.466 -8.205 32.924 1.00 89.19 574 HIS A O 1
ATOM 4596 N N . GLU A 1 575 ? -11.920 -10.407 33.150 1.00 86.38 575 GLU A N 1
ATOM 4597 C CA . GLU A 1 575 ? -10.727 -10.817 33.891 1.00 86.38 575 GLU A CA 1
ATOM 4598 C C . GLU A 1 575 ? -10.119 -12.053 33.222 1.00 86.38 575 GLU A C 1
ATOM 4600 O O . GLU A 1 575 ? -10.827 -12.805 32.539 1.00 86.38 575 GLU A O 1
ATOM 4605 N N . LYS A 1 576 ? -8.823 -12.293 33.453 1.00 76.25 576 LYS A N 1
ATOM 4606 C CA . LYS A 1 576 ? -8.160 -13.520 32.996 1.00 76.25 576 LYS A CA 1
ATOM 4607 C C . LYS A 1 576 ? -8.859 -14.757 33.571 1.00 76.25 576 LYS A C 1
ATOM 4609 O O . LYS A 1 576 ? -9.102 -14.809 34.781 1.00 76.25 576 LYS A O 1
ATOM 4614 N N . PRO A 1 577 ? -9.143 -15.785 32.756 1.00 68.38 577 PRO A N 1
ATOM 4615 C CA . PRO A 1 577 ? -9.593 -17.071 33.271 1.00 68.38 577 PRO A CA 1
ATOM 4616 C C . PRO A 1 577 ? -8.585 -17.624 34.292 1.00 68.38 577 PRO A C 1
ATOM 4618 O O . PRO A 1 577 ? -7.383 -17.640 34.044 1.00 68.38 577 PRO A O 1
ATOM 4621 N N . LYS A 1 578 ? -9.065 -18.122 35.440 1.00 59.12 578 LYS A N 1
ATOM 4622 C CA . LYS A 1 578 ? -8.221 -18.632 36.548 1.00 59.12 578 LYS A CA 1
ATOM 4623 C C . LYS A 1 578 ? -7.275 -19.785 36.167 1.00 59.12 578 LYS A C 1
ATOM 4625 O O . LYS A 1 578 ? -6.408 -20.132 36.954 1.00 59.12 578 LYS A O 1
ATOM 4630 N N . GLN A 1 579 ? -7.454 -20.393 34.996 1.00 58.38 579 GLN A N 1
ATOM 4631 C CA . GLN A 1 579 ? -6.597 -21.459 34.467 1.00 58.38 579 GLN A CA 1
ATOM 4632 C C . GLN A 1 579 ? -5.320 -20.936 33.779 1.00 58.38 579 GLN A C 1
ATOM 4634 O O . GLN A 1 579 ? -4.493 -21.743 33.381 1.00 58.38 579 GLN A O 1
ATOM 4639 N N . TRP A 1 580 ? -5.150 -19.615 33.639 1.00 54.28 580 TRP A N 1
ATOM 4640 C CA . TRP A 1 580 ? -3.991 -18.981 32.986 1.00 54.28 580 TRP A CA 1
ATOM 4641 C C . TRP A 1 580 ? -2.989 -18.335 33.954 1.00 54.28 580 TRP A C 1
ATOM 4643 O O . TRP A 1 580 ? -2.024 -17.710 33.521 1.00 54.28 580 TRP A O 1
ATOM 4653 N N . THR A 1 581 ? -3.190 -18.461 35.268 1.00 46.25 581 THR A N 1
ATOM 4654 C CA . THR A 1 581 ? -2.125 -18.177 36.239 1.00 46.25 581 THR A CA 1
ATOM 4655 C C . THR A 1 581 ? -1.195 -19.386 36.296 1.00 46.25 581 THR A C 1
ATOM 4657 O O . THR A 1 581 ? -1.688 -20.446 36.688 1.00 46.25 581 THR A O 1
ATOM 4660 N N . PRO A 1 582 ? 0.105 -19.262 35.958 1.00 41.06 582 PRO A N 1
ATOM 4661 C CA . PRO A 1 582 ? 1.059 -20.339 36.202 1.00 41.06 582 PRO A CA 1
ATOM 4662 C C . PRO A 1 582 ? 0.993 -20.683 37.688 1.00 41.06 582 PRO A C 1
ATOM 4664 O O . PRO A 1 582 ? 1.061 -19.787 38.540 1.00 41.06 582 PRO A O 1
ATOM 4667 N N . THR A 1 583 ? 0.775 -21.950 38.017 1.00 43.91 583 THR A N 1
ATOM 4668 C CA . THR A 1 583 ? 0.801 -22.372 39.415 1.00 43.91 583 THR A CA 1
ATOM 4669 C C . THR A 1 583 ? 2.248 -22.367 39.903 1.00 43.91 583 THR A C 1
ATOM 4671 O O . THR A 1 583 ? 3.181 -22.480 39.112 1.00 43.91 583 THR A O 1
ATOM 4674 N N . LEU A 1 584 ? 2.473 -22.192 41.211 1.00 47.19 584 LEU A N 1
ATOM 4675 C CA . LEU A 1 584 ? 3.835 -22.212 41.763 1.00 47.19 584 LEU A CA 1
ATOM 4676 C C . LEU A 1 584 ? 4.576 -23.525 41.451 1.00 47.19 584 LEU A C 1
ATOM 4678 O O . LEU A 1 584 ? 5.801 -23.512 41.416 1.00 47.19 584 LEU A O 1
ATOM 4682 N N . ASP A 1 585 ? 3.851 -24.615 41.198 1.00 43.03 585 ASP A N 1
ATOM 4683 C CA . ASP A 1 585 ? 4.431 -25.896 40.796 1.00 43.03 585 ASP A CA 1
ATOM 4684 C C . ASP A 1 585 ? 5.042 -25.826 39.378 1.00 43.03 585 ASP A C 1
ATOM 4686 O O . ASP A 1 585 ? 6.134 -26.350 39.165 1.00 43.03 585 ASP A O 1
ATOM 4690 N N . ASP A 1 586 ? 4.443 -25.056 38.457 1.00 43.38 586 ASP A N 1
ATOM 4691 C CA . ASP A 1 586 ? 4.959 -24.852 37.090 1.00 43.38 586 ASP A CA 1
ATOM 4692 C C . ASP A 1 586 ? 6.261 -24.021 37.075 1.00 43.38 586 ASP A C 1
ATOM 4694 O O . ASP A 1 586 ? 7.126 -24.190 36.216 1.00 43.38 586 ASP A O 1
ATOM 4698 N N . ALA A 1 587 ? 6.436 -23.124 38.053 1.00 42.19 587 ALA A N 1
ATOM 4699 C CA . ALA A 1 587 ? 7.631 -22.285 38.179 1.00 42.19 587 ALA A CA 1
ATOM 4700 C C . ALA A 1 587 ? 8.841 -23.033 38.770 1.00 42.19 587 ALA A C 1
ATOM 4702 O O . ALA A 1 587 ? 9.981 -22.617 38.558 1.00 42.19 587 ALA A O 1
ATOM 4703 N N . VAL A 1 588 ? 8.604 -24.119 39.515 1.00 44.47 588 VAL A N 1
ATOM 4704 C CA . VAL A 1 588 ? 9.663 -24.959 40.095 1.00 44.47 588 VAL A CA 1
ATOM 4705 C C . VAL A 1 588 ? 10.115 -26.025 39.093 1.00 44.47 588 VAL A C 1
ATOM 4707 O O . VAL A 1 588 ? 11.314 -26.273 38.997 1.00 44.47 588 VAL A O 1
ATOM 4710 N N . GLU A 1 589 ? 9.210 -26.575 38.274 1.00 41.84 589 GLU A N 1
ATOM 4711 C CA . GLU A 1 589 ? 9.595 -27.467 37.166 1.00 41.84 589 GLU A CA 1
ATOM 4712 C C . GLU A 1 589 ? 10.394 -26.743 36.068 1.00 41.84 589 GLU A C 1
ATOM 4714 O O . GLU A 1 589 ? 11.338 -27.314 35.523 1.00 41.84 589 GLU A O 1
ATOM 4719 N N . ALA A 1 590 ? 10.105 -25.465 35.794 1.00 43.41 590 ALA A N 1
ATOM 4720 C CA . ALA A 1 590 ? 10.857 -24.667 34.817 1.00 43.41 590 ALA A CA 1
ATOM 4721 C C . ALA A 1 590 ? 12.282 -24.282 35.273 1.00 43.41 590 ALA A C 1
ATOM 4723 O O . ALA A 1 590 ? 13.115 -23.921 34.443 1.00 43.41 590 ALA A O 1
ATOM 4724 N N . ALA A 1 591 ? 12.578 -24.344 36.576 1.00 41.28 591 ALA A N 1
ATOM 4725 C CA . ALA A 1 591 ? 13.882 -23.966 37.128 1.00 41.28 591 ALA A CA 1
ATOM 4726 C C . ALA A 1 591 ? 14.883 -25.136 37.221 1.00 41.28 591 ALA A C 1
ATOM 4728 O O . ALA A 1 591 ? 16.077 -24.887 37.386 1.00 41.28 591 ALA A O 1
ATOM 4729 N N . ASP A 1 592 ? 14.418 -26.385 37.101 1.00 37.16 592 ASP A N 1
ATOM 4730 C CA . ASP A 1 592 ? 15.233 -27.600 37.288 1.00 37.16 592 ASP A CA 1
ATOM 4731 C C . ASP A 1 592 ? 15.567 -28.339 35.975 1.00 37.16 592 ASP A C 1
ATOM 4733 O O . ASP A 1 592 ? 16.205 -29.395 36.000 1.00 37.16 592 ASP A O 1
ATOM 4737 N N . PHE A 1 593 ? 15.188 -27.790 34.816 1.00 33.22 593 PHE A N 1
ATOM 4738 C CA . PHE A 1 593 ? 15.465 -28.393 33.509 1.00 33.22 593 PHE A CA 1
ATOM 4739 C C . PHE A 1 593 ? 16.394 -27.517 32.664 1.00 33.22 593 PHE A C 1
ATOM 4741 O O . PHE A 1 593 ? 15.973 -26.830 31.739 1.00 33.22 593 PHE A O 1
ATOM 4748 N N . ASP A 1 594 ? 17.689 -27.575 32.972 1.00 36.00 594 ASP A N 1
ATOM 4749 C CA . ASP A 1 594 ? 18.728 -27.134 32.046 1.00 36.00 594 ASP A CA 1
ATOM 4750 C C . ASP A 1 594 ? 19.417 -28.367 31.437 1.00 36.00 594 ASP A C 1
ATOM 4752 O O . ASP A 1 594 ? 19.982 -29.198 32.154 1.00 36.00 594 ASP A O 1
ATOM 4756 N N . VAL A 1 595 ? 19.335 -28.447 30.100 1.00 37.78 595 VAL A N 1
ATOM 4757 C CA . VAL A 1 595 ? 20.152 -29.186 29.111 1.00 37.78 595 VAL A CA 1
ATOM 4758 C C . VAL A 1 595 ? 19.302 -30.012 28.124 1.00 37.78 595 VAL A C 1
ATOM 4760 O O . VAL A 1 595 ? 18.889 -31.142 28.376 1.00 37.78 595 VAL A O 1
ATOM 4763 N N . SER A 1 596 ? 19.200 -29.454 26.912 1.00 35.91 596 SER A N 1
ATOM 4764 C CA . SER A 1 596 ? 18.866 -30.084 25.621 1.00 35.91 596 SER A CA 1
ATOM 4765 C C . SER A 1 596 ? 17.426 -30.573 25.406 1.00 35.91 596 SER A C 1
ATOM 4767 O O . SER A 1 596 ? 17.102 -31.739 25.612 1.00 35.91 596 SER A O 1
ATOM 4769 N N . GLY A 1 597 ? 16.588 -29.693 24.859 1.00 29.02 597 GLY A N 1
ATOM 4770 C CA . GLY A 1 597 ? 15.273 -30.051 24.333 1.00 29.02 597 GLY A CA 1
ATOM 4771 C C . GLY A 1 597 ? 14.498 -28.811 23.915 1.00 29.02 597 GLY A C 1
ATOM 4772 O O . GLY A 1 597 ? 13.746 -28.265 24.707 1.00 29.02 597 GLY A O 1
ATOM 4773 N N . ASP A 1 598 ? 14.732 -28.363 22.687 1.00 36.06 598 ASP A N 1
ATOM 4774 C CA . ASP A 1 598 ? 14.044 -27.250 22.035 1.00 36.06 598 ASP A CA 1
ATOM 4775 C C . ASP A 1 598 ? 12.564 -27.631 21.822 1.00 36.06 598 ASP A C 1
ATOM 4777 O O . ASP A 1 598 ? 12.233 -28.389 20.909 1.00 36.06 598 ASP A O 1
ATOM 4781 N N . PHE A 1 599 ? 11.681 -27.193 22.722 1.00 29.59 599 PHE A N 1
ATOM 4782 C CA . PHE A 1 599 ? 10.230 -27.222 22.527 1.00 29.59 599 PHE A CA 1
ATOM 4783 C C . PHE A 1 599 ? 9.757 -25.782 22.370 1.00 29.59 599 PHE A C 1
ATOM 4785 O O . PHE A 1 599 ? 9.363 -25.114 23.323 1.00 29.59 599 PHE A O 1
ATOM 4792 N N . ASP A 1 600 ? 9.853 -25.315 21.133 1.00 33.97 600 ASP A N 1
ATOM 4793 C CA . ASP A 1 600 ? 9.397 -24.006 20.710 1.00 33.97 600 ASP A CA 1
ATOM 4794 C C . ASP A 1 600 ? 7.906 -24.075 20.342 1.00 33.97 600 ASP A C 1
ATOM 4796 O O . ASP A 1 600 ? 7.520 -24.669 19.332 1.00 33.97 600 ASP A O 1
ATOM 4800 N N . SER A 1 601 ? 7.053 -23.499 21.193 1.00 34.84 601 SER A N 1
ATOM 4801 C CA . SER A 1 601 ? 5.616 -23.334 20.912 1.00 34.84 601 SER A CA 1
ATOM 4802 C C . SER A 1 601 ? 5.321 -22.131 20.003 1.00 34.84 601 SER A C 1
ATOM 4804 O O . SER A 1 601 ? 4.172 -21.922 19.618 1.00 34.84 601 SER A O 1
ATOM 4806 N N . GLU A 1 602 ? 6.341 -21.367 19.591 1.00 42.47 602 GLU A N 1
ATOM 4807 C CA . GLU A 1 602 ? 6.188 -20.216 18.691 1.00 42.47 602 GLU A CA 1
ATOM 4808 C C . GLU A 1 602 ? 6.238 -20.618 17.205 1.00 42.47 602 GLU A C 1
ATOM 4810 O O . GLU A 1 602 ? 5.706 -19.911 16.344 1.00 42.47 602 GLU A O 1
ATOM 4815 N N . HIS A 1 603 ? 6.786 -21.796 16.884 1.00 33.34 603 HIS A N 1
ATOM 4816 C CA . HIS A 1 603 ? 6.904 -22.274 15.504 1.00 33.34 603 HIS A CA 1
ATOM 4817 C C . HIS A 1 603 ? 5.609 -22.850 14.903 1.00 33.34 603 HIS A C 1
ATOM 4819 O O . HIS A 1 603 ? 5.512 -22.975 13.678 1.00 33.34 603 HIS A O 1
ATOM 4825 N N . GLU A 1 604 ? 4.591 -23.163 15.713 1.00 34.94 604 GLU A N 1
ATOM 4826 C CA . GLU A 1 604 ? 3.343 -23.756 15.203 1.00 34.94 604 GLU A CA 1
ATOM 4827 C C . GLU A 1 604 ? 2.431 -22.744 14.494 1.00 34.94 604 GLU A C 1
ATOM 4829 O O . GLU A 1 604 ? 1.672 -23.124 13.605 1.00 34.94 604 GLU A O 1
ATOM 4834 N N . PHE A 1 605 ? 2.537 -21.448 14.804 1.00 35.84 605 PHE A N 1
ATOM 4835 C CA . PHE A 1 605 ? 1.706 -20.420 14.162 1.00 35.84 605 PHE A CA 1
ATOM 4836 C C . PHE A 1 605 ? 2.220 -19.968 12.788 1.00 35.84 605 PHE A C 1
ATOM 4838 O O . PHE A 1 605 ? 1.445 -19.435 11.994 1.00 35.84 605 PHE A O 1
ATOM 4845 N N . GLU A 1 606 ? 3.504 -20.176 12.484 1.00 36.66 606 GLU A N 1
ATOM 4846 C CA . GLU A 1 606 ? 4.091 -19.791 11.191 1.00 36.66 606 GLU A CA 1
ATOM 4847 C C . GLU A 1 606 ? 4.175 -20.952 10.182 1.00 36.66 606 GLU A C 1
ATOM 4849 O O . GLU A 1 606 ? 4.470 -20.713 9.010 1.00 36.66 606 GLU A O 1
ATOM 4854 N N . ILE A 1 607 ? 3.892 -22.195 10.600 1.00 31.34 607 ILE A N 1
ATOM 4855 C CA . ILE A 1 607 ? 4.029 -23.401 9.757 1.00 31.34 607 ILE A CA 1
ATOM 4856 C C . ILE A 1 607 ? 2.698 -24.180 9.573 1.00 31.34 607 ILE A C 1
ATOM 4858 O O . ILE A 1 607 ? 2.684 -25.174 8.844 1.00 31.34 607 ILE A O 1
ATOM 4862 N N . LEU A 1 608 ? 1.555 -23.714 10.112 1.00 28.80 608 LEU A N 1
ATOM 4863 C CA . LEU A 1 608 ? 0.234 -24.369 9.942 1.00 28.80 608 LEU A CA 1
ATOM 4864 C C . LEU A 1 608 ? -0.831 -23.568 9.163 1.00 28.80 608 LEU A C 1
ATOM 4866 O O . LEU A 1 608 ? -1.230 -22.440 9.547 1.00 28.80 608 LEU A O 1
#

Mean predicted aligned error: 17.87 Å

Nearest PDB structures (foldseek):
  2p82-assembly2_D  TM=9.738E-01  e=4.012E-44  Homo sapiens
  2p82-assembly2_C  TM=9.619E-01  e=2.628E-44  Homo sapiens
  2p82-assembly1_B  TM=9.586E-01  e=2.328E-44  Homo sapiens
  2p82-assembly1_A  TM=9.607E-01  e=9.355E-44  Homo sapiens
  2d1i-assembly2_B  TM=8.918E-01  e=2.181E-43  Homo sapiens

pLDDT: mean 81.2, std 21.67, range [22.61, 98.88]